Protein AF-0000000069440262 (afdb_homodimer)

pLDDT: mean 96.47, std 6.29, range [41.72, 98.94]

Solvent-accessible surface area (backbone atoms only — not comparable to full-atom values): 31138 Å² total; per-residue (Å²): 126,89,72,52,20,38,29,67,32,27,39,54,50,39,70,68,57,45,49,51,42,42,74,75,64,49,77,77,52,67,82,66,54,92,58,56,29,39,78,46,69,68,24,43,50,54,46,50,51,49,29,56,73,51,58,40,46,29,36,26,33,32,51,62,56,73,54,31,63,36,91,52,58,68,59,4,45,52,46,14,53,50,53,42,51,51,49,38,51,50,24,65,76,36,70,67,42,37,49,35,34,28,49,43,20,33,83,41,53,72,60,22,50,53,47,47,50,45,32,39,77,73,51,66,26,58,32,33,41,47,44,36,35,60,95,84,36,62,70,52,43,70,81,44,46,66,57,47,50,52,33,19,74,66,53,19,36,40,35,41,35,40,53,66,56,16,53,64,9,62,75,24,52,75,62,48,28,25,71,37,51,16,26,35,49,21,34,31,49,36,52,48,41,27,37,53,67,25,47,60,74,77,30,70,50,31,43,43,33,33,39,40,44,35,19,33,37,39,46,33,41,51,36,31,29,51,34,26,60,73,69,52,35,60,75,33,77,50,61,47,56,63,49,56,49,69,37,32,22,24,51,34,39,68,65,33,48,47,30,52,53,16,25,37,70,65,44,35,54,84,28,29,23,34,18,49,48,28,50,81,28,45,71,72,48,38,35,39,50,52,49,39,43,53,72,59,41,56,69,68,55,25,44,37,20,42,32,40,34,40,26,54,76,71,66,60,62,74,130,126,90,72,50,20,36,29,67,32,28,37,56,52,40,70,67,56,46,49,51,42,42,73,73,65,49,77,78,52,68,81,66,54,92,58,57,27,39,77,47,69,68,24,43,50,54,46,50,52,48,29,55,73,50,58,39,46,29,35,26,36,33,51,64,57,74,54,32,62,35,91,50,57,69,58,3,43,53,45,14,52,51,53,42,50,51,48,37,50,49,24,66,75,36,70,68,43,39,50,34,34,27,48,42,20,33,85,41,53,72,61,22,49,53,48,48,50,44,32,39,76,73,52,65,27,58,33,34,43,48,45,34,34,61,96,85,34,61,70,53,43,70,80,44,46,67,56,47,50,50,33,19,75,66,55,19,36,39,36,41,34,40,52,65,56,15,54,65,9,62,77,24,53,75,62,49,27,24,71,36,52,16,28,35,50,20,33,32,49,35,52,48,41,28,39,52,66,25,46,59,74,75,30,70,50,32,44,42,32,34,40,42,42,34,20,34,39,39,47,35,41,52,35,31,29,51,35,26,62,71,69,53,35,61,76,33,77,49,59,46,57,64,51,56,49,69,38,32,23,23,52,36,38,67,66,33,48,45,29,53,51,15,24,36,69,64,45,34,54,84,26,30,23,33,19,48,49,26,51,80,29,44,74,72,49,38,36,38,50,50,48,39,42,53,72,58,42,55,69,68,54,24,45,36,21,43,32,40,33,41,26,55,75,73,67,60,63,75,128

InterPro domains:
  I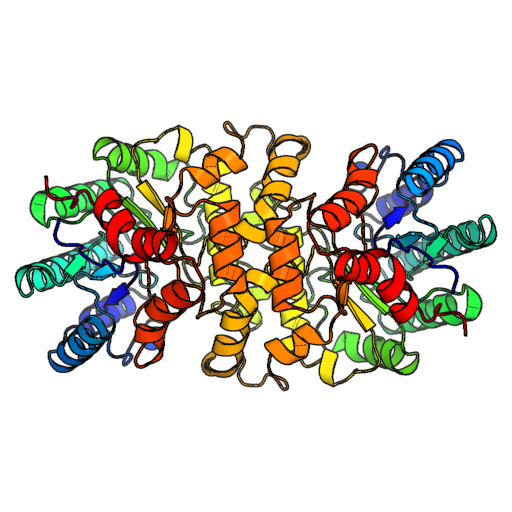PR006680 Amidohydrolase-related [PF04909] (6-316)
  IPR032465 2-amino-3-carboxymuconate-6-semialdehyde decarboxylase [PTHR21240] (1-316)
  IPR032466 Metal-dependent hydrolase [SSF51556] (5-316)

Nearest PDB structures (foldseek):
  7pwy-assembly2_C  TM=8.701E-01  e=4.247E-18  Homo sapiens
  2f6k-assembly1_A  TM=8.507E-01  e=2.071E-18  Lactiplantibacillus plantarum WCFS1
  2hbv-assembly1_A  TM=8.566E-01  e=1.069E-17  Pseudomonas fluorescens
  3nur-assembly1_A  TM=8.450E-01  e=5.778E-18  Staphylococcus aureus
  4icm-assembly2_G  TM=8.519E-01  e=7.137E-17  Sphingobium sp. SYK-6

Radius of gyration: 25.28 Å; Cα contacts (8 Å, |Δi|>4): 1384; chains: 2; bounding box: 50×77×54 Å

Secondary structure (DSSP, 8-state):
-----EEEEEE---HHHHHHHHHTT-S-GGGGTTSS-SSSHHHHHHHHHHHHHHT--EEEEE-TTS----SSHHHHHHHHHHHHHHHHHHHHHSTTTEEE-EE--TT-HHHHHHHHHHHHHTT---EEEEESEETTEETTSGGGHHHHHHHHHTT-EEEEE--SSGGG-HHHHTTT-IIIIIHHHHHHHHHHHHHHTTHHHH-TTSEEEESGGGTTHHHHHHHHHHHIIIII-TT-SS-HHHHHTTSEEE--STT-HHHHHHHHHHH-GGGEE----BTSS-THHHHHHHHHHHHHS-HHHHHIIIIIHHHHHHT----/-----EEEEEE---HHHHHHHHHTT-S--GGGTTSS-SSSHHHHHHHHHHHHHHT--EEEEE-TTS----SSHHHHHHHHHHHHHHHHHHHHHSTTTEEE-EE--TT-HHHHHHHHHHHHHTT---EEEEESEETTEETTSGGGHHHHHHHHHTT-EEEEE--SSGGG-HHHHTTT-IIIIIHHHHHHHHHHHHHHTTHHHH-TTSEEEESGGGTTHHHHHHHHHHHIIIII-TT-SS-HHHHHTTSEEE--STT-HHHHHHHHHHH-GGGEE----BTSS-THHHHHHHHHHHHHS-HHHHHIIIIIHHHHHHT----

Foldseek 3Di:
DPFAFEAAAAEADAPVLLVLLVVVPDPDSVVVPPLLRYPDPRSVVQVVVLCVLLVHQEYEYDHPLVALQDPDQVSLLVSQVVVLVVQLVVCVVDPRHYAYAGGASPPPQVRRLVRQCCSCVPSPHQYHEDECARVLHHCLPCSCVVVLVVLLVVLGEYEYFHNQCLNVDCVQVVPVNSPVQSRLVSLQVNLLSCQLSCSCVVRVSYAYETEQLSRCCLVCVVVSQCCCCPPDSVVRPDRSQVSQLSYAYEQNHQLDLVSNVSSCVRRNLLRYAHHQNPPVQPDPSSSSSLVSLVVNDPVVSSCNHRGNNVCVSSVNPDD/DPFAFEAAAAEADAPVLLVLLVVVPDPDSVVVPPLLRYPDPRSVVQVVVLCVLLVHQEYEYDHPLSALQDPDQVSLLVSQVVVLVVQLVVCVVDPRHYAYAGGASPPPQVRRLVRQCCSCVPSPHQYHEDECARVLHHCLPCSCVVVLVVLLVVLGEYEYFHNQCLNVDCVQVVPVNSPVQSRLVSLQVNLLSCQLSCSCVVRVSYAYEYEQLSRCCLVCVVVCQCCCCPPDSVVRPDRSQVSLLSYAYEQNHQLDLVSNVSSCVRRNLLRYAHHQNPPVQPDPSSSSSLVSLVVNDPVVSSCNRRGNNVCVSSVNPDD

Structure (mmCIF, N/CA/C/O backbone):
data_AF-0000000069440262-model_v1
#
loop_
_entity.id
_entity.type
_entity.pdbx_description
1 polymer 'Amidohydrolase (Aminocarboxymuconate-semialdehyde decarboxylase)'
#
loop_
_atom_site.group_PDB
_atom_site.id
_atom_site.type_symbol
_atom_site.label_atom_id
_atom_site.label_alt_id
_atom_site.label_comp_id
_atom_site.label_asym_id
_atom_site.label_entity_id
_atom_site.label_seq_id
_atom_site.pdbx_PDB_ins_code
_atom_site.Cartn_x
_atom_site.Cartn_y
_atom_site.Cartn_z
_atom_site.occupancy
_atom_site.B_iso_or_equiv
_atom_site.auth_seq_id
_atom_site.auth_comp_id
_atom_site.auth_asym_id
_atom_site.auth_atom_id
_atom_site.pdbx_PDB_model_num
ATOM 1 N N . MET A 1 1 ? -22.562 -30.438 -10.164 1 42.69 1 MET A N 1
ATOM 2 C CA . MET A 1 1 ? -21.156 -30.328 -10.586 1 42.69 1 MET A CA 1
ATOM 3 C C . MET A 1 1 ? -20.219 -30.438 -9.383 1 42.69 1 MET A C 1
ATOM 5 O O . MET A 1 1 ? -20.438 -29.781 -8.367 1 42.69 1 MET A O 1
ATOM 9 N N . THR A 1 2 ? -19.5 -31.5 -9.227 1 55.62 2 THR A N 1
ATOM 10 C CA . THR A 1 2 ? -18.656 -31.719 -8.055 1 55.62 2 THR A CA 1
ATOM 11 C C . THR A 1 2 ? -17.719 -30.531 -7.84 1 55.62 2 THR A C 1
ATOM 13 O O . THR A 1 2 ? -17 -30.141 -8.758 1 55.62 2 THR A O 1
ATOM 16 N N . SER A 1 3 ? -17.906 -29.656 -6.871 1 78.69 3 SER A N 1
ATOM 17 C CA . SER A 1 3 ? -17.172 -28.438 -6.574 1 78.69 3 SER A CA 1
ATOM 18 C C . SER A 1 3 ? -15.734 -28.75 -6.164 1 78.69 3 SER A C 1
ATOM 20 O O . SER A 1 3 ? -15.484 -29.703 -5.434 1 78.69 3 SER A O 1
ATOM 22 N N . VAL A 1 4 ? -14.695 -28.375 -6.965 1 90.62 4 VAL A N 1
ATOM 23 C CA . VAL A 1 4 ? -13.281 -28.531 -6.66 1 90.62 4 VAL A CA 1
ATOM 24 C C . VAL A 1 4 ? -12.742 -27.266 -6.02 1 90.62 4 VAL A C 1
ATOM 26 O O . VAL A 1 4 ? -12.875 -26.172 -6.582 1 90.62 4 VAL A O 1
ATOM 29 N N . ARG A 1 5 ? -12.328 -27.391 -4.777 1 96.5 5 ARG A N 1
ATOM 30 C CA . ARG A 1 5 ? -11.672 -26.266 -4.133 1 96.5 5 ARG A CA 1
ATOM 31 C C . ARG A 1 5 ? -10.18 -26.234 -4.461 1 96.5 5 ARG A C 1
ATOM 33 O O . ARG A 1 5 ? -9.461 -27.203 -4.184 1 96.5 5 ARG A O 1
ATOM 40 N N . ILE A 1 6 ? -9.773 -25.125 -5.066 1 98.25 6 ILE A N 1
ATOM 41 C CA . ILE A 1 6 ? -8.406 -24.984 -5.562 1 98.25 6 ILE A CA 1
ATOM 42 C C . ILE A 1 6 ? -7.68 -23.906 -4.75 1 98.25 6 ILE A C 1
ATOM 44 O O . ILE A 1 6 ? -8.203 -22.812 -4.539 1 98.25 6 ILE A O 1
ATOM 48 N N . ASP A 1 7 ? -6.539 -24.219 -4.184 1 98.75 7 ASP A N 1
ATOM 49 C CA . ASP A 1 7 ? -5.582 -23.266 -3.637 1 98.75 7 ASP A CA 1
ATOM 50 C C . ASP A 1 7 ? -4.57 -22.828 -4.695 1 98.75 7 ASP A C 1
ATOM 52 O O . ASP A 1 7 ? -3.609 -23.547 -4.973 1 98.75 7 ASP A O 1
ATOM 56 N N . ILE A 1 8 ? -4.715 -21.641 -5.254 1 98.75 8 ILE A N 1
ATOM 57 C CA . ILE A 1 8 ? -3.971 -21.188 -6.426 1 98.75 8 ILE A CA 1
ATOM 58 C C . ILE A 1 8 ? -2.574 -20.734 -6.012 1 98.75 8 ILE A C 1
ATOM 60 O O . ILE A 1 8 ? -1.709 -20.516 -6.859 1 98.75 8 ILE A O 1
ATOM 64 N N . HIS A 1 9 ? -2.301 -20.578 -4.715 1 98.81 9 HIS A N 1
ATOM 65 C CA . HIS A 1 9 ? -1.073 -19.984 -4.191 1 98.81 9 HIS A CA 1
ATOM 66 C C . HIS A 1 9 ? -0.492 -20.828 -3.062 1 98.81 9 HIS A C 1
ATOM 68 O O . HIS A 1 9 ? -0.77 -20.578 -1.888 1 98.81 9 HIS A O 1
ATOM 74 N N . ALA A 1 10 ? 0.372 -21.719 -3.414 1 98.69 10 ALA A N 1
ATOM 75 C CA . ALA A 1 10 ? 1.098 -22.562 -2.477 1 98.69 10 ALA A CA 1
ATOM 76 C C . ALA A 1 10 ? 2.492 -22.891 -2.998 1 98.69 10 ALA A C 1
ATOM 78 O O . ALA A 1 10 ? 2.705 -22.984 -4.211 1 98.69 10 ALA A O 1
ATOM 79 N N . HIS A 1 11 ? 3.377 -23.062 -2.062 1 98.62 11 HIS A N 1
ATOM 80 C CA . HIS A 1 11 ? 4.766 -23.297 -2.449 1 98.62 11 HIS A CA 1
ATOM 81 C C . HIS A 1 11 ? 5.238 -24.672 -1.998 1 98.62 11 HIS A C 1
ATOM 83 O O . HIS A 1 11 ? 4.727 -25.219 -1.017 1 98.62 11 HIS A O 1
ATOM 89 N N . LEU A 1 12 ? 6.156 -25.172 -2.703 1 98.5 12 LEU A N 1
ATOM 90 C CA . LEU A 1 12 ? 6.934 -26.359 -2.35 1 98.5 12 LEU A CA 1
ATOM 91 C C . LEU A 1 12 ? 8.375 -26.234 -2.836 1 98.5 12 LEU A C 1
ATOM 93 O O . LEU A 1 12 ? 8.609 -25.859 -3.986 1 98.5 12 LEU A O 1
ATOM 97 N N . TRP A 1 13 ? 9.312 -26.391 -1.954 1 98 13 TRP A N 1
ATOM 98 C CA . TRP A 1 13 ? 10.727 -26.406 -2.299 1 98 13 TRP A CA 1
ATOM 99 C C . TRP A 1 13 ? 11.422 -27.609 -1.688 1 98 13 TRP A C 1
ATOM 101 O O . TRP A 1 13 ? 11.461 -27.766 -0.465 1 98 13 TRP A O 1
ATOM 111 N N . SER A 1 14 ? 11.992 -28.469 -2.498 1 97.5 14 SER A N 1
ATOM 112 C CA . SER A 1 14 ? 12.852 -29.5 -1.94 1 97.5 14 SER A CA 1
ATOM 113 C C . SER A 1 14 ? 14.188 -28.938 -1.492 1 97.5 14 SER A C 1
ATOM 115 O O . SER A 1 14 ? 14.609 -27.875 -1.975 1 97.5 14 SER A O 1
ATOM 117 N N . ASP A 1 15 ? 14.82 -29.609 -0.611 1 96.44 15 ASP A N 1
ATOM 118 C CA . ASP A 1 15 ? 16.156 -29.188 -0.184 1 96.44 15 ASP A CA 1
ATOM 119 C C . ASP A 1 15 ? 17.125 -29.188 -1.356 1 96.44 15 ASP A C 1
ATOM 121 O O . ASP A 1 15 ? 18.047 -28.375 -1.412 1 96.44 15 ASP A O 1
ATOM 125 N N . GLU A 1 16 ? 16.953 -30.125 -2.25 1 97.38 16 GLU A N 1
ATOM 126 C CA . GLU A 1 16 ? 17.812 -30.219 -3.432 1 97.38 16 GLU A CA 1
ATOM 127 C C . GLU A 1 16 ? 17.672 -28.969 -4.309 1 97.38 16 GLU A C 1
ATOM 129 O O . GLU A 1 16 ? 18.672 -28.438 -4.789 1 97.38 16 GLU A O 1
ATOM 134 N N . TYR A 1 17 ? 16.484 -28.531 -4.484 1 98.31 17 TYR A N 1
ATOM 135 C CA . TYR A 1 17 ? 16.25 -27.328 -5.285 1 98.31 17 TYR A CA 1
ATOM 136 C C . TYR A 1 17 ? 16.875 -26.109 -4.637 1 98.31 17 TYR A C 1
ATOM 138 O O . TYR A 1 17 ? 17.562 -25.328 -5.301 1 98.31 17 TYR A O 1
ATOM 146 N N . LEU A 1 18 ? 16.625 -25.938 -3.336 1 97.94 18 LEU A N 1
ATOM 147 C CA . LEU A 1 18 ? 17.156 -24.797 -2.623 1 97.94 18 LEU A CA 1
ATOM 148 C C . LEU A 1 18 ? 18.688 -24.812 -2.623 1 97.94 18 LEU A C 1
ATOM 150 O O . LEU A 1 18 ? 19.328 -23.781 -2.742 1 97.94 18 LEU A O 1
ATOM 154 N N . SER A 1 19 ? 19.234 -26.016 -2.525 1 97.5 19 SER A N 1
ATOM 155 C CA . SER A 1 19 ? 20.688 -26.156 -2.58 1 97.5 19 SER A CA 1
ATOM 156 C C . SER A 1 19 ? 21.234 -25.812 -3.961 1 97.5 19 SER A C 1
ATOM 158 O O . SER A 1 19 ? 22.328 -25.25 -4.082 1 97.5 19 SER A O 1
ATOM 160 N N . LEU A 1 20 ? 20.484 -26.203 -4.977 1 98.12 20 LEU A N 1
ATOM 161 C CA . LEU A 1 20 ? 20.859 -25.844 -6.344 1 98.12 20 LEU A CA 1
ATOM 162 C C . LEU A 1 20 ? 20.906 -24.328 -6.504 1 98.12 20 LEU A C 1
ATOM 164 O O . LEU A 1 20 ? 21.875 -23.797 -7.051 1 98.12 20 LEU A O 1
ATOM 168 N N . LEU A 1 21 ? 19.891 -23.609 -6.039 1 98.12 21 LEU A N 1
ATOM 169 C CA . LEU A 1 21 ? 19.859 -22.141 -6.098 1 98.12 21 LEU A CA 1
ATOM 170 C C . LEU A 1 21 ? 21.031 -21.547 -5.332 1 98.12 21 LEU A C 1
ATOM 172 O O . LEU A 1 21 ? 21.688 -20.625 -5.812 1 98.12 21 LEU A O 1
ATOM 176 N N . ASP A 1 22 ? 21.266 -22.125 -4.176 1 96.75 22 ASP A N 1
ATOM 177 C CA . ASP A 1 22 ? 22.391 -21.688 -3.348 1 96.75 22 ASP A CA 1
ATOM 178 C C . ASP A 1 22 ? 23.719 -21.828 -4.102 1 96.75 22 ASP A C 1
ATOM 180 O O . ASP A 1 22 ? 24.562 -20.938 -4.035 1 96.75 22 ASP A O 1
ATOM 184 N N . GLY A 1 23 ? 23.828 -22.938 -4.711 1 97.19 23 GLY A N 1
ATOM 185 C CA . GLY A 1 23 ? 25.047 -23.219 -5.469 1 97.19 23 GLY A CA 1
ATOM 186 C C . GLY A 1 23 ? 25.297 -22.203 -6.578 1 97.19 23 GLY A C 1
ATOM 187 O O . GLY A 1 23 ? 26.453 -21.953 -6.938 1 97.19 23 GLY A O 1
ATOM 188 N N . TYR A 1 24 ? 24.219 -21.594 -7.098 1 97.44 24 TYR A N 1
ATOM 189 C CA . TYR A 1 24 ? 24.328 -20.609 -8.164 1 97.44 24 TYR A CA 1
ATOM 190 C C . TYR A 1 24 ? 24.391 -19.188 -7.582 1 97.44 24 TYR A C 1
ATOM 192 O O . TYR A 1 24 ? 24.391 -18.219 -8.328 1 97.44 24 TYR A O 1
ATOM 200 N N . GLY A 1 25 ? 24.344 -19.062 -6.191 1 94.75 25 GLY A N 1
ATOM 201 C CA . GLY A 1 25 ? 24.594 -17.781 -5.539 1 94.75 25 GLY A CA 1
ATOM 202 C C . GLY A 1 25 ? 23.328 -17.062 -5.133 1 94.75 25 GLY A C 1
ATOM 203 O O . GLY A 1 25 ? 23.375 -15.875 -4.797 1 94.75 25 GLY A O 1
ATOM 204 N N . ARG A 1 26 ? 22.219 -17.719 -5.223 1 92.94 26 ARG A N 1
ATOM 205 C CA . ARG A 1 26 ? 20.984 -17.094 -4.742 1 92.94 26 ARG A CA 1
ATOM 206 C C . ARG A 1 26 ? 21.047 -16.859 -3.238 1 92.94 26 ARG A C 1
ATOM 208 O O . ARG A 1 26 ? 21.297 -17.781 -2.467 1 92.94 26 ARG A O 1
ATOM 215 N N . PRO A 1 27 ? 20.75 -15.641 -2.854 1 86.5 27 PRO A N 1
ATOM 216 C CA . PRO A 1 27 ? 20.797 -15.375 -1.413 1 86.5 27 PRO A CA 1
ATOM 217 C C . PRO A 1 27 ? 19.531 -15.805 -0.685 1 86.5 27 PRO A C 1
ATOM 219 O O . PRO A 1 27 ? 18.484 -15.992 -1.313 1 86.5 27 PRO A O 1
ATOM 222 N N . ALA A 1 28 ? 19.5 -16.094 0.562 1 81.44 28 ALA A N 1
ATOM 223 C CA . ALA A 1 28 ? 18.406 -16.188 1.532 1 81.44 28 ALA A CA 1
ATOM 224 C C . ALA A 1 28 ? 17.5 -17.375 1.219 1 81.44 28 ALA A C 1
ATOM 226 O O . ALA A 1 28 ? 16.281 -17.297 1.369 1 81.44 28 ALA A O 1
ATOM 227 N N . THR A 1 29 ? 18.125 -18.469 0.695 1 89.56 29 THR A N 1
ATOM 228 C CA . THR A 1 29 ? 17.328 -19.656 0.438 1 89.56 29 THR A CA 1
ATOM 229 C C . THR A 1 29 ? 16.953 -20.344 1.746 1 89.56 29 THR A C 1
ATOM 231 O O . THR A 1 29 ? 15.961 -21.078 1.805 1 89.56 29 THR A O 1
ATOM 234 N N . ASP A 1 30 ? 17.672 -20.047 2.844 1 88.62 30 ASP A N 1
ATOM 235 C CA . ASP A 1 30 ? 17.484 -20.719 4.129 1 88.62 30 ASP A CA 1
ATOM 236 C C . ASP A 1 30 ? 16.109 -20.391 4.719 1 88.62 30 ASP A C 1
ATOM 238 O O . ASP A 1 30 ? 15.531 -21.203 5.445 1 88.62 30 ASP A O 1
ATOM 242 N N . VAL A 1 31 ? 15.586 -19.25 4.34 1 85.81 31 VAL A N 1
ATOM 243 C CA . VAL A 1 31 ? 14.312 -18.812 4.91 1 85.81 31 VAL A CA 1
ATOM 244 C C . VAL A 1 31 ? 13.195 -19.75 4.473 1 85.81 31 VAL A C 1
ATOM 246 O O . VAL A 1 31 ? 12.133 -19.797 5.094 1 85.81 31 VAL A O 1
ATOM 249 N N . HIS A 1 32 ? 13.445 -20.562 3.443 1 91.81 32 HIS A N 1
ATOM 250 C CA . HIS A 1 32 ? 12.422 -21.422 2.877 1 91.81 32 HIS A CA 1
ATOM 251 C C . HIS A 1 32 ? 12.602 -22.859 3.342 1 91.81 32 HIS A C 1
ATOM 253 O O . HIS A 1 32 ? 11.82 -23.75 2.969 1 91.81 32 HIS A O 1
ATOM 259 N N . ARG A 1 33 ? 13.594 -23.141 4.191 1 91.94 33 ARG A N 1
ATOM 260 C CA . ARG A 1 33 ? 13.891 -24.5 4.629 1 91.94 33 ARG A CA 1
ATOM 261 C C . ARG A 1 33 ? 13.18 -24.828 5.938 1 91.94 33 ARG A C 1
ATOM 263 O O . ARG A 1 33 ? 12.922 -23.938 6.746 1 91.94 33 ARG A O 1
ATOM 270 N N . GLY A 1 34 ? 12.812 -26.047 6.082 1 91.19 34 GLY A N 1
ATOM 271 C CA . GLY A 1 34 ? 12.297 -26.547 7.344 1 91.19 34 GLY A CA 1
ATOM 272 C C . GLY A 1 34 ? 10.906 -26.031 7.668 1 91.19 34 GLY A C 1
ATOM 273 O O . GLY A 1 34 ? 10.523 -25.953 8.836 1 91.19 34 GLY A O 1
ATOM 274 N N . LEU A 1 35 ? 10.18 -25.688 6.637 1 92.5 35 LEU A N 1
ATOM 275 C CA . LEU A 1 35 ? 8.859 -25.094 6.855 1 92.5 35 LEU A CA 1
ATOM 276 C C . LEU A 1 35 ? 7.758 -26.125 6.645 1 92.5 35 LEU A C 1
ATOM 278 O O . LEU A 1 35 ? 6.574 -25.781 6.695 1 92.5 35 LEU A O 1
ATOM 282 N N . GLY A 1 36 ? 8.102 -27.344 6.332 1 94.06 36 GLY A N 1
ATOM 283 C CA . GLY A 1 36 ? 7.109 -28.375 6.07 1 94.06 36 GLY A CA 1
ATOM 284 C C . GLY A 1 36 ? 6.559 -28.328 4.656 1 94.06 36 GLY A C 1
ATOM 285 O O . GLY A 1 36 ? 5.473 -28.844 4.391 1 94.06 36 GLY A O 1
ATOM 286 N N . ALA A 1 37 ? 7.285 -27.656 3.805 1 95.31 37 ALA A N 1
ATOM 287 C CA . ALA A 1 37 ? 6.832 -27.484 2.426 1 95.31 37 ALA A CA 1
ATOM 288 C C . ALA A 1 37 ? 7.797 -28.156 1.448 1 95.31 37 ALA A C 1
ATOM 290 O O . ALA A 1 37 ? 8.008 -27.656 0.338 1 95.31 37 ALA A O 1
ATOM 291 N N . GLY A 1 38 ? 8.43 -29.25 1.952 1 96.75 38 GLY A N 1
ATOM 292 C CA . GLY A 1 38 ? 9.289 -30.031 1.082 1 96.75 38 GLY A CA 1
ATOM 293 C C . GLY A 1 38 ? 8.562 -31.188 0.408 1 96.75 38 GLY A C 1
ATOM 294 O O . GLY A 1 38 ? 7.332 -31.266 0.467 1 96.75 38 GLY A O 1
ATOM 295 N N . ALA A 1 39 ? 9.352 -32.062 -0.308 1 96.38 39 ALA A N 1
ATOM 296 C CA . ALA A 1 39 ? 8.789 -33.156 -1.085 1 96.38 39 ALA A CA 1
ATOM 297 C C . ALA A 1 39 ? 8.938 -34.5 -0.344 1 96.38 39 ALA A C 1
ATOM 299 O O . ALA A 1 39 ? 8.625 -35.562 -0.889 1 96.38 39 ALA A O 1
ATOM 300 N N . THR A 1 40 ? 9.367 -34.406 0.901 1 96.56 40 THR A N 1
ATOM 301 C CA . THR A 1 40 ? 9.477 -35.625 1.675 1 96.56 40 THR A CA 1
ATOM 302 C C . THR A 1 40 ? 8.094 -36.188 2.006 1 96.56 40 THR A C 1
ATOM 304 O O . THR A 1 40 ? 7.105 -35.469 2.004 1 96.56 40 THR A O 1
ATOM 307 N N . ARG A 1 41 ? 8.047 -37.469 2.34 1 96.75 41 ARG A N 1
ATOM 308 C CA . ARG A 1 41 ? 6.781 -38.094 2.678 1 96.75 41 ARG A CA 1
ATOM 309 C C . ARG A 1 41 ? 6.141 -37.438 3.893 1 96.75 41 ARG A C 1
ATOM 311 O O . ARG A 1 41 ? 4.926 -37.219 3.924 1 96.75 41 ARG A O 1
ATOM 318 N N . ASP A 1 42 ? 6.941 -37.125 4.812 1 97 42 ASP A N 1
ATOM 319 C CA . ASP A 1 42 ? 6.43 -36.469 6.023 1 97 42 ASP A CA 1
ATOM 320 C C . ASP A 1 42 ? 5.824 -35.125 5.711 1 97 42 ASP A C 1
ATOM 322 O O . ASP A 1 42 ? 4.738 -34.781 6.191 1 97 42 ASP A O 1
ATOM 326 N N . ASP A 1 43 ? 6.547 -34.344 4.973 1 97.44 43 ASP A N 1
ATOM 327 C CA . ASP A 1 43 ? 6.047 -33.031 4.586 1 97.44 43 ASP A CA 1
ATOM 328 C C . ASP A 1 43 ? 4.75 -33.156 3.787 1 97.44 43 ASP A C 1
ATOM 330 O O . ASP A 1 43 ? 3.805 -32.406 4.016 1 97.44 43 ASP A O 1
ATOM 334 N N . LEU A 1 44 ? 4.703 -34.094 2.887 1 98.19 44 LEU A N 1
ATOM 335 C CA . LEU A 1 44 ? 3.539 -34.25 2.027 1 98.19 44 LEU A CA 1
ATOM 336 C C . LEU A 1 44 ? 2.34 -34.75 2.832 1 98.19 44 LEU A C 1
ATOM 338 O O . LEU A 1 44 ? 1.218 -34.281 2.629 1 98.19 44 LEU A O 1
ATOM 342 N N . ASP A 1 45 ? 2.582 -35.656 3.736 1 97.81 45 ASP A N 1
ATOM 343 C CA . ASP A 1 45 ? 1.498 -36.156 4.574 1 97.81 45 ASP A CA 1
ATOM 344 C C . ASP A 1 45 ? 0.875 -35.031 5.398 1 97.81 45 ASP A C 1
ATOM 346 O O . ASP A 1 45 ? -0.35 -34.938 5.48 1 97.81 45 ASP A O 1
ATOM 350 N N . GLY A 1 46 ? 1.74 -34.281 6.023 1 97.75 46 GLY A N 1
ATOM 351 C CA . GLY A 1 46 ? 1.243 -33.125 6.77 1 97.75 46 GLY A CA 1
ATOM 352 C C . GLY A 1 46 ? 0.462 -32.156 5.91 1 97.75 46 GLY A C 1
ATOM 353 O O . GLY A 1 46 ? -0.59 -31.656 6.32 1 97.75 46 GLY A O 1
ATOM 354 N N . ARG A 1 47 ? 0.976 -31.906 4.777 1 97.94 47 ARG A N 1
ATOM 355 C CA . ARG A 1 47 ? 0.331 -31.016 3.816 1 97.94 47 ARG A CA 1
ATOM 356 C C . ARG A 1 47 ? -1.046 -31.531 3.422 1 97.94 47 ARG A C 1
ATOM 358 O O . ARG A 1 47 ? -2.02 -30.781 3.393 1 97.94 47 ARG A O 1
ATOM 365 N N . PHE A 1 48 ? -1.178 -32.812 3.115 1 98.25 48 PHE A N 1
ATOM 366 C CA . PHE A 1 48 ? -2.436 -33.406 2.699 1 98.25 48 PHE A CA 1
ATOM 367 C C . PHE A 1 48 ? -3.453 -33.375 3.834 1 98.25 48 PHE A C 1
ATOM 369 O O . PHE A 1 48 ? -4.648 -33.188 3.598 1 98.25 48 PHE A O 1
ATOM 376 N N . GLU A 1 49 ? -2.939 -33.562 5.035 1 98.31 49 GLU A N 1
ATOM 377 C CA . GLU A 1 49 ? -3.84 -33.438 6.18 1 98.31 49 GLU A CA 1
ATOM 378 C C . GLU A 1 49 ? -4.453 -32.062 6.277 1 98.31 49 GLU A C 1
ATOM 380 O O . GLU A 1 49 ? -5.648 -31.922 6.543 1 98.31 49 GLU A O 1
ATOM 385 N N . LEU A 1 50 ? -3.658 -31.062 6.082 1 98.25 50 LEU A N 1
ATOM 386 C CA . LEU A 1 50 ? -4.133 -29.672 6.121 1 98.25 50 LEU A CA 1
ATOM 387 C C . LEU A 1 50 ? -5.117 -29.406 4.988 1 98.25 50 LEU A C 1
ATOM 389 O O . LEU A 1 50 ? -6.148 -28.766 5.199 1 98.25 50 LEU A O 1
ATOM 393 N N . MET A 1 51 ? -4.773 -29.875 3.77 1 98.44 51 MET A N 1
ATOM 394 C CA . MET A 1 51 ? -5.668 -29.719 2.625 1 98.44 51 MET A CA 1
ATOM 395 C C . MET A 1 51 ? -7.027 -30.359 2.912 1 98.44 51 MET A C 1
ATOM 397 O O . MET A 1 51 ? -8.062 -29.719 2.697 1 98.44 51 MET A O 1
ATOM 401 N N . ASP A 1 52 ? -6.996 -31.562 3.449 1 98.12 52 ASP A N 1
ATOM 402 C CA . ASP A 1 52 ? -8.234 -32.25 3.766 1 98.12 52 ASP A CA 1
ATOM 403 C C . ASP A 1 52 ? -9.047 -31.5 4.812 1 98.12 52 ASP A C 1
ATOM 405 O O . ASP A 1 52 ? -10.266 -31.375 4.684 1 98.12 52 ASP A O 1
ATOM 409 N N . GLU A 1 53 ? -8.352 -31.031 5.789 1 98.12 53 GLU A N 1
ATOM 410 C CA . GLU A 1 53 ? -9.031 -30.297 6.852 1 98.12 53 GLU A CA 1
ATOM 411 C C . GLU A 1 53 ? -9.672 -29.016 6.316 1 98.12 53 GLU A C 1
ATOM 413 O O . GLU A 1 53 ? -10.758 -28.625 6.75 1 98.12 53 GLU A O 1
ATOM 418 N N . ALA A 1 54 ? -9.062 -28.344 5.395 1 97.75 54 ALA A N 1
ATOM 419 C CA . ALA A 1 54 ? -9.555 -27.094 4.836 1 97.75 54 ALA A CA 1
ATOM 420 C C . ALA A 1 54 ? -10.523 -27.344 3.682 1 97.75 54 ALA A C 1
ATOM 422 O O . ALA A 1 54 ? -11.117 -26.406 3.143 1 97.75 54 ALA A O 1
ATOM 423 N N . GLY A 1 55 ? -10.625 -28.578 3.217 1 97.38 55 GLY A N 1
ATOM 424 C CA . GLY A 1 55 ? -11.492 -28.938 2.105 1 97.38 55 GLY A CA 1
ATOM 425 C C . GLY A 1 55 ? -10.891 -28.609 0.751 1 97.38 55 GLY A C 1
ATOM 426 O O . GLY A 1 55 ? -11.617 -28.422 -0.227 1 97.38 55 GLY A O 1
ATOM 427 N N . VAL A 1 56 ? -9.57 -28.531 0.707 1 98.12 56 VAL A N 1
ATOM 428 C CA . VAL A 1 56 ? -8.875 -28.188 -0.53 1 98.12 56 VAL A CA 1
ATOM 429 C C . VAL A 1 56 ? -8.562 -29.453 -1.313 1 98.12 56 VAL A C 1
ATOM 431 O O . VAL A 1 56 ? -7.941 -30.391 -0.781 1 98.12 56 VAL A O 1
ATOM 434 N N . ASP A 1 57 ? -8.938 -29.5 -2.539 1 97.62 57 ASP A N 1
ATOM 435 C CA . ASP A 1 57 ? -8.719 -30.672 -3.395 1 97.62 57 ASP A CA 1
ATOM 436 C C . ASP A 1 57 ? -7.387 -30.562 -4.133 1 97.62 57 ASP A C 1
ATOM 438 O O . ASP A 1 57 ? -6.633 -31.547 -4.207 1 97.62 57 ASP A O 1
ATOM 442 N N . LEU A 1 58 ? -7.145 -29.406 -4.648 1 98.06 58 LEU A N 1
ATOM 443 C CA . LEU A 1 58 ? -6.023 -29.188 -5.559 1 98.06 58 LEU A CA 1
ATOM 444 C C . LEU A 1 58 ? -5.199 -27.984 -5.125 1 98.06 58 LEU A C 1
ATOM 446 O O . LEU A 1 58 ? -5.75 -26.906 -4.883 1 98.06 58 LEU A O 1
ATOM 450 N N . GLN A 1 59 ? -3.92 -28.156 -4.98 1 98.5 59 GLN A N 1
ATOM 451 C CA . GLN A 1 59 ? -2.979 -27.062 -4.758 1 98.5 59 GLN A CA 1
ATOM 452 C C . GLN A 1 59 ? -2.137 -26.797 -6.004 1 98.5 59 GLN A C 1
ATOM 454 O O . GLN A 1 59 ? -1.631 -27.734 -6.629 1 98.5 59 GLN A O 1
ATOM 459 N N . ILE A 1 60 ? -2.074 -25.594 -6.395 1 98.75 60 ILE A N 1
ATOM 460 C CA . ILE A 1 60 ? -1.21 -25.203 -7.504 1 98.75 60 ILE A CA 1
ATOM 461 C C . ILE A 1 60 ? 0.156 -24.781 -6.973 1 98.75 60 ILE A C 1
ATOM 463 O O . ILE A 1 60 ? 0.262 -23.797 -6.234 1 98.75 60 ILE A O 1
ATOM 467 N N . LEU A 1 61 ? 1.202 -25.484 -7.332 1 98.81 61 LEU A N 1
ATOM 468 C CA . LEU A 1 61 ? 2.547 -25.281 -6.801 1 98.81 61 LEU A CA 1
ATOM 469 C C . LEU A 1 61 ? 3.293 -24.219 -7.598 1 98.81 61 LEU A C 1
ATOM 471 O O . LEU A 1 61 ? 3.211 -24.172 -8.828 1 98.81 61 LEU A O 1
ATOM 475 N N . THR A 1 62 ? 3.932 -23.328 -6.891 1 98.56 62 THR A N 1
ATOM 476 C CA . THR A 1 62 ? 4.836 -22.344 -7.473 1 98.56 62 THR A CA 1
ATOM 477 C C . THR A 1 62 ? 6.152 -22.297 -6.703 1 98.56 62 THR A C 1
ATOM 479 O O . THR A 1 62 ? 6.191 -22.594 -5.508 1 98.56 62 THR A O 1
ATOM 482 N N . ALA A 1 63 ? 7.223 -21.859 -7.363 1 98.12 63 ALA A N 1
ATOM 483 C CA . ALA A 1 63 ? 8.547 -21.797 -6.75 1 98.12 63 ALA A CA 1
ATOM 484 C C . ALA A 1 63 ? 8.859 -20.391 -6.25 1 98.12 63 ALA A C 1
ATOM 486 O O . ALA A 1 63 ? 9.867 -20.172 -5.582 1 98.12 63 ALA A O 1
ATOM 487 N N . THR A 1 64 ? 7.965 -19.453 -6.59 1 97.19 64 THR A N 1
ATOM 488 C CA . THR A 1 64 ? 8.148 -18.094 -6.105 1 97.19 64 THR A CA 1
ATOM 489 C C . THR A 1 64 ? 8.031 -18.047 -4.582 1 97.19 64 THR A C 1
ATOM 491 O O . THR A 1 64 ? 7.285 -18.812 -3.984 1 97.19 64 THR A O 1
ATOM 494 N N . PRO A 1 65 ? 8.781 -17.234 -3.969 1 96.12 65 PRO A N 1
ATOM 495 C CA . PRO A 1 65 ? 9.695 -16.234 -4.516 1 96.12 65 PRO A CA 1
ATOM 496 C C . PRO A 1 65 ? 11.094 -16.797 -4.789 1 96.12 65 PRO A C 1
ATOM 498 O O . PRO A 1 65 ? 11.984 -16.062 -5.23 1 96.12 65 PRO A O 1
ATOM 501 N N . ALA A 1 66 ? 11.383 -18.094 -4.5 1 96.88 66 ALA A N 1
ATOM 502 C CA . ALA A 1 66 ? 12.656 -18.703 -4.832 1 96.88 66 ALA A CA 1
ATOM 503 C C . ALA A 1 66 ? 12.742 -19.031 -6.324 1 96.88 66 ALA A C 1
ATOM 505 O O . ALA A 1 66 ? 12.945 -20.172 -6.711 1 96.88 66 ALA A O 1
ATOM 506 N N . SER A 1 67 ? 12.633 -18 -7.105 1 97.12 67 SER A N 1
ATOM 507 C CA . SER A 1 67 ? 12.531 -18.141 -8.555 1 97.12 67 SER A CA 1
ATOM 508 C C . SER A 1 67 ? 13.898 -18.328 -9.195 1 97.12 67 SER A C 1
ATOM 510 O O . SER A 1 67 ? 14.898 -17.797 -8.688 1 97.12 67 SER A O 1
ATOM 512 N N . PRO A 1 68 ? 13.977 -19.047 -10.273 1 97.88 68 PRO A N 1
ATOM 513 C CA . PRO A 1 68 ? 15.242 -19.25 -10.984 1 97.88 68 PRO A CA 1
ATOM 514 C C . PRO A 1 68 ? 15.609 -18.078 -11.891 1 97.88 68 PRO A C 1
ATOM 516 O O . PRO A 1 68 ? 15.945 -18.281 -13.055 1 97.88 68 PRO A O 1
ATOM 519 N N . HIS A 1 69 ? 15.594 -16.875 -11.398 1 97.94 69 HIS A N 1
ATOM 520 C CA . HIS A 1 69 ? 16.031 -15.68 -12.102 1 97.94 69 HIS A CA 1
ATOM 521 C C . HIS A 1 69 ? 17.516 -15.406 -11.836 1 97.94 69 HIS A C 1
ATOM 523 O O . HIS A 1 69 ? 17.891 -15.062 -10.711 1 97.94 69 HIS A O 1
ATOM 529 N N . PHE A 1 70 ? 18.344 -15.617 -12.883 1 98.19 70 PHE A N 1
ATOM 530 C CA . PHE A 1 70 ? 19.797 -15.398 -12.797 1 98.19 70 PHE A CA 1
ATOM 531 C C . PHE A 1 70 ? 20.297 -14.648 -14.023 1 98.19 70 PHE A C 1
ATOM 533 O O . PHE A 1 70 ? 19.75 -14.805 -15.117 1 98.19 70 PHE A O 1
ATOM 540 N N . GLU A 1 71 ? 21.297 -13.875 -13.781 1 97.88 71 GLU A N 1
ATOM 541 C CA . GLU A 1 71 ? 22 -13.297 -14.93 1 97.88 71 GLU A CA 1
ATOM 542 C C . GLU A 1 71 ? 22.625 -14.383 -15.797 1 97.88 71 GLU A C 1
ATOM 544 O O . GLU A 1 71 ? 22.672 -14.266 -17.016 1 97.88 71 GLU A O 1
ATOM 549 N N . ASP A 1 72 ? 23.125 -15.398 -15.148 1 98.38 72 ASP A N 1
ATOM 550 C CA . ASP A 1 72 ? 23.688 -16.531 -15.859 1 98.38 72 ASP A CA 1
ATOM 551 C C . ASP A 1 72 ? 22.594 -17.422 -16.453 1 98.38 72 ASP A C 1
ATOM 553 O O . ASP A 1 72 ? 21.859 -18.078 -15.719 1 98.38 72 ASP A O 1
ATOM 557 N N . GLN A 1 73 ? 22.531 -17.484 -17.734 1 98.62 73 GLN A N 1
ATOM 558 C CA . GLN A 1 73 ? 21.438 -18.188 -18.406 1 98.62 73 GLN A CA 1
ATOM 559 C C . GLN A 1 73 ? 21.469 -19.672 -18.078 1 98.62 73 GLN A C 1
ATOM 561 O O . GLN A 1 73 ? 20.406 -20.297 -17.906 1 98.62 73 GLN A O 1
ATOM 566 N N . ALA A 1 74 ? 22.609 -20.266 -18.047 1 98.69 74 ALA A N 1
ATOM 567 C CA . ALA A 1 74 ? 22.703 -21.688 -17.766 1 98.69 74 ALA A CA 1
ATOM 568 C C . ALA A 1 74 ? 22.141 -22.031 -16.391 1 98.69 74 ALA A C 1
ATOM 570 O O . ALA A 1 74 ? 21.438 -23.031 -16.234 1 98.69 74 ALA A O 1
ATOM 571 N N . ALA A 1 75 ? 22.469 -21.172 -15.422 1 98.75 75 ALA A N 1
ATOM 572 C CA . ALA A 1 75 ? 21.953 -21.359 -14.07 1 98.75 75 ALA A CA 1
ATOM 573 C C . ALA A 1 75 ? 20.438 -21.219 -14.039 1 98.75 75 ALA A C 1
ATOM 575 O O . ALA A 1 75 ? 19.75 -22.016 -13.398 1 98.75 75 ALA A O 1
ATOM 576 N N . ALA A 1 76 ? 19.938 -20.234 -14.734 1 98.88 76 ALA A N 1
ATOM 577 C CA . ALA A 1 76 ? 18.5 -19.984 -14.781 1 98.88 76 ALA A CA 1
ATOM 578 C C . ALA A 1 76 ? 17.766 -21.172 -15.414 1 98.88 76 ALA A C 1
ATOM 580 O O . ALA A 1 76 ? 16.766 -21.656 -14.883 1 98.88 76 ALA A O 1
ATOM 581 N N . VAL A 1 77 ? 18.312 -21.672 -16.5 1 98.88 77 VAL A N 1
ATOM 582 C CA . VAL A 1 77 ? 17.688 -22.75 -17.234 1 98.88 77 VAL A CA 1
ATOM 583 C C . VAL A 1 77 ? 17.719 -24.031 -16.406 1 98.88 77 VAL A C 1
ATOM 585 O O . VAL A 1 77 ? 16.703 -24.719 -16.266 1 98.88 77 VAL A O 1
ATOM 588 N N . ALA A 1 78 ? 18.844 -24.344 -15.805 1 98.81 78 ALA A N 1
ATOM 589 C CA . ALA A 1 78 ? 19 -25.562 -15.008 1 98.81 78 ALA A CA 1
ATOM 590 C C . ALA A 1 78 ? 18.031 -25.562 -13.828 1 98.81 78 ALA A C 1
ATOM 592 O O . ALA A 1 78 ? 17.406 -26.578 -13.523 1 98.81 78 ALA A O 1
ATOM 593 N N . SER A 1 79 ? 17.953 -24.469 -13.195 1 98.81 79 SER A N 1
ATOM 594 C CA . SER A 1 79 ? 17.094 -24.359 -12.016 1 98.81 79 SER A CA 1
ATOM 595 C C . SER A 1 79 ? 15.617 -24.438 -12.383 1 98.81 79 SER A C 1
ATOM 597 O O . SER A 1 79 ? 14.836 -25.109 -11.703 1 98.81 79 SER A O 1
ATOM 599 N N . ALA A 1 80 ? 15.227 -23.734 -13.445 1 98.94 80 ALA A N 1
ATOM 600 C CA . ALA A 1 80 ? 13.836 -23.781 -13.898 1 98.94 80 ALA A CA 1
ATOM 601 C C . ALA A 1 80 ? 13.422 -25.188 -14.289 1 98.94 80 ALA A C 1
ATOM 603 O O . ALA A 1 80 ? 12.367 -25.672 -13.875 1 98.94 80 ALA A O 1
ATOM 604 N N . ARG A 1 81 ? 14.281 -25.859 -15.055 1 98.88 81 ARG A N 1
ATOM 605 C CA . ARG A 1 81 ? 13.984 -27.219 -15.492 1 98.88 81 ARG A CA 1
ATOM 606 C C . ARG A 1 81 ? 13.875 -28.156 -14.297 1 98.88 81 ARG A C 1
ATOM 608 O O . ARG A 1 81 ? 12.984 -29 -14.242 1 98.88 81 ARG A O 1
ATOM 615 N N . PHE A 1 82 ? 14.758 -27.984 -13.344 1 98.88 82 PHE A N 1
ATOM 616 C CA . PHE A 1 82 ? 14.781 -28.828 -12.156 1 98.88 82 PHE A CA 1
ATOM 617 C C . PHE A 1 82 ? 13.445 -28.766 -11.422 1 98.88 82 PHE A C 1
ATOM 619 O O . PHE A 1 82 ? 12.82 -29.797 -11.164 1 98.88 82 PHE A O 1
ATOM 626 N N . ILE A 1 83 ? 13 -27.656 -11.117 1 98.88 83 ILE A N 1
ATOM 627 C CA . ILE A 1 83 ? 11.82 -27.516 -10.266 1 98.88 83 ILE A CA 1
ATOM 628 C C . ILE A 1 83 ? 10.562 -27.875 -11.055 1 98.88 83 ILE A C 1
ATOM 630 O O . ILE A 1 83 ? 9.617 -28.438 -10.5 1 98.88 83 ILE A O 1
ATOM 634 N N . ASN A 1 84 ? 10.539 -27.484 -12.344 1 98.94 84 ASN A N 1
ATOM 635 C CA . ASN A 1 84 ? 9.398 -27.891 -13.164 1 98.94 84 ASN A CA 1
ATOM 636 C C . ASN A 1 84 ? 9.273 -29.406 -13.25 1 98.94 84 ASN A C 1
ATOM 638 O O . ASN A 1 84 ? 8.164 -29.938 -13.188 1 98.94 84 ASN A O 1
ATOM 642 N N . ASP A 1 85 ? 10.40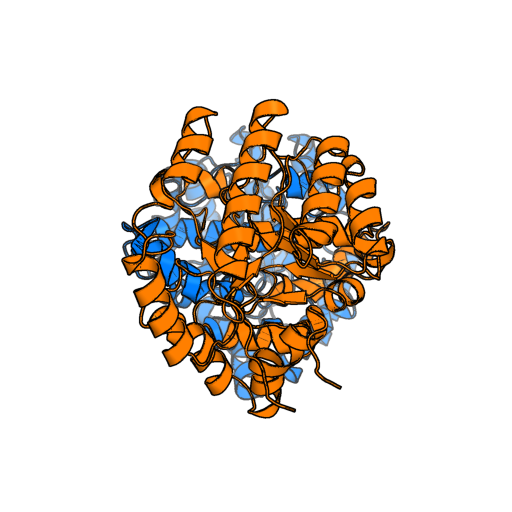6 -30.078 -13.375 1 98.88 85 ASP A N 1
ATOM 643 C CA . ASP A 1 85 ? 10.398 -31.547 -13.406 1 98.88 85 ASP A CA 1
ATOM 644 C C . ASP A 1 85 ? 9.914 -32.125 -12.07 1 98.88 85 ASP A C 1
ATOM 646 O O . ASP A 1 85 ? 9.18 -33.094 -12.047 1 98.88 85 ASP A O 1
ATOM 650 N N . GLU A 1 86 ? 10.352 -31.5 -11.023 1 98.75 86 GLU A N 1
ATOM 651 C CA . GLU A 1 86 ? 9.914 -31.953 -9.703 1 98.75 86 GLU A CA 1
ATOM 652 C C . GLU A 1 86 ? 8.414 -31.781 -9.531 1 98.75 86 GLU A C 1
ATOM 654 O O . GLU A 1 86 ? 7.738 -32.688 -9.008 1 98.75 86 GLU A O 1
ATOM 659 N N . TYR A 1 87 ? 7.871 -30.719 -9.961 1 98.81 87 TYR A N 1
ATOM 660 C CA . TYR A 1 87 ? 6.438 -30.469 -9.836 1 98.81 87 TYR A CA 1
ATOM 661 C C . TYR A 1 87 ? 5.641 -31.422 -10.727 1 98.81 87 TYR A C 1
ATOM 663 O O . TYR A 1 87 ? 4.586 -31.906 -10.328 1 98.81 87 TYR A O 1
ATOM 671 N N . ALA A 1 88 ? 6.164 -31.625 -11.914 1 98.69 88 ALA A N 1
ATOM 672 C CA . ALA A 1 88 ? 5.508 -32.594 -12.805 1 98.69 88 ALA A CA 1
ATOM 673 C C . ALA A 1 88 ? 5.477 -33.969 -12.188 1 98.69 88 ALA A C 1
ATOM 675 O O . ALA A 1 88 ? 4.469 -34.688 -12.289 1 98.69 88 ALA A O 1
ATOM 676 N N . LYS A 1 89 ? 6.566 -34.375 -11.602 1 98.44 89 LYS A N 1
ATOM 677 C CA . LYS A 1 89 ? 6.641 -35.656 -10.93 1 98.44 89 LYS A CA 1
ATOM 678 C C . LYS A 1 89 ? 5.617 -35.75 -9.797 1 98.44 89 LYS A C 1
ATOM 680 O O . LYS A 1 89 ? 4.895 -36.75 -9.688 1 98.44 89 LYS A O 1
ATOM 685 N N . LEU A 1 90 ? 5.523 -34.75 -8.969 1 98.38 90 LEU A N 1
ATOM 686 C CA . LEU A 1 90 ? 4.586 -34.719 -7.855 1 98.38 90 LEU A CA 1
ATOM 687 C C . LEU A 1 90 ? 3.145 -34.781 -8.352 1 98.38 90 LEU A C 1
ATOM 689 O O . LEU A 1 90 ? 2.311 -35.5 -7.789 1 98.38 90 LEU A O 1
ATOM 693 N N . SER A 1 91 ? 2.877 -34.031 -9.406 1 97.88 91 SER A N 1
ATOM 694 C CA . SER A 1 91 ? 1.536 -34.031 -9.977 1 97.88 91 SER A CA 1
ATOM 695 C C . SER A 1 91 ? 1.146 -35.406 -10.508 1 97.88 91 SER A C 1
ATOM 697 O O . SER A 1 91 ? -0.021 -35.781 -10.43 1 97.88 91 SER A O 1
ATOM 699 N N . SER A 1 92 ? 2.098 -36.062 -11.055 1 97.56 92 SER A N 1
ATOM 700 C CA . SER A 1 92 ? 1.854 -37.375 -11.586 1 97.56 92 SER A CA 1
ATOM 701 C C . SER A 1 92 ? 1.674 -38.406 -10.461 1 97.56 92 SER A C 1
ATOM 703 O O . SER A 1 92 ? 0.832 -39.281 -10.555 1 97.56 92 SER A O 1
ATOM 705 N N . GLU A 1 93 ? 2.424 -38.281 -9.43 1 97.69 93 GLU A N 1
ATOM 706 C CA . GLU A 1 93 ? 2.404 -39.188 -8.312 1 97.69 93 GLU A CA 1
ATOM 707 C C . GLU A 1 93 ? 1.151 -39.031 -7.461 1 97.69 93 GLU A C 1
ATOM 709 O O . GLU A 1 93 ? 0.666 -39.969 -6.848 1 97.69 93 GLU A O 1
ATOM 714 N N . TYR A 1 94 ? 0.639 -37.844 -7.418 1 97.31 94 TYR A N 1
ATOM 715 C CA . TYR A 1 94 ? -0.531 -37.531 -6.602 1 97.31 94 TYR A CA 1
ATOM 716 C C . TYR A 1 94 ? -1.613 -36.844 -7.434 1 97.31 94 TYR A C 1
ATOM 718 O O . TYR A 1 94 ? -1.969 -35.688 -7.18 1 97.31 94 TYR A O 1
ATOM 726 N N . PRO A 1 95 ? -2.188 -37.656 -8.336 1 94.25 95 PRO A N 1
ATOM 727 C CA . PRO A 1 95 ? -3.193 -37.062 -9.227 1 94.25 95 PRO A CA 1
ATOM 728 C C . PRO A 1 95 ? -4.367 -36.438 -8.477 1 94.25 95 PRO A C 1
ATOM 730 O O . PRO A 1 95 ? -4.891 -37.062 -7.535 1 94.25 95 PRO A O 1
ATOM 733 N N . GLY A 1 96 ? -4.641 -35.25 -8.836 1 94.5 96 GLY A N 1
ATOM 734 C CA . GLY A 1 96 ? -5.773 -34.562 -8.242 1 94.5 96 GLY A CA 1
ATOM 735 C C . GLY A 1 96 ? -5.398 -33.719 -7.031 1 94.5 96 GLY A C 1
ATOM 736 O O . GLY A 1 96 ? -6.211 -32.938 -6.531 1 94.5 96 GLY A O 1
ATOM 737 N N . ARG A 1 97 ? -4.164 -33.812 -6.613 1 97.69 97 ARG A N 1
ATOM 738 C CA . ARG A 1 97 ? -3.764 -33.094 -5.414 1 97.69 97 ARG A CA 1
ATOM 739 C C . ARG A 1 97 ? -2.877 -31.906 -5.762 1 97.69 97 ARG A C 1
ATOM 741 O O . ARG A 1 97 ? -2.859 -30.906 -5.043 1 97.69 97 ARG A O 1
ATOM 748 N N . PHE A 1 98 ? -2.17 -32.094 -6.895 1 98.38 98 PHE A N 1
ATOM 749 C CA . PHE A 1 98 ? -1.233 -31.047 -7.25 1 98.38 98 PHE A CA 1
ATOM 750 C C . PHE A 1 98 ? -1.381 -30.656 -8.719 1 98.38 98 PHE A C 1
ATOM 752 O O . PHE A 1 98 ? -1.586 -31.516 -9.57 1 98.38 98 PHE A O 1
ATOM 759 N N . GLY A 1 99 ? -1.363 -29.453 -9.047 1 98.12 99 GLY A N 1
ATOM 760 C CA . GLY A 1 99 ? -0.955 -28.828 -10.289 1 98.12 99 GLY A CA 1
ATOM 761 C C . GLY A 1 99 ? 0.193 -27.844 -10.109 1 98.12 99 GLY A C 1
ATOM 762 O O . GLY A 1 99 ? 0.717 -27.688 -9.008 1 98.12 99 GLY A O 1
ATOM 763 N N . ALA A 1 100 ? 0.589 -27.203 -11.211 1 98.81 100 ALA A N 1
ATOM 764 C CA . ALA A 1 100 ? 1.738 -26.312 -11.047 1 98.81 100 ALA A CA 1
ATOM 765 C C . ALA A 1 100 ? 1.719 -25.203 -12.094 1 98.81 100 ALA A C 1
ATOM 767 O O . ALA A 1 100 ? 1.003 -25.297 -13.094 1 98.81 100 ALA A O 1
ATOM 768 N N . LEU A 1 101 ? 2.383 -24.141 -11.766 1 98.88 101 LEU A N 1
ATOM 769 C CA . LEU A 1 101 ? 2.795 -23.094 -12.695 1 98.88 101 LEU A CA 1
ATOM 770 C C . LEU A 1 101 ? 4.301 -23.141 -12.93 1 98.88 101 LEU A C 1
ATOM 772 O O . LEU A 1 101 ? 5.074 -23.344 -11.992 1 98.88 101 LEU A O 1
ATOM 776 N N . ALA A 1 102 ? 4.641 -22.938 -14.109 1 98.88 102 ALA A N 1
ATOM 777 C CA . ALA A 1 102 ? 6.031 -23.109 -14.516 1 98.88 102 ALA A CA 1
ATOM 778 C C . ALA A 1 102 ? 6.918 -22.016 -13.945 1 98.88 102 ALA A C 1
ATOM 780 O O . ALA A 1 102 ? 6.52 -20.844 -13.906 1 98.88 102 ALA A O 1
ATOM 781 N N . SER A 1 103 ? 8.078 -22.438 -13.508 1 98.81 103 SER A N 1
ATOM 782 C CA . SER A 1 103 ? 9.18 -21.5 -13.312 1 98.81 103 SER A CA 1
ATOM 783 C C . SER A 1 103 ? 9.914 -21.234 -14.625 1 98.81 103 SER A C 1
ATOM 785 O O . SER A 1 103 ? 10.109 -22.141 -15.43 1 98.81 103 SER A O 1
ATOM 787 N N . LEU A 1 104 ? 10.289 -19.984 -14.828 1 98.94 104 LEU A N 1
ATOM 788 C CA . LEU A 1 104 ? 10.914 -19.625 -16.094 1 98.94 104 LEU A CA 1
ATOM 789 C C . LEU A 1 104 ? 12.32 -19.062 -15.859 1 98.94 104 LEU A C 1
ATOM 791 O O . LEU A 1 104 ? 12.555 -18.359 -14.883 1 98.94 104 LEU A O 1
ATOM 795 N N . PRO A 1 105 ? 13.258 -19.344 -16.75 1 98.88 105 PRO A N 1
ATOM 796 C CA . PRO A 1 105 ? 14.633 -18.859 -16.625 1 98.88 105 PRO A CA 1
ATOM 797 C C . PRO A 1 105 ? 14.781 -17.391 -17.031 1 98.88 105 PRO A C 1
ATOM 799 O O . PRO A 1 105 ? 15.508 -17.078 -17.969 1 98.88 105 PRO A O 1
ATOM 802 N N . LEU A 1 106 ? 14.211 -16.547 -16.25 1 98.75 106 LEU A N 1
ATOM 803 C CA . LEU A 1 106 ? 14.25 -15.125 -16.562 1 98.75 106 LEU A CA 1
ATOM 804 C C . LEU A 1 106 ? 15.531 -14.492 -16.031 1 98.75 106 LEU A C 1
ATOM 806 O O . LEU A 1 106 ? 16.141 -14.984 -15.086 1 98.75 106 LEU A O 1
ATOM 810 N N . PRO A 1 107 ? 15.977 -13.484 -16.797 1 98.5 107 PRO A N 1
ATOM 811 C CA . PRO A 1 107 ? 15.305 -12.656 -17.797 1 98.5 107 PRO A CA 1
ATOM 812 C C . PRO A 1 107 ? 15.57 -13.141 -19.219 1 98.5 107 PRO A C 1
ATOM 814 O O . PRO A 1 107 ? 15.414 -12.367 -20.172 1 98.5 107 PRO A O 1
ATOM 817 N N . HIS A 1 108 ? 15.961 -14.336 -19.438 1 98.81 108 HIS A N 1
ATOM 818 C CA . HIS A 1 108 ? 16.328 -14.867 -20.75 1 98.81 108 HIS A CA 1
ATOM 819 C C . HIS A 1 108 ? 15.094 -15.336 -21.516 1 98.81 108 HIS A C 1
ATOM 821 O O . HIS A 1 108 ? 14.781 -16.531 -21.531 1 98.81 108 HIS A O 1
ATOM 827 N N . VAL A 1 109 ? 14.516 -14.461 -22.328 1 98.81 109 VAL A N 1
ATOM 828 C CA . VAL A 1 109 ? 13.164 -14.609 -22.859 1 98.81 109 VAL A CA 1
ATOM 829 C C . VAL A 1 109 ? 13.117 -15.773 -23.844 1 98.81 109 VAL A C 1
ATOM 831 O O . VAL A 1 109 ? 12.219 -16.625 -23.766 1 98.81 109 VAL A O 1
ATOM 834 N N . PRO A 1 110 ? 14.062 -15.938 -24.734 1 98.81 110 PRO A N 1
ATOM 835 C CA . PRO A 1 110 ? 13.992 -17.094 -25.625 1 98.81 110 PRO A CA 1
ATOM 836 C C . PRO A 1 110 ? 14.008 -18.422 -24.859 1 98.81 110 PRO A C 1
ATOM 838 O O . PRO A 1 110 ? 13.219 -19.328 -25.172 1 98.81 110 PRO A O 1
ATOM 841 N N . ALA A 1 111 ? 14.875 -18.516 -23.875 1 98.88 111 ALA A N 1
ATOM 842 C CA . ALA A 1 111 ? 14.93 -19.734 -23.047 1 98.88 111 ALA A CA 1
ATOM 843 C C . ALA A 1 111 ? 13.641 -19.906 -22.25 1 98.88 111 ALA A C 1
ATOM 845 O O . ALA A 1 111 ? 13.18 -21.031 -22.031 1 98.88 111 ALA A O 1
ATOM 846 N N . ALA A 1 112 ? 13.109 -18.844 -21.812 1 98.94 112 ALA A N 1
ATOM 847 C CA . ALA A 1 112 ? 11.859 -18.875 -21.062 1 98.94 112 ALA A CA 1
ATOM 848 C C . ALA A 1 112 ? 10.711 -19.391 -21.922 1 98.94 112 ALA A C 1
ATOM 850 O O . ALA A 1 112 ? 9.875 -20.156 -21.453 1 98.94 112 ALA A O 1
ATOM 851 N N . LEU A 1 113 ? 10.68 -18.938 -23.172 1 98.94 113 LEU A N 1
ATOM 852 C CA . LEU A 1 113 ? 9.648 -19.375 -24.094 1 98.94 113 LEU A CA 1
ATOM 853 C C . LEU A 1 113 ? 9.766 -20.875 -24.359 1 98.94 113 LEU A C 1
ATOM 855 O O . LEU A 1 113 ? 8.75 -21.578 -24.438 1 98.94 113 LEU A O 1
ATOM 859 N N . GLU A 1 114 ? 10.969 -21.344 -24.469 1 98.88 114 GLU A N 1
ATOM 860 C CA . GLU A 1 114 ? 11.195 -22.781 -24.656 1 98.88 114 GLU A CA 1
ATOM 861 C C . GLU A 1 114 ? 10.711 -23.578 -23.453 1 98.88 114 GLU A C 1
ATOM 863 O O . GLU A 1 114 ? 10.031 -24.594 -23.609 1 98.88 114 GLU A O 1
ATOM 868 N N . GLU A 1 115 ? 11.062 -23.141 -22.312 1 98.94 115 GLU A N 1
ATOM 869 C CA . GLU A 1 115 ? 10.664 -23.844 -21.094 1 98.94 115 GLU A CA 1
ATOM 870 C C . GLU A 1 115 ? 9.156 -23.766 -20.875 1 98.94 115 GLU A C 1
ATOM 872 O O . GLU A 1 115 ? 8.539 -24.719 -20.406 1 98.94 115 GLU A O 1
ATOM 877 N N . LEU A 1 116 ? 8.594 -22.625 -21.219 1 98.94 116 LEU A N 1
ATOM 878 C CA . LEU A 1 116 ? 7.145 -22.484 -21.094 1 98.94 116 LEU A CA 1
ATOM 879 C C . LEU A 1 116 ? 6.422 -23.5 -21.984 1 98.94 116 LEU A C 1
ATOM 881 O O . LEU A 1 116 ? 5.477 -24.141 -21.531 1 98.94 116 LEU A O 1
ATOM 885 N N . ALA A 1 117 ? 6.859 -23.578 -23.172 1 98.88 117 ALA A N 1
ATOM 886 C CA . ALA A 1 117 ? 6.266 -24.547 -24.094 1 98.88 117 ALA A CA 1
ATOM 887 C C . ALA A 1 117 ? 6.383 -25.969 -23.562 1 98.88 117 ALA A C 1
ATOM 889 O O . ALA A 1 117 ? 5.41 -26.719 -23.578 1 98.88 117 ALA A O 1
ATOM 890 N N . ARG A 1 118 ? 7.543 -26.312 -23.078 1 98.88 118 ARG A N 1
ATOM 891 C CA . ARG A 1 118 ? 7.75 -27.641 -22.484 1 98.88 118 ARG A CA 1
ATOM 892 C C . ARG A 1 118 ? 6.84 -27.859 -21.281 1 98.88 118 ARG A C 1
ATOM 894 O O . ARG A 1 118 ? 6.18 -28.891 -21.172 1 98.88 118 ARG A O 1
ATOM 901 N N . ALA A 1 119 ? 6.766 -26.875 -20.422 1 98.88 119 ALA A N 1
ATOM 902 C CA . ALA A 1 119 ? 6.023 -26.969 -19.172 1 98.88 119 ALA A CA 1
ATOM 903 C C . ALA A 1 119 ? 4.535 -27.188 -19.438 1 98.88 119 ALA A C 1
ATOM 905 O O . ALA A 1 119 ? 3.881 -27.969 -18.75 1 98.88 119 ALA A O 1
ATOM 906 N N . ILE A 1 120 ? 4.016 -26.484 -20.438 1 98.75 120 ILE A N 1
ATOM 907 C CA . ILE A 1 120 ? 2.584 -26.562 -20.703 1 98.75 120 ILE A CA 1
ATOM 908 C C . ILE A 1 120 ? 2.289 -27.797 -21.562 1 98.75 120 ILE A C 1
ATOM 910 O O . ILE A 1 120 ? 1.427 -28.609 -21.234 1 98.75 120 ILE A O 1
ATOM 914 N N . ASP A 1 121 ? 3.055 -28.047 -22.609 1 98.69 121 ASP A N 1
ATOM 915 C CA . ASP A 1 121 ? 2.736 -29.062 -23.625 1 98.69 121 ASP A CA 1
ATOM 916 C C . ASP A 1 121 ? 3.125 -30.453 -23.141 1 98.69 121 ASP A C 1
ATOM 918 O O . ASP A 1 121 ? 2.473 -31.438 -23.484 1 98.69 121 ASP A O 1
ATOM 922 N N . GLU A 1 122 ? 4.191 -30.547 -22.344 1 98.62 122 GLU A N 1
ATOM 923 C CA . GLU A 1 122 ? 4.719 -31.859 -21.984 1 98.62 122 GLU A CA 1
ATOM 924 C C . GLU A 1 122 ? 4.457 -32.156 -20.516 1 98.62 122 GLU A C 1
ATOM 926 O O . GLU A 1 122 ? 4.246 -33.344 -20.156 1 98.62 122 GLU A O 1
ATOM 931 N N . LEU A 1 123 ? 4.453 -31.156 -19.703 1 98.69 123 LEU A N 1
ATOM 932 C CA . LEU A 1 123 ? 4.395 -31.422 -18.266 1 98.69 123 LEU A CA 1
ATOM 933 C C . LEU A 1 123 ? 3.012 -31.109 -17.719 1 98.69 123 LEU A C 1
ATOM 935 O O . LEU A 1 123 ? 2.723 -31.391 -16.562 1 98.69 123 LEU A O 1
ATOM 939 N N . GLY A 1 124 ? 2.158 -30.453 -18.484 1 97.88 124 GLY A N 1
ATOM 940 C CA . GLY A 1 124 ? 0.762 -30.266 -18.125 1 97.88 124 GLY A CA 1
ATOM 941 C C . GLY A 1 124 ? 0.543 -29.094 -17.188 1 97.88 124 GLY A C 1
ATOM 942 O O . GLY A 1 124 ? -0.415 -29.094 -16.406 1 97.88 124 GLY A O 1
ATOM 943 N N . MET A 1 125 ? 1.389 -28.109 -17.188 1 98.69 125 MET A N 1
ATOM 944 C CA . MET A 1 125 ? 1.267 -26.984 -16.266 1 98.69 125 MET A CA 1
ATOM 945 C C . MET A 1 125 ? 0.305 -25.938 -16.828 1 98.69 125 MET A C 1
ATOM 947 O O . MET A 1 125 ? 0.046 -25.906 -18.031 1 98.69 125 MET A O 1
ATOM 951 N N . TYR A 1 126 ? -0.25 -25.109 -15.961 1 98.62 126 TYR A N 1
ATOM 952 C CA . TYR A 1 126 ? -1.377 -24.25 -16.297 1 98.62 126 TYR A CA 1
ATOM 953 C C . TYR A 1 126 ? -0.895 -22.891 -16.812 1 98.62 126 TYR A C 1
ATOM 955 O O . TYR A 1 126 ? -1.695 -22.078 -17.266 1 98.62 126 TYR A O 1
ATOM 963 N N . GLY A 1 127 ? 0.333 -22.594 -16.781 1 98.81 127 GLY A N 1
ATOM 964 C CA . GLY A 1 127 ? 0.962 -21.312 -17.094 1 98.81 127 GLY A CA 1
ATOM 965 C C . GLY A 1 127 ? 2.297 -21.125 -16.406 1 98.81 127 GLY A C 1
ATOM 966 O O . GLY A 1 127 ? 3.086 -22.062 -16.281 1 98.81 127 GLY A O 1
ATOM 967 N N . ALA A 1 128 ? 2.564 -19.875 -16 1 98.88 128 ALA A N 1
ATOM 968 C CA . ALA A 1 128 ? 3.859 -19.562 -15.406 1 98.88 128 ALA A CA 1
ATOM 969 C C . ALA A 1 128 ? 3.691 -18.656 -14.195 1 98.88 128 ALA A C 1
ATOM 971 O O . ALA A 1 128 ? 2.693 -17.938 -14.078 1 98.88 128 ALA A O 1
ATOM 972 N N . SER A 1 129 ? 4.605 -18.766 -13.312 1 98.81 129 SER A N 1
ATOM 973 C CA . SER A 1 129 ? 4.723 -17.875 -12.172 1 98.81 129 SER A CA 1
ATOM 974 C C . SER A 1 129 ? 6.02 -17.062 -12.234 1 98.81 129 SER A C 1
ATOM 976 O O . SER A 1 129 ? 7.094 -17.625 -12.445 1 98.81 129 SER A O 1
ATOM 978 N N . ILE A 1 130 ? 5.906 -15.766 -12.125 1 98.75 130 ILE A N 1
ATOM 979 C CA . ILE A 1 130 ? 7.078 -14.898 -12.086 1 98.75 130 ILE A CA 1
ATOM 980 C C . ILE A 1 130 ? 6.996 -13.969 -10.883 1 98.75 130 ILE A C 1
ATOM 982 O O . ILE A 1 130 ? 5.984 -13.945 -10.172 1 98.75 130 ILE A O 1
ATOM 986 N N . THR A 1 131 ? 8.109 -13.281 -10.625 1 98.69 131 THR A N 1
ATOM 987 C CA . THR A 1 131 ? 8.102 -12.32 -9.523 1 98.69 131 THR A CA 1
ATOM 988 C C . THR A 1 131 ? 7.715 -10.93 -10.023 1 98.69 131 THR A C 1
ATOM 990 O O . THR A 1 131 ? 7.719 -10.672 -11.227 1 98.69 131 THR A O 1
ATOM 993 N N . THR A 1 132 ? 7.383 -10.047 -9.117 1 98.81 132 THR A N 1
ATOM 994 C CA . THR A 1 132 ? 6.902 -8.695 -9.391 1 98.81 132 THR A CA 1
ATOM 995 C C . THR A 1 132 ? 7.98 -7.871 -10.094 1 98.81 132 THR A C 1
ATOM 997 O O . THR A 1 132 ? 7.688 -6.82 -10.664 1 98.81 132 THR A O 1
ATOM 1000 N N . SER A 1 133 ? 9.172 -8.25 -10.008 1 98.38 133 SER A N 1
ATOM 1001 C CA . SER A 1 133 ? 10.328 -7.758 -10.742 1 98.38 133 SER A CA 1
ATOM 1002 C C . SER A 1 133 ? 11.328 -8.883 -11.031 1 98.38 133 SER A C 1
ATOM 1004 O O . SER A 1 133 ? 11.328 -9.898 -10.336 1 98.38 133 SER A O 1
ATOM 1006 N N . VAL A 1 134 ? 12.008 -8.742 -12.086 1 98.25 134 VAL A N 1
ATOM 1007 C CA . VAL A 1 134 ? 13.031 -9.719 -12.461 1 98.25 134 VAL A CA 1
ATOM 1008 C C . VAL A 1 134 ? 14.414 -9.07 -12.398 1 98.25 134 VAL A C 1
ATOM 1010 O O . VAL A 1 134 ? 14.781 -8.305 -13.289 1 98.25 134 VAL A O 1
ATOM 1013 N N . LEU A 1 135 ? 15.156 -9.367 -11.367 1 96.38 135 LEU A N 1
ATOM 1014 C CA . LEU A 1 135 ? 16.484 -8.789 -11.141 1 96.38 135 LEU A CA 1
ATOM 1015 C C . LEU A 1 135 ? 16.422 -7.262 -11.195 1 96.38 135 LEU A C 1
ATOM 1017 O O . LEU A 1 135 ? 17.219 -6.629 -11.891 1 96.38 135 LEU A O 1
ATOM 1021 N N . GLY A 1 136 ? 15.352 -6.723 -10.594 1 94.88 136 GLY A N 1
ATOM 1022 C CA . GLY A 1 136 ? 15.195 -5.281 -10.453 1 94.88 136 GLY A CA 1
ATOM 1023 C C . GLY A 1 136 ? 14.461 -4.648 -11.625 1 94.88 136 GLY A C 1
ATOM 1024 O O . GLY A 1 136 ? 14.094 -3.475 -11.562 1 94.88 136 GLY A O 1
ATOM 1025 N N . ARG A 1 137 ? 14.172 -5.402 -12.609 1 97.06 137 ARG A N 1
ATOM 1026 C CA . ARG A 1 137 ? 13.508 -4.898 -13.812 1 97.06 137 ARG A CA 1
ATOM 1027 C C . ARG A 1 137 ? 11.992 -5.047 -13.703 1 97.06 137 ARG A C 1
ATOM 1029 O O . ARG A 1 137 ? 11.5 -6.082 -13.258 1 97.06 137 ARG A O 1
ATOM 1036 N N . SER A 1 138 ? 11.305 -4.016 -14.164 1 98.56 138 SER A N 1
ATOM 1037 C CA . SER A 1 138 ? 9.844 -4.078 -14.211 1 98.56 138 SER A CA 1
ATOM 1038 C C . SER A 1 138 ? 9.367 -5.207 -15.117 1 98.56 138 SER A C 1
ATOM 1040 O O . SER A 1 138 ? 9.93 -5.43 -16.188 1 98.56 138 SER A O 1
ATOM 1042 N N . ILE A 1 139 ? 8.281 -5.852 -14.727 1 98.56 139 ILE A N 1
ATOM 1043 C CA . ILE A 1 139 ? 7.75 -6.934 -15.555 1 98.56 139 ILE A CA 1
ATOM 1044 C C . ILE A 1 139 ? 6.891 -6.352 -16.672 1 98.56 139 ILE A C 1
ATOM 1046 O O . ILE A 1 139 ? 6.398 -7.09 -17.531 1 98.56 139 ILE A O 1
ATOM 1050 N N . ALA A 1 140 ? 6.773 -5.047 -16.688 1 98.25 140 ALA A N 1
ATOM 1051 C CA . ALA A 1 140 ? 6.102 -4.395 -17.812 1 98.25 140 ALA A CA 1
ATOM 1052 C C . ALA A 1 140 ? 7.094 -4.02 -18.906 1 98.25 140 ALA A C 1
ATOM 1054 O O . ALA A 1 140 ? 6.711 -3.471 -19.938 1 98.25 140 ALA A O 1
ATOM 1055 N N . ASP A 1 141 ? 8.359 -4.254 -18.641 1 98.25 141 ASP A N 1
ATOM 1056 C CA . ASP A 1 141 ? 9.375 -4 -19.672 1 98.25 141 ASP A CA 1
ATOM 1057 C C . ASP A 1 141 ? 9.031 -4.727 -20.969 1 98.25 141 ASP A C 1
ATOM 1059 O O . ASP A 1 141 ? 8.672 -5.906 -20.953 1 98.25 141 ASP A O 1
ATOM 1063 N N . PRO A 1 142 ? 9.211 -4.098 -22.078 1 98 142 PRO A N 1
ATOM 1064 C CA . PRO A 1 142 ? 8.836 -4.684 -23.359 1 98 142 PRO A CA 1
ATOM 1065 C C . PRO A 1 142 ? 9.625 -5.953 -23.688 1 98 142 PRO A C 1
ATOM 1067 O O . PRO A 1 142 ? 9.203 -6.746 -24.531 1 98 142 PRO A O 1
ATOM 1070 N N . ILE A 1 143 ? 10.695 -6.184 -23.031 1 98.31 143 ILE A N 1
ATOM 1071 C CA . ILE A 1 143 ? 11.477 -7.395 -23.266 1 98.31 143 ILE A CA 1
ATOM 1072 C C . ILE A 1 143 ? 10.625 -8.625 -22.969 1 98.31 143 ILE A C 1
ATOM 1074 O O . ILE A 1 143 ? 10.883 -9.711 -23.484 1 98.31 143 ILE A O 1
ATOM 1078 N N . PHE A 1 144 ? 9.594 -8.461 -22.188 1 98.75 144 PHE A N 1
ATOM 1079 C CA . PHE A 1 144 ? 8.797 -9.602 -21.766 1 98.75 144 PHE A CA 1
ATOM 1080 C C . PHE A 1 144 ? 7.57 -9.773 -22.641 1 98.75 144 PHE A C 1
ATOM 1082 O O . PHE A 1 144 ? 6.809 -10.727 -22.484 1 98.75 144 PHE A O 1
ATOM 1089 N N . ASP A 1 145 ? 7.355 -8.898 -23.625 1 98.75 145 ASP A N 1
ATOM 1090 C CA . ASP A 1 145 ? 6.172 -8.914 -24.484 1 98.75 145 ASP A CA 1
ATOM 1091 C C . ASP A 1 145 ? 6.023 -10.266 -25.188 1 98.75 145 ASP A C 1
ATOM 1093 O O . ASP A 1 145 ? 4.918 -10.805 -25.266 1 98.75 145 ASP A O 1
ATOM 1097 N N . PRO A 1 146 ? 7.125 -10.867 -25.672 1 98.94 146 PRO A N 1
ATOM 1098 C CA . PRO A 1 146 ? 6.957 -12.172 -26.312 1 98.94 146 PRO A CA 1
ATOM 1099 C C . PRO A 1 146 ? 6.414 -13.234 -25.359 1 98.94 146 PRO A C 1
ATOM 1101 O O . PRO A 1 146 ? 5.648 -14.109 -25.766 1 98.94 146 PRO A O 1
ATOM 1104 N N . LEU A 1 147 ? 6.848 -13.172 -24.141 1 98.88 147 LEU A N 1
ATOM 1105 C CA . LEU A 1 147 ? 6.328 -14.094 -23.141 1 98.88 147 LEU A CA 1
ATOM 1106 C C . LEU A 1 147 ? 4.828 -13.898 -22.953 1 98.88 147 LEU A C 1
ATOM 1108 O O . LEU A 1 147 ? 4.07 -14.867 -22.906 1 98.88 147 LEU A O 1
ATOM 1112 N N . TYR A 1 148 ? 4.363 -12.664 -22.875 1 98.94 148 TYR A N 1
ATOM 1113 C CA . TYR A 1 148 ? 2.951 -12.352 -22.672 1 98.94 148 TYR A CA 1
ATOM 1114 C C . TYR A 1 148 ? 2.129 -12.734 -23.891 1 98.94 148 TYR A C 1
ATOM 1116 O O . TYR A 1 148 ? 1.005 -13.227 -23.766 1 98.94 148 TYR A O 1
ATOM 1124 N N . ALA A 1 149 ? 2.717 -12.5 -25.016 1 98.88 149 ALA A N 1
ATOM 1125 C CA . ALA A 1 149 ? 2.051 -12.914 -26.25 1 98.88 149 ALA A CA 1
ATOM 1126 C C . ALA A 1 149 ? 1.82 -14.422 -26.266 1 98.88 149 ALA A C 1
ATOM 1128 O O . ALA A 1 149 ? 0.751 -14.891 -26.672 1 98.88 149 ALA A O 1
ATOM 1129 N N . GLU A 1 150 ? 2.818 -15.172 -25.859 1 98.94 150 GLU A N 1
ATOM 1130 C CA . GLU A 1 150 ? 2.703 -16.625 -25.844 1 98.94 150 GLU A CA 1
ATOM 1131 C C . GLU A 1 150 ? 1.683 -17.078 -24.812 1 98.94 150 GLU A C 1
ATOM 1133 O O . GLU A 1 150 ? 0.872 -17.969 -25.078 1 98.94 150 GLU A O 1
ATOM 1138 N N . LEU A 1 151 ? 1.707 -16.531 -23.625 1 98.94 151 LEU A N 1
ATOM 1139 C CA . LEU A 1 151 ? 0.725 -16.844 -22.594 1 98.94 151 LEU A CA 1
ATOM 1140 C C . LEU A 1 151 ? -0.688 -16.531 -23.078 1 98.94 151 LEU A C 1
ATOM 1142 O O . LEU A 1 151 ? -1.626 -17.281 -22.797 1 98.94 151 LEU A O 1
ATOM 1146 N N . ASN A 1 152 ? -0.776 -15.398 -23.734 1 98.88 152 ASN A N 1
ATOM 1147 C CA . ASN A 1 152 ? -2.064 -14.992 -24.297 1 98.88 152 ASN A CA 1
ATOM 1148 C C . ASN A 1 152 ? -2.555 -15.977 -25.344 1 98.88 152 ASN A C 1
ATOM 1150 O O . ASN A 1 152 ? -3.717 -16.391 -25.328 1 98.88 152 ASN A O 1
ATOM 1154 N N . ARG A 1 153 ? -1.655 -16.312 -26.25 1 98.81 153 ARG A N 1
ATOM 1155 C CA . ARG A 1 153 ? -1.998 -17.266 -27.312 1 98.81 153 ARG A CA 1
ATOM 1156 C C . ARG A 1 153 ? -2.518 -18.578 -26.719 1 98.81 153 ARG A C 1
ATOM 1158 O O . ARG A 1 153 ? -3.457 -19.172 -27.234 1 98.81 153 ARG A O 1
ATOM 1165 N N . ARG A 1 154 ? -2.018 -18.984 -25.609 1 98.62 154 ARG A N 1
ATOM 1166 C CA . ARG A 1 154 ? -2.342 -20.266 -24.984 1 98.62 154 ARG A CA 1
ATOM 1167 C C . ARG A 1 154 ? -3.494 -20.094 -24 1 98.62 154 ARG A C 1
ATOM 1169 O O . ARG A 1 154 ? -3.957 -21.078 -23.406 1 98.62 154 ARG A O 1
ATOM 1176 N N . ARG A 1 155 ? -3.928 -18.891 -23.797 1 98.5 155 ARG A N 1
ATOM 1177 C CA . ARG A 1 155 ? -4.934 -18.578 -22.781 1 98.5 155 ARG A CA 1
ATOM 1178 C C . ARG A 1 155 ? -4.523 -19.109 -21.422 1 98.5 155 ARG A C 1
ATOM 1180 O O . ARG A 1 155 ? -5.332 -19.703 -20.703 1 98.5 155 ARG A O 1
ATOM 1187 N N . ALA A 1 156 ? -3.242 -18.891 -21.109 1 98.75 156 ALA A N 1
ATOM 1188 C CA . ALA A 1 156 ? -2.623 -19.484 -19.922 1 98.75 156 ALA A CA 1
ATOM 1189 C C . ALA A 1 156 ? -2.529 -18.469 -18.797 1 98.75 156 ALA A C 1
ATOM 1191 O O . ALA A 1 156 ? -2.818 -17.281 -18.984 1 98.75 156 ALA A O 1
ATOM 1192 N N . VAL A 1 157 ? -2.145 -18.969 -17.641 1 98.88 157 VAL A N 1
ATOM 1193 C CA . VAL A 1 157 ? -2.08 -18.172 -16.422 1 98.88 157 VAL A CA 1
ATOM 1194 C C . VAL A 1 157 ? -0.704 -17.516 -16.312 1 98.88 157 VAL A C 1
ATOM 1196 O O . VAL A 1 157 ? 0.317 -18.156 -16.562 1 98.88 157 VAL A O 1
ATOM 1199 N N . LEU A 1 158 ? -0.663 -16.297 -15.977 1 98.94 158 LEU A N 1
ATOM 1200 C CA . LEU A 1 158 ? 0.504 -15.625 -15.414 1 98.94 158 LEU A CA 1
ATOM 1201 C C . LEU A 1 158 ? 0.275 -15.273 -13.945 1 98.94 158 LEU A C 1
ATOM 1203 O O . LEU A 1 158 ? -0.523 -14.391 -13.633 1 98.94 158 LEU A O 1
ATOM 1207 N N . PHE A 1 159 ? 0.936 -15.992 -13.062 1 98.88 159 PHE A N 1
ATOM 1208 C CA . PHE A 1 159 ? 0.874 -15.727 -11.625 1 98.88 159 PHE A CA 1
ATOM 1209 C C . PHE A 1 159 ? 2.041 -14.852 -11.188 1 98.88 159 PHE A C 1
ATOM 1211 O O . PHE A 1 159 ? 3.203 -15.203 -11.398 1 98.88 159 PHE A O 1
ATOM 1218 N N . VAL A 1 160 ? 1.737 -13.695 -10.594 1 98.94 160 VAL A N 1
ATOM 1219 C CA . VAL A 1 160 ? 2.766 -12.734 -10.211 1 98.94 160 VAL A CA 1
ATOM 1220 C C . VAL A 1 160 ? 2.887 -12.695 -8.688 1 98.94 160 VAL A C 1
ATOM 1222 O O . VAL A 1 160 ? 1.943 -12.312 -7.992 1 98.94 160 VAL A O 1
ATOM 1225 N N . HIS A 1 161 ? 4.027 -13.078 -8.203 1 98.81 161 HIS A N 1
ATOM 1226 C CA . HIS A 1 161 ? 4.32 -13.133 -6.773 1 98.81 161 HIS A CA 1
ATOM 1227 C C . HIS A 1 161 ? 5.422 -12.148 -6.398 1 98.81 161 HIS A C 1
ATOM 1229 O O . HIS A 1 161 ? 6.363 -11.938 -7.164 1 98.81 161 HIS A O 1
ATOM 1235 N N . PRO A 1 162 ? 5.379 -11.555 -5.234 1 98.38 162 PRO A N 1
ATOM 1236 C CA . PRO A 1 162 ? 6.453 -10.648 -4.828 1 98.38 162 PRO A CA 1
ATOM 1237 C C . PRO A 1 162 ? 7.836 -11.297 -4.902 1 98.38 162 PRO A C 1
ATOM 1239 O O . PRO A 1 162 ? 7.98 -12.484 -4.598 1 98.38 162 PRO A O 1
ATOM 1242 N N . ALA A 1 163 ? 8.805 -10.508 -5.258 1 97.12 163 ALA A N 1
ATOM 1243 C CA . ALA A 1 163 ? 10.188 -10.961 -5.332 1 97.12 163 ALA A CA 1
ATOM 1244 C C . ALA A 1 163 ? 10.836 -10.984 -3.953 1 97.12 163 ALA A C 1
ATOM 1246 O O . ALA A 1 163 ? 11.82 -11.695 -3.73 1 97.12 163 ALA A O 1
ATOM 1247 N N . GLY A 1 164 ? 10.312 -10.156 -3.02 1 95.94 164 GLY A N 1
ATOM 1248 C CA . GLY A 1 164 ? 10.906 -10.031 -1.698 1 95.94 164 GLY A CA 1
ATOM 1249 C C . GLY A 1 164 ? 12.039 -9.023 -1.65 1 95.94 164 GLY A C 1
ATOM 1250 O O . GLY A 1 164 ? 12.977 -9.164 -0.856 1 95.94 164 GLY A O 1
ATOM 1251 N N . CYS A 1 165 ? 11.977 -8.031 -2.508 1 96.06 165 CYS A N 1
ATOM 1252 C CA . CYS A 1 165 ? 13.047 -7.047 -2.582 1 96.06 165 CYS A CA 1
ATOM 1253 C C . CYS A 1 165 ? 12.594 -5.695 -2.053 1 96.06 165 CYS A C 1
ATOM 1255 O O . CYS A 1 165 ? 13.281 -4.688 -2.225 1 96.06 165 CYS A O 1
ATOM 1257 N N . GLY A 1 166 ? 11.398 -5.617 -1.513 1 97.12 166 GLY A N 1
ATOM 1258 C CA . GLY A 1 166 ? 10.875 -4.387 -0.936 1 97.12 166 GLY A CA 1
ATOM 1259 C C . GLY A 1 166 ? 10.695 -3.281 -1.956 1 97.12 166 GLY A C 1
ATOM 1260 O O . GLY A 1 166 ? 11.031 -2.125 -1.694 1 97.12 166 GLY A O 1
ATOM 1261 N N . ALA A 1 167 ? 10.258 -3.697 -3.166 1 97.69 167 ALA A N 1
ATOM 1262 C CA . ALA A 1 167 ? 10.102 -2.76 -4.273 1 97.69 167 ALA A CA 1
ATOM 1263 C C . ALA A 1 167 ? 11.383 -1.964 -4.512 1 97.69 167 ALA A C 1
ATOM 1265 O O . ALA A 1 167 ? 11.328 -0.798 -4.91 1 97.69 167 ALA A O 1
ATOM 1266 N N . GLU A 1 168 ? 12.484 -2.488 -4.145 1 97.12 168 GLU A N 1
ATOM 1267 C CA . GLU A 1 168 ? 13.797 -1.885 -4.32 1 97.12 168 GLU A CA 1
ATOM 1268 C C . GLU A 1 168 ? 13.922 -0.592 -3.52 1 97.12 168 GLU A C 1
ATOM 1270 O O . GLU A 1 168 ? 14.578 0.357 -3.963 1 97.12 168 GLU A O 1
ATOM 1275 N N . SER A 1 169 ? 13.242 -0.449 -2.439 1 98.12 169 SER A N 1
ATOM 1276 C CA . SER A 1 169 ? 13.336 0.7 -1.543 1 98.12 169 SER A CA 1
ATOM 1277 C C . SER A 1 169 ? 14.109 0.353 -0.276 1 98.12 169 SER A C 1
ATOM 1279 O O . SER A 1 169 ? 13.711 -0.543 0.474 1 98.12 169 SER A O 1
ATOM 1281 N N . SER A 1 170 ? 15.148 1.116 0.006 1 97.56 170 SER A N 1
ATOM 1282 C CA . SER A 1 170 ? 15.883 0.908 1.246 1 97.56 170 SER A CA 1
ATOM 1283 C C . SER A 1 170 ? 15.039 1.266 2.463 1 97.56 170 SER A C 1
ATOM 1285 O O . SER A 1 170 ? 15.312 0.804 3.572 1 97.56 170 SER A O 1
ATOM 1287 N N . LEU A 1 171 ? 14.008 2.084 2.299 1 98.25 171 LEU A N 1
ATOM 1288 C CA . LEU A 1 171 ? 13.109 2.428 3.395 1 98.25 171 LEU A CA 1
ATOM 1289 C C . LEU A 1 171 ? 12.266 1.224 3.803 1 98.25 171 LEU A C 1
ATOM 1291 O O . LEU A 1 171 ? 11.656 1.22 4.879 1 98.25 171 LEU A O 1
ATOM 1295 N N . ILE A 1 172 ? 12.242 0.228 2.965 1 98.19 172 ILE A N 1
ATOM 1296 C CA . ILE A 1 172 ? 11.523 -0.997 3.305 1 98.19 172 ILE A CA 1
ATOM 1297 C C . ILE A 1 172 ? 12.516 -2.07 3.748 1 98.19 172 ILE A C 1
ATOM 1299 O O . ILE A 1 172 ? 12.414 -2.598 4.859 1 98.19 172 ILE A O 1
ATOM 1303 N N . THR A 1 173 ? 13.578 -2.314 2.938 1 96.25 173 THR A N 1
ATOM 1304 C CA . THR A 1 173 ? 14.469 -3.451 3.133 1 96.25 173 THR A CA 1
ATOM 1305 C C . THR A 1 173 ? 15.352 -3.24 4.359 1 96.25 173 THR A C 1
ATOM 1307 O O . THR A 1 173 ? 15.695 -4.199 5.055 1 96.25 173 THR A O 1
ATOM 1310 N N . ASP A 1 174 ? 15.711 -1.965 4.668 1 95.81 174 ASP A N 1
ATOM 1311 C CA . ASP A 1 174 ? 16.641 -1.714 5.766 1 95.81 174 ASP A CA 1
ATOM 1312 C C . ASP A 1 174 ? 15.898 -1.598 7.098 1 95.81 174 ASP A C 1
ATOM 1314 O O . ASP A 1 174 ? 16.516 -1.401 8.141 1 95.81 174 ASP A O 1
ATOM 1318 N N . HIS A 1 175 ? 14.609 -1.798 7.086 1 95.12 175 HIS A N 1
ATOM 1319 C CA . HIS A 1 175 ? 13.82 -1.595 8.297 1 95.12 175 HIS A CA 1
ATOM 1320 C C . HIS A 1 175 ? 13.023 -2.846 8.656 1 95.12 175 HIS A C 1
ATOM 1322 O O . HIS A 1 175 ? 12.023 -2.768 9.375 1 95.12 175 HIS A O 1
ATOM 1328 N N . SER A 1 176 ? 13.406 -3.988 8.109 1 94.25 176 SER A N 1
ATOM 1329 C CA . SER A 1 176 ? 12.805 -5.285 8.406 1 94.25 176 SER A CA 1
ATOM 1330 C C . SER A 1 176 ? 11.305 -5.281 8.117 1 94.25 176 SER A C 1
ATOM 1332 O O . SER A 1 176 ? 10.508 -5.715 8.945 1 94.25 176 SER A O 1
ATOM 1334 N N . LEU A 1 177 ? 10.953 -4.734 6.918 1 97.25 177 LEU A N 1
ATOM 1335 C CA . LEU A 1 177 ? 9.547 -4.617 6.543 1 97.25 177 LEU A CA 1
ATOM 1336 C C . LEU A 1 177 ? 9.289 -5.273 5.191 1 97.25 177 LEU A C 1
ATOM 1338 O O . LEU A 1 177 ? 8.266 -5.02 4.559 1 97.25 177 LEU A O 1
ATOM 1342 N N . THR A 1 178 ? 10.156 -6.109 4.754 1 96.44 178 THR A N 1
ATOM 1343 C CA . THR A 1 178 ? 10.156 -6.656 3.4 1 96.44 178 THR A CA 1
ATOM 1344 C C . THR A 1 178 ? 8.906 -7.488 3.15 1 96.44 178 THR A C 1
ATOM 1346 O O . THR A 1 178 ? 8.25 -7.34 2.113 1 96.44 178 THR A O 1
ATOM 1349 N N . TRP A 1 179 ? 8.539 -8.289 4.105 1 95.69 179 TRP A N 1
ATOM 1350 C CA . TRP A 1 179 ? 7.441 -9.219 3.852 1 95.69 179 TRP A CA 1
ATOM 1351 C C . TRP A 1 179 ? 6.148 -8.727 4.484 1 95.69 179 TRP A C 1
ATOM 1353 O O . TRP A 1 179 ? 5.055 -9.016 3.99 1 95.69 179 TRP A O 1
ATOM 1363 N N . SER A 1 180 ? 6.25 -7.918 5.57 1 96.88 180 SER A N 1
ATOM 1364 C CA . SER A 1 180 ? 5.078 -7.418 6.277 1 96.88 180 SER A CA 1
ATOM 1365 C C . SER A 1 180 ? 4.305 -6.414 5.426 1 96.88 180 SER A C 1
ATOM 1367 O O . SER A 1 180 ? 3.098 -6.562 5.227 1 96.88 180 SER A O 1
ATOM 1369 N N . ILE A 1 181 ? 5 -5.484 4.84 1 98.31 181 ILE A N 1
ATOM 1370 C CA . ILE A 1 181 ? 4.312 -4.516 3.994 1 98.31 181 ILE A CA 1
ATOM 1371 C C . ILE A 1 181 ? 4.973 -4.469 2.617 1 98.31 181 ILE A C 1
ATOM 1373 O O . ILE A 1 181 ? 4.328 -4.125 1.624 1 98.31 181 ILE A O 1
ATOM 1377 N N . GLY A 1 182 ? 6.25 -4.867 2.545 1 98.38 182 GLY A N 1
ATOM 1378 C CA . GLY A 1 182 ? 6.957 -4.816 1.275 1 98.38 182 GLY A CA 1
ATOM 1379 C C . GLY A 1 182 ? 6.324 -5.691 0.208 1 98.38 182 GLY A C 1
ATOM 1380 O O . GLY A 1 182 ? 6.211 -5.281 -0.95 1 98.38 182 GLY A O 1
ATOM 1381 N N . ALA A 1 183 ? 5.91 -6.852 0.532 1 98.38 183 ALA A N 1
ATOM 1382 C CA . ALA A 1 183 ? 5.32 -7.777 -0.434 1 98.38 183 ALA A CA 1
ATOM 1383 C C . ALA A 1 183 ? 4.043 -7.199 -1.036 1 98.38 183 ALA A C 1
ATOM 1385 O O . ALA A 1 183 ? 3.928 -7.066 -2.258 1 98.38 183 ALA A O 1
ATOM 1386 N N . PRO A 1 184 ? 3.072 -6.781 -0.207 1 98.75 184 PRO A N 1
ATOM 1387 C CA . PRO A 1 184 ? 1.885 -6.168 -0.805 1 98.75 184 PRO A CA 1
ATOM 1388 C C . PRO A 1 184 ? 2.207 -4.898 -1.591 1 98.75 184 PRO A C 1
ATOM 1390 O O . PRO A 1 184 ? 1.528 -4.586 -2.572 1 98.75 184 PRO A O 1
ATOM 1393 N N . ILE A 1 185 ? 3.207 -4.145 -1.195 1 98.88 185 ILE A N 1
ATOM 1394 C CA . ILE A 1 185 ? 3.629 -2.965 -1.94 1 98.88 185 ILE A CA 1
ATOM 1395 C C . ILE A 1 185 ? 4.176 -3.383 -3.305 1 98.88 185 ILE A C 1
ATOM 1397 O O . ILE A 1 185 ? 3.848 -2.77 -4.324 1 98.88 185 ILE A O 1
ATOM 1401 N N . GLU A 1 186 ? 4.977 -4.457 -3.346 1 98.88 186 GLU A N 1
ATOM 1402 C CA . GLU A 1 186 ? 5.453 -4.988 -4.617 1 98.88 186 GLU A CA 1
ATOM 1403 C C . GLU A 1 186 ? 4.285 -5.395 -5.516 1 98.88 186 GLU A C 1
ATOM 1405 O O . GLU A 1 186 ? 4.293 -5.117 -6.719 1 98.88 186 GLU A O 1
ATOM 1410 N N . ASP A 1 187 ? 3.289 -6.082 -4.918 1 98.88 187 ASP A N 1
ATOM 1411 C CA . ASP A 1 187 ? 2.094 -6.426 -5.684 1 98.88 187 ASP A CA 1
ATOM 1412 C C . ASP A 1 187 ? 1.497 -5.188 -6.352 1 98.88 187 ASP A C 1
ATOM 1414 O O . ASP A 1 187 ? 1.244 -5.188 -7.559 1 98.88 187 ASP A O 1
ATOM 1418 N N . THR A 1 188 ? 1.301 -4.168 -5.578 1 98.88 188 THR A N 1
ATOM 1419 C CA . THR A 1 188 ? 0.655 -2.936 -6.02 1 98.88 188 THR A CA 1
ATOM 1420 C C . THR A 1 188 ? 1.433 -2.297 -7.168 1 98.88 188 THR A C 1
ATOM 1422 O O . THR A 1 188 ? 0.85 -1.93 -8.188 1 98.88 188 THR A O 1
ATOM 1425 N N . VAL A 1 189 ? 2.713 -2.215 -6.996 1 98.81 189 VAL A N 1
ATOM 1426 C CA . VAL A 1 189 ? 3.578 -1.573 -7.977 1 98.81 189 VAL A CA 1
ATOM 1427 C C . VAL A 1 189 ? 3.555 -2.365 -9.281 1 98.81 189 VAL A C 1
ATOM 1429 O O . VAL A 1 189 ? 3.367 -1.792 -10.359 1 98.81 189 VAL A O 1
ATOM 1432 N N . ALA A 1 190 ? 3.678 -3.654 -9.195 1 98.81 190 ALA A N 1
ATOM 1433 C CA . ALA A 1 190 ? 3.727 -4.496 -10.391 1 98.81 190 ALA A CA 1
ATOM 1434 C C . ALA A 1 190 ? 2.404 -4.449 -11.148 1 98.81 190 ALA A C 1
ATOM 1436 O O . ALA A 1 190 ? 2.391 -4.371 -12.383 1 98.81 190 ALA A O 1
ATOM 1437 N N . ILE A 1 191 ? 1.29 -4.523 -10.438 1 98.56 191 ILE A N 1
ATOM 1438 C CA . ILE A 1 191 ? -0.026 -4.434 -11.062 1 98.56 191 ILE A CA 1
ATOM 1439 C C . ILE A 1 191 ? -0.144 -3.119 -11.828 1 98.56 191 ILE A C 1
ATOM 1441 O O . ILE A 1 191 ? -0.555 -3.105 -12.992 1 98.56 191 ILE A O 1
ATOM 1445 N N . MET A 1 192 ? 0.254 -2.055 -11.211 1 98.5 192 MET A N 1
ATOM 1446 C CA . MET A 1 192 ? 0.12 -0.744 -11.836 1 98.5 192 MET A CA 1
ATOM 1447 C C . MET A 1 192 ? 1.051 -0.62 -13.039 1 98.5 192 MET A C 1
ATOM 1449 O O . MET A 1 192 ? 0.71 0.032 -14.031 1 98.5 192 MET A O 1
ATOM 1453 N N . HIS A 1 193 ? 2.293 -1.237 -12.93 1 98.44 193 HIS A N 1
ATOM 1454 C CA . HIS A 1 193 ? 3.16 -1.271 -14.102 1 98.44 193 HIS A CA 1
ATOM 1455 C C . HIS A 1 193 ? 2.453 -1.909 -15.289 1 98.44 193 HIS A C 1
ATOM 1457 O O . HIS A 1 193 ? 2.467 -1.358 -16.391 1 98.44 193 HIS A O 1
ATOM 1463 N N . LEU A 1 194 ? 1.861 -3.035 -15.07 1 98.5 194 LEU A N 1
ATOM 1464 C CA . LEU A 1 194 ? 1.183 -3.762 -16.141 1 98.5 194 LEU A CA 1
ATOM 1465 C C . LEU A 1 194 ? 0.017 -2.951 -16.688 1 98.5 194 LEU A C 1
ATOM 1467 O O . LEU A 1 194 ? -0.168 -2.875 -17.906 1 98.5 194 LEU A O 1
ATOM 1471 N N . ILE A 1 195 ? -0.765 -2.338 -15.82 1 98 195 ILE A N 1
ATOM 1472 C CA . ILE A 1 195 ? -1.939 -1.57 -16.219 1 98 195 ILE A CA 1
ATOM 1473 C C . ILE A 1 195 ? -1.507 -0.362 -17.047 1 98 195 ILE A C 1
ATOM 1475 O O . ILE A 1 195 ? -2.035 -0.127 -18.141 1 98 195 ILE A O 1
ATOM 1479 N N . VAL A 1 196 ? -0.526 0.39 -16.578 1 97.12 196 VAL A N 1
ATOM 1480 C CA . VAL A 1 196 ? -0.089 1.612 -17.234 1 97.12 196 VAL A CA 1
ATOM 1481 C C . VAL A 1 196 ? 0.535 1.27 -18.594 1 97.12 196 VAL A C 1
ATOM 1483 O O . VAL A 1 196 ? 0.381 2.018 -19.562 1 97.12 196 VAL A O 1
ATOM 1486 N N . ALA A 1 197 ? 1.166 0.103 -18.656 1 96.69 197 ALA A N 1
ATOM 1487 C CA . ALA A 1 197 ? 1.797 -0.328 -19.891 1 96.69 197 ALA A CA 1
ATOM 1488 C C . ALA A 1 197 ? 0.772 -0.938 -20.844 1 96.69 197 ALA A C 1
ATOM 1490 O O . ALA A 1 197 ? 1.096 -1.262 -22 1 96.69 197 ALA A O 1
ATOM 1491 N N . GLY A 1 198 ? -0.45 -1.175 -20.359 1 96.75 198 GLY A N 1
ATOM 1492 C CA . GLY A 1 198 ? -1.522 -1.696 -21.188 1 96.75 198 GLY A CA 1
ATOM 1493 C C . GLY A 1 198 ? -1.418 -3.191 -21.438 1 96.75 198 GLY A C 1
ATOM 1494 O O . GLY A 1 198 ? -2.021 -3.719 -22.375 1 96.75 198 GLY A O 1
ATOM 1495 N N . VAL A 1 199 ? -0.741 -3.896 -20.594 1 97.69 199 VAL A N 1
ATOM 1496 C CA . VAL A 1 199 ? -0.495 -5.32 -20.781 1 97.69 199 VAL A CA 1
ATOM 1497 C C . VAL A 1 199 ? -1.815 -6.086 -20.734 1 97.69 199 VAL A C 1
ATOM 1499 O O . VAL A 1 199 ? -2.094 -6.922 -21.594 1 97.69 199 VAL A O 1
ATOM 1502 N N . PRO A 1 200 ? -2.703 -5.797 -19.781 1 97.31 200 PRO A N 1
ATOM 1503 C CA . PRO A 1 200 ? -3.963 -6.543 -19.75 1 97.31 200 PRO A CA 1
ATOM 1504 C C . PRO A 1 200 ? -4.801 -6.336 -21.016 1 97.31 200 PRO A C 1
ATOM 1506 O O . PRO A 1 200 ? -5.496 -7.254 -21.453 1 97.31 200 PRO A O 1
ATOM 1509 N N . SER A 1 201 ? -4.719 -5.156 -21.625 1 95.88 201 SER A N 1
ATOM 1510 C CA . SER A 1 201 ? -5.5 -4.84 -22.812 1 95.88 201 SER A CA 1
ATOM 1511 C C . SER A 1 201 ? -4.891 -5.477 -24.062 1 95.88 201 SER A C 1
ATOM 1513 O O . SER A 1 201 ? -5.613 -5.922 -24.953 1 95.88 201 SER A O 1
ATOM 1515 N N . ARG A 1 202 ? -3.621 -5.473 -24.094 1 97.19 202 ARG A N 1
ATOM 1516 C CA . ARG A 1 202 ? -2.914 -5.992 -25.266 1 97.19 202 ARG A CA 1
ATOM 1517 C C . ARG A 1 202 ? -2.996 -7.516 -25.312 1 97.19 202 ARG A C 1
ATOM 1519 O O . ARG A 1 202 ? -2.961 -8.102 -26.391 1 97.19 202 ARG A O 1
ATOM 1526 N N . TYR A 1 203 ? -3.094 -8.133 -24.156 1 98.19 203 TYR A N 1
ATOM 1527 C CA . TYR A 1 203 ? -3.135 -9.594 -24.062 1 98.19 203 TYR A CA 1
ATOM 1528 C C . TYR A 1 203 ? -4.34 -10.055 -23.266 1 98.19 203 TYR A C 1
ATOM 1530 O O . TYR A 1 203 ? -4.191 -10.648 -22.188 1 98.19 203 TYR A O 1
ATOM 1538 N N . PRO A 1 204 ? -5.547 -9.914 -23.766 1 97.38 204 PRO A N 1
ATOM 1539 C CA . PRO A 1 204 ? -6.785 -10.102 -23 1 97.38 204 PRO A CA 1
ATOM 1540 C C . PRO A 1 204 ? -7.059 -11.562 -22.672 1 97.38 204 PRO A C 1
ATOM 1542 O O . PRO A 1 204 ? -7.891 -11.852 -21.797 1 97.38 204 PRO A O 1
ATOM 1545 N N . ASP A 1 205 ? -6.355 -12.469 -23.344 1 98.25 205 ASP A N 1
ATOM 1546 C CA . ASP A 1 205 ? -6.633 -13.883 -23.109 1 98.25 205 ASP A CA 1
ATOM 1547 C C . ASP A 1 205 ? -5.637 -14.477 -22.109 1 98.25 205 ASP A C 1
ATOM 1549 O O . ASP A 1 205 ? -5.797 -15.609 -21.656 1 98.25 205 ASP A O 1
ATOM 1553 N N . MET A 1 206 ? -4.531 -13.734 -21.797 1 98.69 206 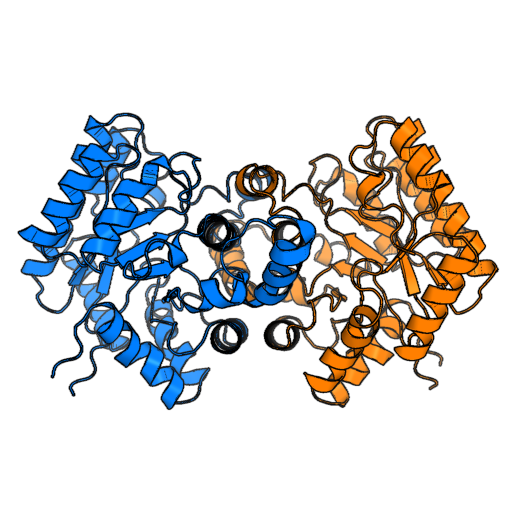MET A N 1
ATOM 1554 C CA . MET A 1 206 ? -3.652 -14.102 -20.688 1 98.69 206 MET A CA 1
ATOM 1555 C C . MET A 1 206 ? -4.332 -13.859 -19.344 1 98.69 206 MET A C 1
ATOM 1557 O O . MET A 1 206 ? -4.879 -12.781 -19.109 1 98.69 206 MET A O 1
ATOM 1561 N N . LYS A 1 207 ? -4.363 -14.844 -18.484 1 98.69 207 LYS A N 1
ATOM 1562 C CA . LYS A 1 207 ? -4.996 -14.711 -17.172 1 98.69 207 LYS A CA 1
ATOM 1563 C C . LYS A 1 207 ? -3.984 -14.289 -16.109 1 98.69 207 LYS A C 1
ATOM 1565 O O . LYS A 1 207 ? -3.283 -15.133 -15.547 1 98.69 207 LYS A O 1
ATOM 1570 N N . ILE A 1 208 ? -3.955 -13.07 -15.789 1 98.88 208 ILE A N 1
ATOM 1571 C CA . ILE A 1 208 ? -2.986 -12.531 -14.836 1 98.88 208 ILE A CA 1
ATOM 1572 C C . ILE A 1 208 ? -3.551 -12.617 -13.422 1 98.88 208 ILE A C 1
ATOM 1574 O O . ILE A 1 208 ? -4.609 -12.055 -13.133 1 98.88 208 ILE A O 1
ATOM 1578 N N . VAL A 1 209 ? -2.881 -13.344 -12.547 1 98.94 209 VAL A N 1
ATOM 1579 C CA . VAL A 1 209 ? -3.264 -13.492 -11.148 1 98.94 209 VAL A CA 1
ATOM 1580 C C . VAL A 1 209 ? -2.238 -12.805 -10.258 1 98.94 209 VAL A C 1
ATOM 1582 O O . VAL A 1 209 ? -1.035 -13.047 -10.375 1 98.94 209 VAL A O 1
ATOM 1585 N N . THR A 1 210 ? -2.67 -11.93 -9.438 1 98.31 210 THR A N 1
ATOM 1586 C CA . THR A 1 210 ? -1.812 -11.25 -8.469 1 98.31 210 THR A CA 1
ATOM 1587 C C . THR A 1 210 ? -2.152 -11.688 -7.051 1 98.31 210 THR A C 1
ATOM 1589 O O . THR A 1 210 ? -3.17 -12.344 -6.824 1 98.31 210 THR A O 1
ATOM 1592 N N . CYS A 1 211 ? -1.281 -11.297 -6.098 1 98.12 211 CYS A N 1
ATOM 1593 C CA . CYS A 1 211 ? -1.347 -11.891 -4.766 1 98.12 211 CYS A CA 1
ATOM 1594 C C . CYS A 1 211 ? -1.9 -10.898 -3.752 1 98.12 211 CYS A C 1
ATOM 1596 O O . CYS A 1 211 ? -2.029 -9.703 -4.051 1 98.12 211 CYS A O 1
ATOM 1598 N N . HIS A 1 212 ? -2.264 -11.414 -2.604 1 98.62 212 HIS A N 1
ATOM 1599 C CA . HIS A 1 212 ? -2.525 -10.695 -1.365 1 98.62 212 HIS A CA 1
ATOM 1600 C C . HIS A 1 212 ? -3.654 -9.688 -1.545 1 98.62 212 HIS A C 1
ATOM 1602 O O . HIS A 1 212 ? -3.51 -8.516 -1.187 1 98.62 212 HIS A O 1
ATOM 1608 N N . LEU A 1 213 ? -4.711 -10.125 -2.205 1 98.81 213 LEU A N 1
ATOM 1609 C CA . LEU A 1 213 ? -5.902 -9.312 -2.418 1 98.81 213 LEU A CA 1
ATOM 1610 C C . LEU A 1 213 ? -5.582 -8.094 -3.277 1 98.81 213 LEU A C 1
ATOM 1612 O O . LEU A 1 213 ? -6.27 -7.07 -3.195 1 98.81 213 LEU A O 1
ATOM 1616 N N . GLY A 1 214 ? -4.426 -8.117 -4.023 1 98.62 214 GLY A N 1
ATOM 1617 C CA . GLY A 1 214 ? -4.055 -7 -4.879 1 98.62 214 GLY A CA 1
ATOM 1618 C C . GLY A 1 214 ? -3.234 -5.949 -4.156 1 98.62 214 GLY A C 1
ATOM 1619 O O . GLY A 1 214 ? -3.096 -4.824 -4.641 1 98.62 214 GLY A O 1
ATOM 1620 N N . GLY A 1 215 ? -2.666 -6.316 -2.984 1 98.62 215 GLY A N 1
ATOM 1621 C CA . GLY A 1 215 ? -1.86 -5.363 -2.24 1 98.62 215 GLY A CA 1
ATOM 1622 C C . GLY A 1 215 ? -2.662 -4.188 -1.715 1 98.62 215 GLY A C 1
ATOM 1623 O O . GLY A 1 215 ? -3.658 -4.371 -1.013 1 98.62 215 GLY A O 1
ATOM 1624 N N . ALA A 1 216 ? -2.307 -3.002 -2.115 1 98.62 216 ALA A N 1
ATOM 1625 C CA . ALA A 1 216 ? -2.975 -1.781 -1.671 1 98.62 216 ALA A CA 1
ATOM 1626 C C . ALA A 1 216 ? -4.09 -1.384 -2.635 1 98.62 216 ALA A C 1
ATOM 1628 O O . ALA A 1 216 ? -4.836 -0.438 -2.373 1 98.62 216 ALA A O 1
ATOM 1629 N N . LEU A 1 217 ? -4.219 -2.059 -3.68 1 98.69 217 LEU A N 1
ATOM 1630 C CA . LEU A 1 217 ? -5.062 -1.625 -4.789 1 98.69 217 LEU A CA 1
ATOM 1631 C C . LEU A 1 217 ? -6.488 -1.365 -4.312 1 98.69 217 LEU A C 1
ATOM 1633 O O . LEU A 1 217 ? -7.094 -0.354 -4.68 1 98.69 217 LEU A O 1
ATOM 1637 N N . PRO A 1 218 ? -7.062 -2.205 -3.404 1 98.69 218 PRO A N 1
ATOM 1638 C CA . PRO A 1 218 ? -8.438 -1.953 -2.971 1 98.69 218 PRO A CA 1
ATOM 1639 C C . PRO A 1 218 ? -8.578 -0.658 -2.174 1 98.69 218 PRO A C 1
ATOM 1641 O O . PRO A 1 218 ? -9.695 -0.17 -1.976 1 98.69 218 PRO A O 1
ATOM 1644 N N . MET A 1 219 ? -7.48 -0.101 -1.702 1 98.69 219 MET A N 1
ATOM 1645 C CA . MET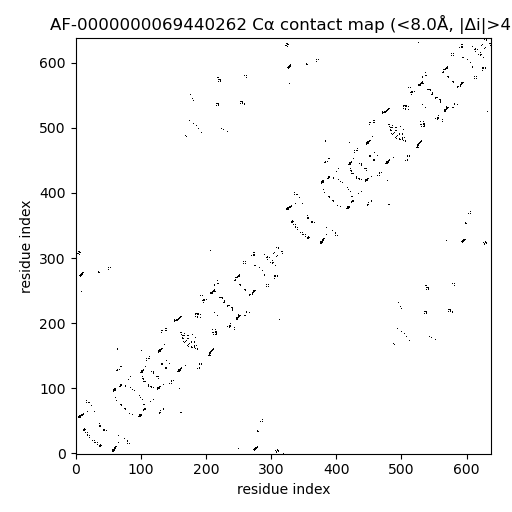 A 1 219 ? -7.531 1.172 -0.989 1 98.69 219 MET A CA 1
ATOM 1646 C C . MET A 1 219 ? -7.363 2.344 -1.952 1 98.69 219 MET A C 1
ATOM 1648 O O . MET A 1 219 ? -7.891 3.43 -1.711 1 98.69 219 MET A O 1
ATOM 1652 N N . VAL A 1 220 ? -6.629 2.078 -3.092 1 98.25 220 VAL A N 1
ATOM 1653 C CA . VAL A 1 220 ? -6.129 3.24 -3.818 1 98.25 220 VAL A CA 1
ATOM 1654 C C . VAL A 1 220 ? -6.652 3.219 -5.254 1 98.25 220 VAL A C 1
ATOM 1656 O O . VAL A 1 220 ? -6.25 4.039 -6.082 1 98.25 220 VAL A O 1
ATOM 1659 N N . LEU A 1 221 ? -7.574 2.363 -5.598 1 98.25 221 LEU A N 1
ATOM 1660 C CA . LEU A 1 221 ? -7.977 2.133 -6.98 1 98.25 221 LEU A CA 1
ATOM 1661 C C . LEU A 1 221 ? -8.547 3.402 -7.598 1 98.25 221 LEU A C 1
ATOM 1663 O O . LEU A 1 221 ? -8.188 3.773 -8.719 1 98.25 221 LEU A O 1
ATOM 1667 N N . GLU A 1 222 ? -9.422 4.102 -6.91 1 97.56 222 GLU A N 1
ATOM 1668 C CA . GLU A 1 222 ? -10.023 5.32 -7.453 1 97.56 222 GLU A CA 1
ATOM 1669 C C . GLU A 1 222 ? -8.984 6.438 -7.574 1 97.56 222 GLU A C 1
ATOM 1671 O O . GLU A 1 222 ? -8.984 7.188 -8.547 1 97.56 222 GLU A O 1
ATOM 1676 N N . ARG A 1 223 ? -8.148 6.531 -6.574 1 97.31 223 ARG A N 1
ATOM 1677 C CA . ARG A 1 223 ? -7.035 7.469 -6.66 1 97.31 223 ARG A CA 1
ATOM 1678 C C . ARG A 1 223 ? -6.172 7.176 -7.883 1 97.31 223 ARG A C 1
ATOM 1680 O O . ARG A 1 223 ? -5.852 8.086 -8.656 1 97.31 223 ARG A O 1
ATOM 1687 N N . ALA A 1 224 ? -5.789 5.902 -8.016 1 97.31 224 ALA A N 1
ATOM 1688 C CA . ALA A 1 224 ? -4.961 5.504 -9.156 1 97.31 224 ALA A CA 1
ATOM 1689 C C . ALA A 1 224 ? -5.656 5.82 -10.477 1 97.31 224 ALA A C 1
ATOM 1691 O O . ALA A 1 224 ? -5.035 6.355 -11.398 1 97.31 224 ALA A O 1
ATOM 1692 N N . HIS A 1 225 ? -6.949 5.52 -10.547 1 96.94 225 HIS A N 1
ATOM 1693 C CA . HIS A 1 225 ? -7.723 5.797 -11.75 1 96.94 225 HIS A CA 1
ATOM 1694 C C . HIS A 1 225 ? -7.715 7.285 -12.086 1 96.94 225 HIS A C 1
ATOM 1696 O O . HIS A 1 225 ? -7.391 7.672 -13.211 1 96.94 225 HIS A O 1
ATOM 1702 N N . ARG A 1 226 ? -7.941 8.148 -11.133 1 94.56 226 ARG A N 1
ATOM 1703 C CA . ARG A 1 226 ? -8.039 9.586 -11.344 1 94.56 226 ARG A CA 1
ATOM 1704 C C . ARG A 1 226 ? -6.672 10.188 -11.656 1 94.56 226 ARG A C 1
ATOM 1706 O O . ARG A 1 226 ? -6.523 10.938 -12.625 1 94.56 226 ARG A O 1
ATOM 1713 N N . GLN A 1 227 ? -5.715 9.812 -10.898 1 93.56 227 GLN A N 1
ATOM 1714 C CA . GLN A 1 227 ? -4.398 10.422 -11.039 1 93.56 227 GLN A CA 1
ATOM 1715 C C . GLN A 1 227 ? -3.713 9.969 -12.32 1 93.56 227 GLN A C 1
ATOM 1717 O O . GLN A 1 227 ? -3.068 10.766 -13.008 1 93.56 227 GLN A O 1
ATOM 1722 N N . VAL A 1 228 ? -3.846 8.703 -12.648 1 92 228 VAL A N 1
ATOM 1723 C CA . VAL A 1 228 ? -3.217 8.172 -13.852 1 92 228 VAL A CA 1
ATOM 1724 C C . VAL A 1 228 ? -3.883 8.758 -15.094 1 92 228 VAL A C 1
ATOM 1726 O O . VAL A 1 228 ? -3.201 9.195 -16.016 1 92 228 VAL A O 1
ATOM 1729 N N . THR A 1 229 ? -5.148 8.898 -15.062 1 89.19 229 THR A N 1
ATOM 1730 C CA . THR A 1 229 ? -5.883 9.352 -16.234 1 89.19 229 THR A CA 1
ATOM 1731 C C . THR A 1 229 ? -5.754 10.859 -16.406 1 89.19 229 THR A C 1
ATOM 1733 O O . THR A 1 229 ? -5.664 11.359 -17.531 1 89.19 229 THR A O 1
ATOM 1736 N N . GLU A 1 230 ? -5.547 11.547 -15.281 1 87.75 230 GLU A N 1
ATOM 1737 C CA . GLU A 1 230 ? -5.656 13 -15.367 1 87.75 230 GLU A CA 1
ATOM 1738 C C . GLU A 1 230 ? -4.289 13.664 -15.25 1 87.75 230 GLU A C 1
ATOM 1740 O O . GLU A 1 230 ? -4.09 14.773 -15.75 1 87.75 230 GLU A O 1
ATOM 1745 N N . TRP A 1 231 ? -3.25 12.953 -14.68 1 85.12 231 TRP A N 1
ATOM 1746 C CA . TRP A 1 231 ? -2.094 13.75 -14.297 1 85.12 231 TRP A CA 1
ATOM 1747 C C . TRP A 1 231 ? -0.793 13.008 -14.586 1 85.12 231 TRP A C 1
ATOM 1749 O O . TRP A 1 231 ? 0.16 13.594 -15.102 1 85.12 231 TRP A O 1
ATOM 1759 N N . GLU A 1 232 ? -0.581 11.805 -14.297 1 84.12 232 GLU A N 1
ATOM 1760 C CA . GLU A 1 232 ? 0.74 11.195 -14.195 1 84.12 232 GLU A CA 1
ATOM 1761 C C . GLU A 1 232 ? 1 10.25 -15.367 1 84.12 232 GLU A C 1
ATOM 1763 O O . GLU A 1 232 ? 2.094 10.242 -15.938 1 84.12 232 GLU A O 1
ATOM 1768 N N . ALA A 1 233 ? 0.197 9.367 -15.719 1 83.44 233 ALA A N 1
ATOM 1769 C CA . ALA A 1 233 ? 0.337 8.383 -16.797 1 83.44 233 ALA A CA 1
ATOM 1770 C C . ALA A 1 233 ? -0.832 8.469 -17.766 1 83.44 233 ALA A C 1
ATOM 1772 O O . ALA A 1 233 ? -1.468 7.457 -18.078 1 83.44 233 ALA A O 1
ATOM 1773 N N . THR A 1 234 ? -0.838 9.586 -18.344 1 85 234 THR A N 1
ATOM 1774 C CA . THR A 1 234 ? -2.055 9.906 -19.094 1 85 234 THR A CA 1
ATOM 1775 C C . THR A 1 234 ? -2.096 9.148 -20.406 1 85 234 THR A C 1
ATOM 1777 O O . THR A 1 234 ? -3.135 9.102 -21.078 1 85 234 THR A O 1
ATOM 1780 N N . GLN A 1 235 ? -1.052 8.383 -20.641 1 86.12 235 GLN A N 1
ATOM 1781 C CA . GLN A 1 235 ? -1.027 7.59 -21.859 1 86.12 235 GLN A CA 1
ATOM 1782 C C . GLN A 1 235 ? -1.539 6.176 -21.609 1 86.12 235 GLN A C 1
ATOM 1784 O O . GLN A 1 235 ? -1.521 5.332 -22.5 1 86.12 235 GLN A O 1
ATOM 1789 N N . CYS A 1 236 ? -1.96 5.922 -20.438 1 88.75 236 CYS A N 1
ATOM 1790 C CA . CYS A 1 236 ? -2.545 4.629 -20.109 1 88.75 236 CYS A CA 1
ATOM 1791 C C . CYS A 1 236 ? -3.676 4.281 -21.062 1 88.75 236 CYS A C 1
ATOM 1793 O O . CYS A 1 236 ? -4.617 5.059 -21.234 1 88.75 236 CYS A O 1
ATOM 1795 N N . PRO A 1 237 ? -3.627 3.143 -21.688 1 90.81 237 PRO A N 1
ATOM 1796 C CA . PRO A 1 237 ? -4.57 2.84 -22.781 1 90.81 237 PRO A CA 1
ATOM 1797 C C . PRO A 1 237 ? -5.969 2.5 -22.266 1 90.81 237 PRO A C 1
ATOM 1799 O O . PRO A 1 237 ? -6.941 2.576 -23.016 1 90.81 237 PRO A O 1
ATOM 1802 N N . GLU A 1 238 ? -6.055 2.051 -21.078 1 92.25 238 GLU A N 1
ATOM 1803 C CA . GLU A 1 238 ? -7.301 1.662 -20.438 1 92.25 238 GLU A CA 1
ATOM 1804 C C . GLU A 1 238 ? -7.398 2.246 -19.031 1 92.25 238 GLU A C 1
ATOM 1806 O O . GLU A 1 238 ? -6.391 2.354 -18.328 1 92.25 238 GLU A O 1
ATOM 1811 N N . ALA A 1 239 ? -8.617 2.641 -18.672 1 94.31 239 ALA A N 1
ATOM 1812 C CA . ALA A 1 239 ? -8.797 3.146 -17.312 1 94.31 239 ALA A CA 1
ATOM 1813 C C . ALA A 1 239 ? -8.312 2.133 -16.281 1 94.31 239 ALA A C 1
ATOM 1815 O O . ALA A 1 239 ? -8.68 0.957 -16.344 1 94.31 239 ALA A O 1
ATOM 1816 N N . PRO A 1 240 ? -7.516 2.566 -15.375 1 96.56 240 PRO A N 1
ATOM 1817 C CA . PRO A 1 240 ? -6.953 1.639 -14.391 1 96.56 240 PRO A CA 1
ATOM 1818 C C . PRO A 1 240 ? -8.023 0.815 -13.68 1 96.56 240 PRO A C 1
ATOM 1820 O O . PRO A 1 240 ? -7.836 -0.385 -13.453 1 96.56 240 PRO A O 1
ATOM 1823 N N . ARG A 1 241 ? -9.109 1.464 -13.391 1 96.06 241 ARG A N 1
ATOM 1824 C CA . ARG A 1 241 ? -10.18 0.765 -12.68 1 96.06 241 ARG A CA 1
ATOM 1825 C C . ARG A 1 241 ? -10.734 -0.384 -13.523 1 96.06 241 ARG A C 1
ATOM 1827 O O . ARG A 1 241 ? -11.016 -1.463 -13 1 96.06 241 ARG A O 1
ATOM 1834 N N . ASP A 1 242 ? -10.883 -0.172 -14.812 1 96.44 242 ASP A N 1
ATOM 1835 C CA . ASP A 1 242 ? -11.391 -1.203 -15.711 1 96.44 242 ASP A CA 1
ATOM 1836 C C . ASP A 1 242 ? -10.367 -2.316 -15.906 1 96.44 242 ASP A C 1
ATOM 1838 O O . ASP A 1 242 ? -10.711 -3.5 -15.859 1 96.44 242 ASP A O 1
ATOM 1842 N N . ALA A 1 243 ? -9.109 -1.938 -16.062 1 97.44 243 ALA A N 1
ATOM 1843 C CA . ALA A 1 243 ? -8.039 -2.918 -16.234 1 97.44 243 ALA A CA 1
ATOM 1844 C C . ALA A 1 243 ? -7.898 -3.791 -14.984 1 97.44 243 ALA A C 1
ATOM 1846 O O . ALA A 1 243 ? -7.723 -5.008 -15.094 1 97.44 243 ALA A O 1
ATOM 1847 N N . ALA A 1 244 ? -7.953 -3.18 -13.82 1 98.06 244 ALA A N 1
ATOM 1848 C CA . ALA A 1 244 ? -7.824 -3.898 -12.555 1 98.06 244 ALA A CA 1
ATOM 1849 C C . ALA A 1 244 ? -8.906 -4.961 -12.414 1 98.06 244 ALA A C 1
ATOM 1851 O O . ALA A 1 244 ? -8.656 -6.047 -11.883 1 98.06 244 ALA A O 1
ATOM 1852 N N . ARG A 1 245 ? -10.039 -4.715 -12.922 1 95.94 245 ARG A N 1
ATOM 1853 C CA . ARG A 1 245 ? -11.172 -5.613 -12.75 1 95.94 245 ARG A CA 1
ATOM 1854 C C . ARG A 1 245 ? -11.156 -6.723 -13.789 1 95.94 245 ARG A C 1
ATOM 1856 O O . ARG A 1 245 ? -12.062 -7.562 -13.828 1 95.94 245 ARG A O 1
ATOM 1863 N N . ARG A 1 246 ? -10.117 -6.73 -14.586 1 95 246 ARG A N 1
ATOM 1864 C CA . ARG A 1 246 ? -9.93 -7.828 -15.531 1 95 246 ARG A CA 1
ATOM 1865 C C . ARG A 1 246 ? -8.859 -8.797 -15.039 1 95 246 ARG A C 1
ATOM 1867 O O . ARG A 1 246 ? -8.695 -9.883 -15.594 1 95 246 ARG A O 1
ATOM 1874 N N . LEU A 1 247 ? -8.164 -8.391 -14.07 1 98.5 247 LEU A N 1
ATOM 1875 C CA . LEU A 1 247 ? -7.164 -9.266 -13.469 1 98.5 247 LEU A CA 1
ATOM 1876 C C . LEU A 1 247 ? -7.801 -10.203 -12.453 1 98.5 247 LEU A C 1
ATOM 1878 O O . LEU A 1 247 ? -9 -10.109 -12.188 1 98.5 247 LEU A O 1
ATOM 1882 N N . TRP A 1 248 ? -7.016 -11.133 -11.969 1 98.88 248 TRP A N 1
ATOM 1883 C CA . TRP A 1 248 ? -7.41 -12.062 -10.914 1 98.88 248 TRP A CA 1
ATOM 1884 C C . TRP A 1 248 ? -6.562 -11.852 -9.664 1 98.88 248 TRP A C 1
ATOM 1886 O O . TRP A 1 248 ? -5.41 -11.422 -9.75 1 98.88 248 TRP A O 1
ATOM 1896 N N . TYR A 1 249 ? -7.191 -12.172 -8.523 1 98.88 249 TYR A N 1
ATOM 1897 C CA . TYR A 1 249 ? -6.531 -11.922 -7.242 1 98.88 249 TYR A CA 1
ATOM 1898 C C . TYR A 1 249 ? -6.723 -13.102 -6.297 1 98.88 249 TYR A C 1
ATOM 1900 O O . TYR A 1 249 ? -7.812 -13.672 -6.219 1 98.88 249 TYR A O 1
ATOM 1908 N N . ASP A 1 250 ? -5.641 -13.453 -5.59 1 98.81 250 ASP A N 1
ATOM 1909 C CA . ASP A 1 250 ? -5.855 -14.469 -4.566 1 98.81 250 ASP A CA 1
ATOM 1910 C C . ASP A 1 250 ? -6.375 -13.844 -3.27 1 98.81 250 ASP A C 1
ATOM 1912 O O . ASP A 1 250 ? -6.562 -12.633 -3.193 1 98.81 250 ASP A O 1
ATOM 1916 N N . THR A 1 251 ? -6.613 -14.664 -2.26 1 98.81 251 THR A N 1
ATOM 1917 C CA . THR A 1 251 ? -7.301 -14.188 -1.065 1 98.81 251 THR A CA 1
ATOM 1918 C C . THR A 1 251 ? -6.355 -14.18 0.135 1 98.81 251 THR A C 1
ATOM 1920 O O . THR A 1 251 ? -6.801 -14.242 1.282 1 98.81 251 THR A O 1
ATOM 1923 N N . VAL A 1 252 ? -5.059 -14.188 -0.137 1 98.5 252 VAL A N 1
ATOM 1924 C CA . VAL A 1 252 ? -4.125 -14.109 0.984 1 98.5 252 VAL A CA 1
ATOM 1925 C C . VAL A 1 252 ? -4.293 -12.773 1.702 1 98.5 252 VAL A C 1
ATOM 1927 O O . VAL A 1 252 ? -3.918 -11.727 1.171 1 98.5 252 VAL A O 1
ATOM 1930 N N . GLY A 1 253 ? -4.871 -12.766 2.887 1 96.69 253 GLY A N 1
ATOM 1931 C CA . GLY A 1 253 ? -5.156 -11.539 3.621 1 96.69 253 GLY A CA 1
ATOM 1932 C C . GLY A 1 253 ? -4.934 -11.68 5.117 1 96.69 253 GLY A C 1
ATOM 1933 O O . GLY A 1 253 ? -5.262 -10.766 5.883 1 96.69 253 GLY A O 1
ATOM 1934 N N . HIS A 1 254 ? -4.406 -12.883 5.562 1 97.25 254 HIS A N 1
ATOM 1935 C CA . HIS A 1 254 ? -4.117 -13.156 6.965 1 97.25 254 HIS A CA 1
ATOM 1936 C C . HIS A 1 254 ? -5.371 -13.023 7.824 1 97.25 254 HIS A C 1
ATOM 1938 O O . HIS A 1 254 ? -5.332 -12.414 8.898 1 97.25 254 HIS A O 1
ATOM 1944 N N . ASP A 1 255 ? -6.422 -13.453 7.348 1 97.31 255 ASP A N 1
ATOM 1945 C CA . ASP A 1 255 ? -7.703 -13.555 8.039 1 97.31 255 ASP A CA 1
ATOM 1946 C C . ASP A 1 255 ? -8.266 -12.18 8.367 1 97.31 255 ASP A C 1
ATOM 1948 O O . ASP A 1 255 ? -8.969 -12.008 9.359 1 97.31 255 ASP A O 1
ATOM 1952 N N . HIS A 1 256 ? -7.91 -11.219 7.582 1 98.38 256 HIS A N 1
ATOM 1953 C CA . HIS A 1 256 ? -8.367 -9.852 7.793 1 98.38 256 HIS A CA 1
ATOM 1954 C C . HIS A 1 256 ? -9.656 -9.578 7.027 1 98.38 256 HIS A C 1
ATOM 1956 O O . HIS A 1 256 ? -9.625 -9.086 5.898 1 98.38 256 HIS A O 1
ATOM 1962 N N . THR A 1 257 ? -10.766 -9.672 7.688 1 98.62 257 THR A N 1
ATOM 1963 C CA . THR A 1 257 ? -12.078 -9.633 7.051 1 98.62 257 THR A CA 1
ATOM 1964 C C . THR A 1 257 ? -12.32 -8.281 6.395 1 98.62 257 THR A C 1
ATOM 1966 O O . THR A 1 257 ? -12.789 -8.203 5.258 1 98.62 257 THR A O 1
ATOM 1969 N N . PRO A 1 258 ? -11.961 -7.141 7.035 1 98.62 258 PRO A N 1
ATOM 1970 C CA . PRO A 1 258 ? -12.172 -5.852 6.371 1 98.62 258 PRO A CA 1
ATOM 1971 C C . PRO A 1 258 ? -11.438 -5.75 5.035 1 98.62 258 PRO A C 1
ATOM 1973 O O . PRO A 1 258 ? -11.977 -5.207 4.07 1 98.62 258 PRO A O 1
ATOM 1976 N N . ALA A 1 259 ? -10.273 -6.285 4.945 1 98.81 259 ALA A N 1
ATOM 1977 C CA . ALA A 1 259 ? -9.508 -6.27 3.699 1 98.81 259 ALA A CA 1
ATOM 1978 C C . ALA A 1 259 ? -10.195 -7.117 2.629 1 98.81 259 ALA A C 1
ATOM 1980 O O . ALA A 1 259 ? -10.281 -6.715 1.467 1 98.81 259 ALA A O 1
ATOM 1981 N N . LEU A 1 260 ? -10.688 -8.289 3.049 1 98.88 260 LEU A N 1
ATOM 1982 C CA . LEU A 1 260 ? -11.398 -9.172 2.131 1 98.88 260 LEU A CA 1
ATOM 1983 C C . LEU A 1 260 ? -12.617 -8.469 1.541 1 98.88 260 LEU A C 1
ATOM 1985 O O . LEU A 1 260 ? -12.836 -8.5 0.327 1 98.88 260 LEU A O 1
ATOM 1989 N N . ARG A 1 261 ? -13.352 -7.777 2.359 1 98.88 261 ARG A N 1
ATOM 1990 C CA . ARG A 1 261 ? -14.562 -7.09 1.922 1 98.88 261 ARG A CA 1
ATOM 1991 C C . ARG A 1 261 ? -14.227 -5.914 1.014 1 98.88 261 ARG A C 1
ATOM 1993 O O . ARG A 1 261 ? -14.945 -5.641 0.049 1 98.88 261 ARG A O 1
ATOM 2000 N N . ALA A 1 262 ? -13.164 -5.254 1.312 1 98.88 262 ALA A N 1
ATOM 2001 C CA . ALA A 1 262 ? -12.727 -4.164 0.444 1 98.88 262 ALA A CA 1
ATOM 2002 C C . ALA A 1 262 ? -12.344 -4.68 -0.939 1 98.88 262 ALA A C 1
ATOM 2004 O O . ALA A 1 262 ? -12.664 -4.059 -1.953 1 98.88 262 ALA A O 1
ATOM 2005 N N . ALA A 1 263 ? -11.656 -5.801 -0.982 1 98.88 263 ALA A N 1
ATOM 2006 C CA . ALA A 1 263 ? -11.258 -6.395 -2.254 1 98.88 263 ALA A CA 1
ATOM 2007 C C . ALA A 1 263 ? -12.469 -6.816 -3.072 1 98.88 263 ALA A C 1
ATOM 2009 O O . ALA A 1 263 ? -12.555 -6.52 -4.266 1 98.88 263 ALA A O 1
ATOM 2010 N N . VAL A 1 264 ? -13.438 -7.441 -2.418 1 98.81 264 VAL A N 1
ATOM 2011 C CA . VAL A 1 264 ? -14.648 -7.879 -3.098 1 98.81 264 VAL A CA 1
ATOM 2012 C C . VAL A 1 264 ? -15.383 -6.672 -3.676 1 98.81 264 VAL A C 1
ATOM 2014 O O . VAL A 1 264 ? -15.789 -6.68 -4.84 1 98.81 264 VAL A O 1
ATOM 2017 N N . ALA A 1 265 ? -15.445 -5.645 -2.885 1 98.69 265 ALA A N 1
ATOM 2018 C CA . ALA A 1 265 ? -16.219 -4.465 -3.283 1 98.69 265 ALA A CA 1
ATOM 2019 C C . ALA A 1 265 ? -15.508 -3.701 -4.398 1 98.69 265 ALA A C 1
ATOM 2021 O O . ALA A 1 265 ? -16.156 -3.1 -5.254 1 98.69 265 ALA A O 1
ATOM 2022 N N . SER A 1 266 ? -14.219 -3.738 -4.461 1 98.62 266 SER A N 1
ATOM 2023 C CA . SER A 1 266 ? -13.445 -2.922 -5.387 1 98.62 266 SER A CA 1
ATOM 2024 C C . SER A 1 266 ? -13.148 -3.682 -6.676 1 98.62 266 SER A C 1
ATOM 2026 O O . SER A 1 266 ? -13.094 -3.088 -7.754 1 98.62 266 SER A O 1
ATOM 2028 N N . LEU A 1 267 ? -12.883 -5.004 -6.535 1 98.56 267 LEU A N 1
ATOM 2029 C CA . LEU A 1 267 ? -12.32 -5.762 -7.648 1 98.56 267 LEU A CA 1
ATOM 2030 C C . LEU A 1 267 ? -13.352 -6.734 -8.219 1 98.56 267 LEU A C 1
ATOM 2032 O O . LEU A 1 267 ? -13.25 -7.137 -9.375 1 98.56 267 LEU A O 1
ATOM 2036 N N . GLY A 1 268 ? -14.297 -7.168 -7.402 1 98.5 268 GLY A N 1
ATOM 2037 C CA . GLY A 1 268 ? -15.32 -8.102 -7.832 1 98.5 268 GLY A CA 1
ATOM 2038 C C . GLY A 1 268 ? -15.125 -9.5 -7.281 1 98.5 268 GLY A C 1
ATOM 2039 O O . GLY A 1 268 ? -14.016 -10.039 -7.309 1 98.5 268 GLY A O 1
ATOM 2040 N N . VAL A 1 269 ? -16.203 -10.062 -6.789 1 98.62 269 VAL A N 1
ATOM 2041 C CA . VAL A 1 269 ? -16.188 -11.406 -6.211 1 98.62 269 VAL A CA 1
ATOM 2042 C C . VAL A 1 269 ? -15.734 -12.414 -7.258 1 98.62 269 VAL A C 1
ATOM 2044 O O . VAL A 1 269 ? -15.047 -13.383 -6.938 1 98.62 269 VAL A O 1
ATOM 2047 N N . ASP A 1 270 ? -16.062 -12.156 -8.484 1 98.31 270 ASP A N 1
ATOM 2048 C CA . ASP A 1 270 ? -15.805 -13.086 -9.578 1 98.31 270 ASP A CA 1
ATOM 2049 C C . ASP A 1 270 ? -14.336 -13.039 -10.008 1 98.31 270 ASP A C 1
ATOM 2051 O O . ASP A 1 270 ? -13.898 -13.844 -10.836 1 98.31 270 ASP A O 1
ATOM 2055 N N . ARG A 1 271 ? -13.578 -12.164 -9.336 1 98.5 271 ARG A N 1
ATOM 2056 C CA . ARG A 1 271 ? -12.172 -12.008 -9.703 1 98.5 271 ARG A CA 1
ATOM 2057 C C . ARG A 1 271 ? -11.266 -12.508 -8.586 1 98.5 271 ARG A C 1
ATOM 2059 O O . ARG A 1 271 ? -10.039 -12.484 -8.719 1 98.5 271 ARG A O 1
ATOM 2066 N N . LEU A 1 272 ? -11.844 -12.961 -7.531 1 98.88 272 LEU A N 1
ATOM 2067 C CA . LEU A 1 272 ? -11.055 -13.469 -6.414 1 98.88 272 LEU A CA 1
ATOM 2068 C C . LEU A 1 272 ? -11.039 -15 -6.41 1 98.88 272 LEU A C 1
ATOM 2070 O O . LEU A 1 272 ? -12.07 -15.633 -6.66 1 98.88 272 LEU A O 1
ATOM 2074 N N . ILE A 1 273 ? -9.828 -15.555 -6.105 1 98.69 273 ILE A N 1
ATOM 2075 C CA . ILE A 1 273 ? -9.633 -17 -6.035 1 98.69 273 ILE A CA 1
ATOM 2076 C C . ILE A 1 273 ? -8.898 -17.359 -4.746 1 98.69 273 ILE A C 1
ATOM 2078 O O . ILE A 1 273 ? -7.988 -16.641 -4.32 1 98.69 273 I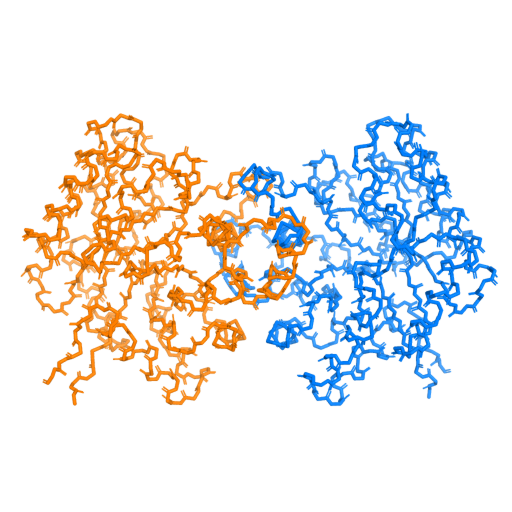LE A O 1
ATOM 2082 N N . PHE A 1 274 ? -9.297 -18.5 -4.16 1 98.81 274 PHE A N 1
ATOM 2083 C CA . PHE A 1 274 ? -8.664 -18.922 -2.918 1 98.81 274 PHE A CA 1
ATOM 2084 C C . PHE A 1 274 ? -7.168 -19.141 -3.121 1 98.81 274 PHE A C 1
ATOM 2086 O O . PHE A 1 274 ? -6.758 -19.812 -4.07 1 98.81 274 PHE A O 1
ATOM 2093 N N . GLY A 1 275 ? -6.367 -18.5 -2.303 1 98.81 275 GLY A N 1
ATOM 2094 C CA . GLY A 1 275 ? -4.938 -18.734 -2.162 1 98.81 275 GLY A CA 1
ATOM 2095 C C . GLY A 1 275 ? -4.469 -18.703 -0.719 1 98.81 275 GLY A C 1
ATOM 2096 O O . GLY A 1 275 ? -4.891 -17.844 0.059 1 98.81 275 GLY A O 1
ATOM 2097 N N . SER A 1 276 ? -3.572 -19.625 -0.328 1 98.31 276 SER A N 1
ATOM 2098 C CA . SER A 1 276 ? -3.211 -19.75 1.082 1 98.31 276 SER A CA 1
ATOM 2099 C C . SER A 1 276 ? -1.839 -19.141 1.352 1 98.31 276 SER A C 1
ATOM 2101 O O . SER A 1 276 ? -1.557 -18.703 2.469 1 98.31 276 SER A O 1
ATOM 2103 N N . ASP A 1 277 ? -0.98 -19.172 0.388 1 98.06 277 ASP A N 1
ATOM 2104 C CA . ASP A 1 277 ? 0.418 -18.797 0.581 1 98.06 277 ASP A CA 1
ATOM 2105 C C . ASP A 1 277 ? 1.139 -19.812 1.467 1 98.06 277 ASP A C 1
ATOM 2107 O O . ASP A 1 277 ? 2.094 -19.469 2.166 1 98.06 277 ASP A O 1
ATOM 2111 N N . PHE A 1 278 ? 0.74 -21.078 1.447 1 98.06 278 PHE A N 1
ATOM 2112 C CA . PHE A 1 278 ? 1.456 -22.141 2.133 1 98.06 278 PHE A CA 1
ATOM 2113 C C . PHE A 1 278 ? 2.9 -22.219 1.654 1 98.06 278 PHE A C 1
ATOM 2115 O O . PHE A 1 278 ? 3.166 -22.156 0.452 1 98.06 278 PHE A O 1
ATOM 2122 N N . PRO A 1 279 ? 3.801 -22.375 2.613 1 97 279 PRO A N 1
ATOM 2123 C CA . PRO A 1 279 ? 3.682 -22.781 4.016 1 97 279 PRO A CA 1
ATOM 2124 C C . PRO A 1 279 ? 3.676 -21.594 4.977 1 97 279 PRO A C 1
ATOM 2126 O O . PRO A 1 279 ? 3.729 -21.781 6.195 1 97 279 PRO A O 1
ATOM 2129 N N . TYR A 1 280 ? 3.59 -20.453 4.5 1 93.31 280 TYR A N 1
ATOM 2130 C CA . TYR A 1 280 ? 3.656 -19.297 5.395 1 93.31 280 TYR A CA 1
ATOM 2131 C C . TYR A 1 280 ? 2.371 -19.172 6.203 1 93.31 280 TYR A C 1
ATOM 2133 O O . TYR A 1 280 ? 2.369 -18.562 7.281 1 93.31 280 TYR A O 1
ATOM 2141 N N . GLN A 1 281 ? 1.308 -19.625 5.676 1 94.19 281 GLN A N 1
ATOM 2142 C CA . GLN A 1 281 ? 0.119 -19.984 6.438 1 94.19 281 GLN A CA 1
ATOM 2143 C C . GLN A 1 281 ? 0.022 -21.5 6.621 1 94.19 281 GLN A C 1
ATOM 2145 O O . GLN A 1 281 ? -0.519 -22.188 5.762 1 94.19 281 GLN A O 1
ATOM 2150 N N . ALA A 1 282 ? 0.494 -21.984 7.758 1 93.62 282 ALA A N 1
ATOM 2151 C CA . ALA A 1 282 ? 0.533 -23.422 8.031 1 93.62 282 ALA A CA 1
ATOM 2152 C C . ALA A 1 282 ? -0.281 -23.766 9.281 1 93.62 282 ALA A C 1
ATOM 2154 O O . ALA A 1 282 ? -0.792 -22.875 9.961 1 93.62 282 ALA A O 1
ATOM 2155 N N . GLY A 1 283 ? -0.442 -25.031 9.469 1 95.62 283 GLY A N 1
ATOM 2156 C CA . GLY A 1 283 ? -1.215 -25.453 10.625 1 95.62 283 GLY A CA 1
ATOM 2157 C C . GLY A 1 283 ? -2.605 -24.844 10.664 1 95.62 283 GLY A C 1
ATOM 2158 O O . GLY A 1 283 ? -3.314 -24.844 9.656 1 95.62 283 GLY A O 1
ATOM 2159 N N . PRO A 1 284 ? -2.982 -24.422 11.844 1 96.75 284 PRO A N 1
ATOM 2160 C CA . PRO A 1 284 ? -4.324 -23.844 11.977 1 96.75 284 PRO A CA 1
ATOM 2161 C C . PRO A 1 284 ? -4.535 -22.641 11.062 1 96.75 284 PRO A C 1
ATOM 2163 O O . PRO A 1 284 ? -5.66 -22.375 10.633 1 96.75 284 PRO A O 1
ATOM 2166 N N . ARG A 1 285 ? -3.5 -21.953 10.75 1 96.69 285 ARG A N 1
ATOM 2167 C CA . ARG A 1 285 ? -3.609 -20.766 9.906 1 96.69 285 ARG A CA 1
ATOM 2168 C C . ARG A 1 285 ? -3.928 -21.141 8.469 1 96.69 285 ARG A C 1
ATOM 2170 O O . ARG A 1 285 ? -4.562 -20.375 7.742 1 96.69 285 ARG A O 1
ATOM 2177 N N . TYR A 1 286 ? -3.432 -22.328 8 1 98.06 286 TYR A N 1
ATOM 2178 C CA . TYR A 1 286 ? -3.84 -22.797 6.684 1 98.06 286 TYR A CA 1
ATOM 2179 C C . TYR A 1 286 ? -5.352 -22.984 6.613 1 98.06 286 TYR A C 1
ATOM 2181 O O . TYR A 1 286 ? -5.992 -22.531 5.656 1 98.06 286 TYR A O 1
ATOM 2189 N N . VAL A 1 287 ? -5.895 -23.531 7.641 1 98.31 287 VAL A N 1
ATOM 2190 C CA . VAL A 1 287 ? -7.324 -23.828 7.688 1 98.31 287 VAL A CA 1
ATOM 2191 C C . VAL A 1 287 ? -8.109 -22.516 7.793 1 98.31 287 VAL A C 1
ATOM 2193 O O . VAL A 1 287 ? -9.109 -22.328 7.102 1 98.31 287 VAL A O 1
ATOM 2196 N N . SER A 1 288 ? -7.598 -21.609 8.547 1 97.94 288 SER A N 1
ATOM 2197 C CA . SER A 1 288 ? -8.32 -20.359 8.742 1 97.94 288 SER A CA 1
ATOM 2198 C C . SER A 1 288 ? -8.273 -19.484 7.488 1 97.94 288 SER A C 1
ATOM 2200 O O . SER A 1 288 ? -9.117 -18.609 7.305 1 97.94 288 SER A O 1
ATOM 2202 N N . SER A 1 289 ? -7.316 -19.75 6.602 1 97.94 289 SER A N 1
ATOM 2203 C CA . SER A 1 289 ? -7.266 -19.016 5.344 1 97.94 289 SER A CA 1
ATOM 2204 C C . SER A 1 289 ? -8.523 -19.266 4.512 1 97.94 289 SER A C 1
ATOM 2206 O O . SER A 1 289 ? -8.914 -18.406 3.707 1 97.94 289 SER A O 1
ATOM 2208 N N . ALA A 1 290 ? -9.195 -20.422 4.703 1 98.06 290 ALA A N 1
ATOM 2209 C CA . ALA A 1 290 ? -10.453 -20.734 4.027 1 98.06 290 ALA A CA 1
ATOM 2210 C C . ALA A 1 290 ? -11.648 -20.297 4.867 1 98.06 290 ALA A C 1
ATOM 2212 O O . ALA A 1 290 ? -12.594 -19.703 4.352 1 98.06 290 ALA A O 1
ATOM 2213 N N . THR A 1 291 ? -11.594 -20.484 6.172 1 98 291 THR A N 1
ATOM 2214 C CA . THR A 1 291 ? -12.758 -20.281 7.02 1 98 291 THR A CA 1
ATOM 2215 C C . THR A 1 291 ? -13.055 -18.781 7.16 1 98 291 THR A C 1
ATOM 2217 O O . THR A 1 291 ? -14.211 -18.391 7.297 1 98 291 THR A O 1
ATOM 2220 N N . TYR A 1 292 ? -12.008 -17.906 7.09 1 98 292 TYR A N 1
ATOM 2221 C CA . TYR A 1 292 ? -12.289 -16.484 7.266 1 98 292 TYR A CA 1
ATOM 2222 C C . TYR A 1 292 ? -13.078 -15.938 6.086 1 98 292 TYR A C 1
ATOM 2224 O O . TYR A 1 292 ? -13.789 -14.938 6.219 1 98 292 TYR A O 1
ATOM 2232 N N . ILE A 1 293 ? -12.922 -16.625 4.887 1 98.75 293 ILE A N 1
ATOM 2233 C CA . ILE A 1 293 ? -13.703 -16.234 3.717 1 98.75 293 ILE A CA 1
ATOM 2234 C C . ILE A 1 293 ? -15.172 -16.609 3.938 1 98.75 293 ILE A C 1
ATOM 2236 O O . ILE A 1 293 ? -16.062 -15.797 3.68 1 98.75 293 ILE A O 1
ATOM 2240 N N . GLU A 1 294 ? -15.414 -17.797 4.457 1 98.44 294 GLU A N 1
ATOM 2241 C CA . GLU A 1 294 ? -16.766 -18.281 4.75 1 98.44 294 GLU A CA 1
ATOM 2242 C C . GLU A 1 294 ? -17.438 -17.406 5.801 1 98.44 294 GLU A C 1
ATOM 2244 O O . GLU A 1 294 ? -18.641 -17.125 5.699 1 98.44 294 GLU A O 1
ATOM 2249 N N . GLU A 1 295 ? -16.688 -16.984 6.758 1 98.31 295 GLU A N 1
ATOM 2250 C CA . GLU A 1 295 ? -17.234 -16.219 7.871 1 98.31 295 GLU A CA 1
ATOM 2251 C C . GLU A 1 295 ? -17.375 -14.742 7.5 1 98.31 295 GLU A C 1
ATOM 2253 O O . GLU A 1 295 ? -18.234 -14.047 8.039 1 98.31 295 GLU A O 1
ATOM 2258 N N . GLY A 1 296 ? -16.578 -14.344 6.551 1 98.5 296 GLY A N 1
ATOM 2259 C CA . GLY A 1 296 ? -16.484 -12.914 6.297 1 98.5 296 GLY A CA 1
ATOM 2260 C C . GLY A 1 296 ? -17.391 -12.453 5.164 1 98.5 296 GLY A C 1
ATOM 2261 O O . GLY A 1 296 ? -17.625 -11.258 4.996 1 98.5 296 GLY A O 1
ATOM 2262 N N . LEU A 1 297 ? -17.922 -13.359 4.391 1 98.75 297 LEU A N 1
ATOM 2263 C CA . LEU A 1 297 ? -18.734 -13.023 3.227 1 98.75 297 LEU A CA 1
ATOM 2264 C C . LEU A 1 297 ? -20.047 -13.789 3.24 1 98.75 297 LEU A C 1
ATOM 2266 O O . LEU A 1 297 ? -20.25 -14.664 4.094 1 98.75 297 LEU A O 1
ATOM 2270 N N . SER A 1 298 ? -21 -13.398 2.301 1 98.69 298 SER A N 1
ATOM 2271 C CA . SER A 1 298 ? -22.188 -14.211 2.104 1 98.69 298 SER A CA 1
ATOM 2272 C C . SER A 1 298 ? -21.844 -15.609 1.633 1 98.69 298 SER A C 1
ATOM 2274 O O . SER A 1 298 ? -20.781 -15.828 1.045 1 98.69 298 SER A O 1
ATOM 2276 N N . ALA A 1 299 ? -22.672 -16.578 1.839 1 98.31 299 ALA A N 1
ATOM 2277 C CA . ALA A 1 299 ? -22.453 -17.953 1.416 1 98.31 299 ALA A CA 1
ATOM 2278 C C . ALA A 1 299 ? -22.203 -18.031 -0.09 1 98.31 299 ALA A C 1
ATOM 2280 O O . ALA A 1 299 ? -21.359 -18.797 -0.551 1 98.31 299 ALA A O 1
ATOM 2281 N N . GLU A 1 300 ? -22.922 -17.25 -0.772 1 98.25 300 GLU A N 1
ATOM 2282 C CA . GLU A 1 300 ? -22.812 -17.234 -2.227 1 98.25 300 GLU A CA 1
ATOM 2283 C C . GLU A 1 300 ? -21.438 -16.734 -2.66 1 98.25 300 GLU A C 1
ATOM 2285 O O . GLU A 1 300 ? -20.766 -17.344 -3.494 1 98.25 300 GLU A O 1
ATOM 2290 N N . ASP A 1 301 ? -21 -15.609 -2.08 1 98.75 301 ASP A N 1
ATOM 2291 C CA . ASP A 1 301 ? -19.703 -15.031 -2.416 1 98.75 301 ASP A CA 1
ATOM 2292 C C . ASP A 1 301 ? -18.562 -15.961 -1.999 1 98.75 301 ASP A C 1
ATOM 2294 O O . ASP A 1 301 ? -17.594 -16.125 -2.742 1 98.75 301 ASP A O 1
ATOM 2298 N N . ALA A 1 302 ? -18.719 -16.547 -0.842 1 98.62 302 ALA A N 1
ATOM 2299 C CA . ALA A 1 302 ? -17.703 -17.469 -0.363 1 98.62 302 ALA A CA 1
ATOM 2300 C C . ALA A 1 302 ? -17.578 -18.672 -1.284 1 98.62 302 ALA A C 1
ATOM 2302 O O . ALA A 1 302 ? -16.469 -19.094 -1.623 1 98.62 302 ALA A O 1
ATOM 2303 N N . SER A 1 303 ? -18.703 -19.188 -1.701 1 97.69 303 SER A N 1
ATOM 2304 C CA . SER A 1 303 ? -18.703 -20.344 -2.596 1 97.69 303 SER A CA 1
ATOM 2305 C C . SER A 1 303 ? -18.078 -20 -3.945 1 97.69 303 SER A C 1
ATOM 2307 O O . SER A 1 303 ? -17.359 -20.797 -4.527 1 97.69 303 SER A O 1
ATOM 2309 N N . ALA A 1 304 ? -18.344 -18.828 -4.445 1 98.12 304 ALA A N 1
ATOM 2310 C CA . ALA A 1 304 ? -17.734 -18.391 -5.695 1 98.12 304 ALA A CA 1
ATOM 2311 C C . ALA A 1 304 ? -16.203 -18.391 -5.594 1 98.12 304 ALA A C 1
ATOM 2313 O O . ALA A 1 304 ? -15.523 -18.938 -6.457 1 98.12 304 ALA A O 1
ATOM 2314 N N . ILE A 1 305 ? -15.695 -17.875 -4.508 1 98.69 305 ILE A N 1
ATOM 2315 C CA . ILE A 1 305 ? -14.266 -17.688 -4.328 1 98.69 305 ILE A CA 1
ATOM 2316 C C . ILE A 1 305 ? -13.602 -19.031 -4.039 1 98.69 305 ILE A C 1
ATOM 2318 O O . ILE A 1 305 ? -12.547 -19.344 -4.605 1 98.69 305 ILE A O 1
ATOM 2322 N N . LEU A 1 306 ? -14.266 -19.859 -3.221 1 98.31 306 LEU A N 1
ATOM 2323 C CA . LEU A 1 306 ? -13.625 -21.062 -2.719 1 98.31 306 LEU A CA 1
ATOM 2324 C C . LEU A 1 306 ? -13.805 -22.219 -3.699 1 98.31 306 LEU A C 1
ATOM 2326 O O . LEU A 1 306 ? -12.93 -23.094 -3.805 1 98.31 306 LEU A O 1
ATOM 2330 N N . ASP A 1 307 ? -14.914 -22.156 -4.562 1 96.38 307 ASP A N 1
ATOM 2331 C CA . ASP A 1 307 ? -15.289 -23.422 -5.191 1 96.38 307 ASP A CA 1
ATOM 2332 C C . ASP A 1 307 ? -15.484 -23.234 -6.699 1 96.38 307 ASP A C 1
ATOM 2334 O O . ASP A 1 307 ? -15.484 -24.219 -7.445 1 96.38 307 ASP A O 1
ATOM 2338 N N . HIS A 1 308 ? -15.625 -22.031 -7.148 1 96.88 308 HIS A N 1
ATOM 2339 C CA . HIS A 1 308 ? -16.031 -21.891 -8.539 1 96.88 308 HIS A CA 1
ATOM 2340 C C . HIS A 1 308 ? -15 -21.125 -9.352 1 96.88 308 HIS A C 1
ATOM 2342 O O . HIS A 1 308 ? -14.578 -21.578 -10.422 1 96.88 308 HIS A O 1
ATOM 2348 N N . ASN A 1 309 ? -14.508 -20.016 -8.852 1 97.88 309 ASN A N 1
ATOM 2349 C CA . ASN A 1 309 ? -13.664 -19.109 -9.625 1 97.88 309 ASN A CA 1
ATOM 2350 C C . ASN A 1 309 ? -12.367 -19.781 -10.055 1 97.88 309 ASN A C 1
ATOM 2352 O O . ASN A 1 309 ? -11.914 -19.609 -11.188 1 97.88 309 ASN A O 1
ATOM 2356 N N . GLY A 1 310 ? -11.758 -20.516 -9.141 1 97.75 310 GLY A N 1
ATOM 2357 C CA . GLY A 1 310 ? -10.508 -21.203 -9.469 1 97.75 310 GLY A CA 1
ATOM 2358 C C . GLY A 1 310 ? -10.664 -22.219 -10.578 1 97.75 310 GLY A C 1
ATOM 2359 O O . GLY A 1 310 ? -9.812 -22.297 -11.469 1 97.75 310 GLY A O 1
ATOM 2360 N N . ALA A 1 311 ? -11.734 -22.969 -10.516 1 96.25 311 ALA A N 1
ATOM 2361 C CA . ALA A 1 311 ? -12.008 -23.969 -11.547 1 96.25 311 ALA A CA 1
ATOM 2362 C C . ALA A 1 311 ? -12.234 -23.312 -12.906 1 96.25 311 ALA A C 1
ATOM 2364 O O . ALA A 1 311 ? -11.781 -23.812 -13.938 1 96.25 311 ALA A O 1
ATOM 2365 N N . GLU A 1 312 ? -12.93 -22.203 -12.852 1 94.69 312 GLU A N 1
ATOM 2366 C CA . GLU A 1 312 ? -13.141 -21.453 -14.078 1 94.69 312 GLU A CA 1
ATOM 2367 C C . GLU A 1 312 ? -11.82 -20.953 -14.656 1 94.69 312 GLU A C 1
ATOM 2369 O O . GLU A 1 312 ? -11.57 -21.078 -15.852 1 94.69 312 GLU A O 1
ATOM 2374 N N . LEU A 1 313 ? -10.984 -20.375 -13.828 1 96.88 313 LEU A N 1
ATOM 2375 C CA . LEU A 1 313 ? -9.703 -19.828 -14.25 1 96.88 313 LEU A CA 1
ATOM 2376 C C . LEU A 1 313 ? -8.844 -20.891 -14.922 1 96.88 313 LEU A C 1
ATOM 2378 O O . LEU A 1 313 ? -8.203 -20.625 -15.945 1 96.88 313 LEU A O 1
ATOM 2382 N N . LEU A 1 314 ? -8.867 -22.141 -14.359 1 96.75 314 LEU A N 1
ATOM 2383 C CA . LEU A 1 314 ? -7.965 -23.188 -14.82 1 96.75 314 LEU A CA 1
ATOM 2384 C C . LEU A 1 314 ? -8.633 -24.062 -15.875 1 96.75 314 LEU A C 1
ATOM 2386 O O . LEU A 1 314 ? -8.023 -25 -16.375 1 96.75 314 LEU A O 1
ATOM 2390 N N . GLY A 1 315 ? -9.906 -23.781 -16.172 1 93.31 315 GLY A N 1
ATOM 2391 C CA . GLY A 1 315 ? -10.641 -24.562 -17.172 1 93.31 315 GLY A CA 1
ATOM 2392 C C . GLY A 1 315 ? -11.047 -25.938 -16.688 1 93.31 315 GLY A C 1
ATOM 2393 O O . GLY A 1 315 ? -11.039 -26.891 -17.453 1 93.31 315 GLY A O 1
ATOM 2394 N N . LEU A 1 316 ? -11.297 -26.094 -15.43 1 88.81 316 LEU A N 1
ATOM 2395 C CA . LEU A 1 316 ? -11.656 -27.375 -14.836 1 88.81 316 LEU A CA 1
ATOM 2396 C C . LEU A 1 316 ? -13.164 -27.453 -14.578 1 88.81 316 LEU A C 1
ATOM 2398 O O . LEU A 1 316 ? -13.641 -28.375 -13.922 1 88.81 316 LEU A O 1
ATOM 2402 N N . THR A 1 317 ? -13.977 -26.5 -15.078 1 75.5 317 THR A N 1
ATOM 2403 C CA . THR A 1 317 ? -15.422 -26.516 -14.875 1 75.5 317 THR A CA 1
ATOM 2404 C C . THR A 1 317 ? -16.062 -27.703 -15.586 1 75.5 317 THR A C 1
ATOM 2406 O O . THR A 1 317 ? -15.703 -28.016 -16.719 1 75.5 317 THR A O 1
ATOM 2409 N N . GLY A 1 318 ? -16.031 -28.953 -15.086 1 56.72 318 GLY A N 1
ATOM 2410 C CA . GLY A 1 318 ? -16.703 -30.094 -15.688 1 56.72 318 GLY A CA 1
ATOM 2411 C C . GLY A 1 318 ? -18.031 -29.734 -16.312 1 56.72 318 GLY A C 1
ATOM 2412 O O . GLY A 1 318 ? -18.797 -28.953 -15.758 1 56.72 318 GLY A O 1
ATOM 2413 N N . VAL A 1 319 ? -18.156 -29.906 -17.688 1 41.81 319 VAL A N 1
ATOM 2414 C CA . VAL A 1 319 ? -19.438 -30 -18.359 1 41.81 319 VAL A CA 1
ATOM 2415 C C . VAL A 1 319 ? -20.25 -31.141 -17.766 1 41.81 319 VAL A C 1
ATOM 2417 O O . VAL A 1 319 ? -19.688 -32.156 -17.359 1 41.81 319 VAL A O 1
ATOM 2420 N N . MET B 1 1 ? -24.047 21.594 21.391 1 42.78 1 MET B N 1
ATOM 2421 C CA . MET B 1 1 ? -22.672 22.016 21.109 1 42.78 1 MET B CA 1
ATOM 2422 C C . MET B 1 1 ? -22.484 22.328 19.625 1 42.78 1 MET B C 1
ATOM 2424 O O . MET B 1 1 ? -22.906 21.547 18.766 1 42.78 1 MET B O 1
ATOM 2428 N N . THR B 1 2 ? -22.297 23.531 19.25 1 55.88 2 THR B N 1
ATOM 2429 C CA . THR B 1 2 ? -22.219 23.922 17.844 1 55.88 2 THR B CA 1
ATOM 2430 C C . THR B 1 2 ? -21.156 23.109 17.125 1 55.88 2 THR B C 1
ATOM 2432 O O . THR B 1 2 ? -20 23.047 17.578 1 55.88 2 THR B O 1
ATOM 2435 N N . SER B 1 3 ? -21.469 22.125 16.297 1 79 3 SER B N 1
ATOM 2436 C CA . SER B 1 3 ? -20.578 21.203 15.578 1 79 3 SER B CA 1
ATOM 2437 C C . SER B 1 3 ? -19.688 21.938 14.586 1 79 3 SER B C 1
ATOM 2439 O O . SER B 1 3 ? -20.141 22.875 13.914 1 79 3 SER B O 1
ATOM 2441 N N . VAL B 1 4 ? -18.344 21.984 14.789 1 90.62 4 VAL B N 1
ATOM 2442 C CA . VAL B 1 4 ? -17.359 22.578 13.883 1 90.62 4 VAL B CA 1
ATOM 2443 C C . VAL B 1 4 ? -16.797 21.5 12.961 1 90.62 4 VAL B C 1
ATOM 2445 O O . VAL B 1 4 ? -16.281 20.484 13.43 1 90.62 4 VAL B O 1
ATOM 2448 N N . ARG B 1 5 ? -17.062 21.672 11.68 1 96.56 5 ARG B N 1
ATOM 2449 C CA . ARG B 1 5 ? -16.438 20.766 10.719 1 96.56 5 ARG B CA 1
ATOM 2450 C C . ARG B 1 5 ? -15.055 21.25 10.328 1 96.56 5 ARG B C 1
ATOM 2452 O O . ARG B 1 5 ? -14.898 22.375 9.836 1 96.56 5 ARG B O 1
ATOM 2459 N N . ILE B 1 6 ? -14.062 20.391 10.586 1 98.25 6 ILE B N 1
ATOM 2460 C CA . ILE B 1 6 ? -12.664 20.734 10.391 1 98.25 6 ILE B CA 1
ATOM 2461 C C . ILE B 1 6 ? -12.078 19.906 9.25 1 98.25 6 ILE B C 1
ATOM 2463 O O . ILE B 1 6 ? -12.25 18.688 9.211 1 98.25 6 ILE B O 1
ATOM 2467 N N . ASP B 1 7 ? -11.492 20.531 8.258 1 98.75 7 ASP B N 1
ATOM 2468 C CA . ASP B 1 7 ? -10.641 19.891 7.258 1 98.75 7 ASP B CA 1
ATOM 2469 C C . ASP B 1 7 ? -9.18 19.906 7.703 1 98.75 7 ASP B C 1
ATOM 2471 O O . ASP B 1 7 ? -8.492 20.922 7.562 1 98.75 7 ASP B O 1
ATOM 2475 N N . ILE B 1 8 ? -8.656 18.781 8.18 1 98.75 8 ILE B N 1
ATOM 2476 C CA . ILE B 1 8 ? -7.363 18.703 8.844 1 98.75 8 ILE B CA 1
ATOM 2477 C C . ILE B 1 8 ? -6.246 18.703 7.805 1 98.75 8 ILE B C 1
ATOM 2479 O O . ILE B 1 8 ? -5.07 18.844 8.148 1 98.75 8 ILE B O 1
ATOM 2483 N N . HIS B 1 9 ? -6.551 18.547 6.516 1 98.81 9 HIS B N 1
ATOM 2484 C CA . HIS B 1 9 ? -5.578 18.359 5.445 1 98.81 9 HIS B CA 1
ATOM 2485 C C . HIS B 1 9 ? -5.891 19.25 4.25 1 98.81 9 HIS B C 1
ATOM 2487 O O . HIS B 1 9 ? -6.578 18.828 3.318 1 98.81 9 HIS B O 1
ATOM 2493 N N . ALA B 1 10 ? -5.293 20.406 4.242 1 98.69 10 ALA B N 1
ATOM 2494 C CA . ALA B 1 10 ? -5.398 21.359 3.146 1 98.69 10 ALA B CA 1
ATOM 2495 C C . ALA B 1 10 ? -4.109 22.172 2.998 1 98.69 10 ALA B C 1
ATOM 2497 O O . ALA B 1 10 ? -3.418 22.438 3.982 1 98.69 10 ALA B O 1
ATOM 2498 N N . HIS B 1 11 ? -3.865 22.516 1.766 1 98.56 11 HIS B N 1
ATOM 2499 C CA . HIS B 1 11 ? -2.619 23.234 1.495 1 98.56 11 HIS B CA 1
ATOM 2500 C C . HIS B 1 11 ? -2.885 24.641 0.993 1 98.56 11 HIS B C 1
ATOM 2502 O O . HIS B 1 11 ? -3.938 24.906 0.406 1 98.56 11 HIS B O 1
ATOM 2508 N N . LEU B 1 12 ? -1.961 25.469 1.246 1 98.44 12 LEU B N 1
ATOM 2509 C CA . LEU B 1 12 ? -1.873 26.812 0.678 1 98.44 12 LEU B CA 1
ATOM 2510 C C . LEU B 1 12 ? -0.419 27.219 0.446 1 98.44 12 LEU B C 1
ATOM 2512 O O . LEU B 1 12 ? 0.425 27.047 1.329 1 98.44 12 LEU B O 1
ATOM 2516 N N . TRP B 1 13 ? -0.096 27.594 -0.748 1 98 13 TRP B N 1
ATOM 2517 C CA . TRP B 1 13 ? 1.229 28.109 -1.086 1 98 13 TRP B CA 1
ATOM 2518 C C . TRP B 1 13 ? 1.124 29.422 -1.85 1 98 13 TRP B C 1
ATOM 2520 O O . TRP B 1 13 ? 0.554 29.469 -2.941 1 98 13 TRP B O 1
ATOM 2530 N N . SER B 1 14 ? 1.679 30.484 -1.321 1 97.44 14 SER B N 1
ATOM 2531 C CA . SER B 1 14 ? 1.791 31.688 -2.127 1 97.44 14 SER B CA 1
ATOM 2532 C C . SER B 1 14 ? 2.881 31.562 -3.184 1 97.44 14 SER B C 1
ATOM 2534 O O . SER B 1 14 ? 3.797 30.75 -3.035 1 97.44 14 SER B O 1
ATOM 2536 N N . ASP B 1 15 ? 2.768 32.312 -4.195 1 96.31 15 ASP B N 1
ATOM 2537 C CA . ASP B 1 15 ? 3.809 32.344 -5.219 1 96.31 15 ASP B CA 1
ATOM 2538 C C . ASP B 1 15 ? 5.152 32.75 -4.629 1 96.31 15 ASP B C 1
ATOM 2540 O O . ASP B 1 15 ? 6.203 32.281 -5.066 1 96.31 15 ASP B O 1
ATOM 2544 N N . GLU B 1 16 ? 5.105 33.656 -3.689 1 97.31 16 GLU B N 1
ATOM 2545 C CA . GLU B 1 16 ? 6.32 34.125 -3.029 1 97.31 16 GLU B CA 1
ATOM 2546 C C . GLU B 1 16 ? 7.02 32.969 -2.291 1 97.31 16 GLU B C 1
ATOM 2548 O O . GLU B 1 16 ? 8.242 32.844 -2.367 1 97.31 16 GLU B O 1
ATOM 2553 N N . TYR B 1 17 ? 6.27 32.188 -1.627 1 98.25 17 TYR B N 1
ATOM 2554 C CA . TYR B 1 17 ? 6.84 31.047 -0.904 1 98.25 17 TYR B CA 1
ATOM 2555 C C . TYR B 1 17 ? 7.465 30.047 -1.866 1 98.25 17 TYR B C 1
ATOM 2557 O O . TYR B 1 17 ? 8.594 29.594 -1.658 1 98.25 17 TYR B O 1
ATOM 2565 N N . LEU B 1 18 ? 6.711 29.703 -2.906 1 97.94 18 LEU B N 1
ATOM 2566 C CA . LEU B 1 18 ? 7.207 28.734 -3.879 1 97.94 18 LEU B CA 1
ATOM 2567 C C . LEU B 1 18 ? 8.461 29.266 -4.578 1 97.94 18 LEU B C 1
ATOM 2569 O O . LEU B 1 18 ? 9.391 28.5 -4.848 1 97.94 18 LEU B O 1
ATOM 2573 N N . SER B 1 19 ? 8.477 30.562 -4.82 1 97.44 19 SER B N 1
ATOM 2574 C CA . SER B 1 19 ? 9.648 31.188 -5.422 1 97.44 19 SER B CA 1
ATOM 2575 C C . SER B 1 19 ? 10.844 31.141 -4.473 1 97.44 19 SER B C 1
ATOM 2577 O O . SER B 1 19 ? 11.984 30.984 -4.91 1 97.44 19 SER B O 1
ATOM 2579 N N . LEU B 1 20 ? 10.562 31.359 -3.199 1 98.06 20 LEU B N 1
ATOM 2580 C CA . LEU B 1 20 ? 11.609 31.25 -2.189 1 98.06 20 LEU B CA 1
ATOM 2581 C C . LEU B 1 20 ? 12.227 29.859 -2.195 1 98.06 20 LEU B C 1
ATOM 2583 O O . LEU B 1 20 ? 13.453 29.719 -2.197 1 98.06 20 LEU B O 1
ATOM 2587 N N . LEU B 1 21 ? 11.406 28.797 -2.195 1 98.06 21 LEU B N 1
ATOM 2588 C CA . LEU B 1 21 ? 11.891 27.422 -2.246 1 98.06 21 LEU B CA 1
ATOM 2589 C C . LEU B 1 21 ? 12.719 27.188 -3.508 1 98.06 21 LEU B C 1
ATOM 2591 O O . LEU B 1 21 ? 13.773 26.562 -3.453 1 98.06 21 LEU B O 1
ATOM 2595 N N . ASP B 1 22 ? 12.203 27.703 -4.602 1 96.69 22 ASP B N 1
ATOM 2596 C CA . ASP B 1 22 ? 12.898 27.594 -5.875 1 96.69 22 ASP B CA 1
ATOM 2597 C C . ASP B 1 22 ? 14.289 28.219 -5.797 1 96.69 22 ASP B C 1
ATOM 2599 O O . ASP B 1 22 ? 15.258 27.656 -6.312 1 96.69 22 ASP B O 1
ATOM 2603 N N . GLY B 1 23 ? 14.289 29.359 -5.219 1 97.12 23 GLY B N 1
ATOM 2604 C CA . GLY B 1 23 ? 15.547 30.062 -5.078 1 97.12 23 GLY B CA 1
ATOM 2605 C C . GLY B 1 23 ? 16.594 29.297 -4.293 1 97.12 23 GLY B C 1
ATOM 2606 O O . GLY B 1 23 ? 17.797 29.453 -4.52 1 97.12 23 GLY B O 1
ATOM 2607 N N . TYR B 1 24 ? 16.125 28.406 -3.383 1 97.38 24 TYR B N 1
ATOM 2608 C CA . TYR B 1 24 ? 17.031 27.594 -2.572 1 97.38 24 TYR B CA 1
ATOM 2609 C C . TYR B 1 24 ? 17.281 26.25 -3.229 1 97.38 24 TYR B C 1
ATOM 2611 O O . TYR B 1 24 ? 17.938 25.375 -2.645 1 97.38 24 TYR B O 1
ATOM 2619 N N . GLY B 1 25 ? 16.656 25.984 -4.445 1 94.69 25 GLY B N 1
ATOM 2620 C CA . GLY B 1 25 ? 16.984 24.812 -5.242 1 94.69 25 GLY B CA 1
ATOM 2621 C C . GLY B 1 25 ? 15.992 23.688 -5.082 1 94.69 25 GLY B C 1
ATOM 2622 O O . GLY B 1 25 ? 16.25 22.562 -5.492 1 94.69 25 GLY B O 1
ATOM 2623 N N . ARG B 1 26 ? 14.891 23.953 -4.453 1 92.94 26 ARG B N 1
ATOM 2624 C CA . ARG B 1 26 ? 13.859 22.922 -4.371 1 92.94 26 ARG B CA 1
ATOM 2625 C C . ARG B 1 26 ? 13.305 22.594 -5.75 1 92.94 26 ARG B C 1
ATOM 2627 O O . ARG B 1 26 ? 12.867 23.484 -6.477 1 92.94 26 ARG B O 1
ATOM 2634 N N . PRO B 1 27 ? 13.273 21.312 -6.039 1 86.31 27 PRO B N 1
ATOM 2635 C CA . PRO B 1 27 ? 12.75 20.953 -7.359 1 86.31 27 PRO B CA 1
ATOM 2636 C C . PRO B 1 27 ? 11.227 20.891 -7.395 1 86.31 27 PRO B C 1
ATOM 2638 O O . PRO B 1 27 ? 10.586 20.781 -6.348 1 86.31 27 PRO B O 1
ATOM 2641 N N . ALA B 1 28 ? 10.547 21.031 -8.461 1 81.19 28 ALA B N 1
ATOM 2642 C CA . ALA B 1 28 ? 9.172 20.688 -8.82 1 81.19 28 ALA B CA 1
ATOM 2643 C C . ALA B 1 28 ? 8.172 21.531 -8.031 1 81.19 28 ALA B C 1
ATOM 2645 O O . ALA B 1 28 ? 7.125 21.031 -7.609 1 81.19 28 ALA B O 1
ATOM 2646 N N . THR B 1 29 ? 8.562 22.812 -7.773 1 89.25 29 THR B N 1
ATOM 2647 C CA . THR B 1 29 ? 7.629 23.688 -7.086 1 89.25 29 THR B CA 1
ATOM 2648 C C . THR B 1 29 ? 6.492 24.109 -8.016 1 89.25 29 THR B C 1
ATOM 2650 O O . THR B 1 29 ? 5.406 24.469 -7.559 1 89.25 29 THR B O 1
ATOM 2653 N N . ASP B 1 30 ? 6.68 23.969 -9.344 1 88.25 30 ASP B N 1
ATOM 2654 C CA . ASP B 1 30 ? 5.719 24.422 -10.344 1 88.25 30 ASP B CA 1
ATOM 2655 C C . ASP B 1 30 ? 4.422 23.625 -10.266 1 88.25 30 ASP B C 1
ATOM 2657 O O . ASP B 1 30 ? 3.348 24.141 -10.578 1 88.25 30 ASP B O 1
ATOM 2661 N N . VAL B 1 31 ? 4.539 22.406 -9.773 1 85.31 31 VAL B N 1
ATOM 2662 C CA . VAL B 1 31 ? 3.373 21.531 -9.727 1 85.31 31 VAL B CA 1
ATOM 2663 C C . VAL B 1 31 ? 2.342 22.094 -8.75 1 85.31 31 VAL B C 1
ATOM 2665 O O . VAL B 1 31 ? 1.162 21.734 -8.812 1 85.31 31 VAL B O 1
ATOM 2668 N N . HIS B 1 32 ? 2.758 23.016 -7.902 1 91.5 32 HIS B N 1
ATOM 2669 C CA . HIS B 1 32 ? 1.885 23.547 -6.859 1 91.5 32 HIS B CA 1
ATOM 2670 C C . HIS B 1 32 ? 1.351 24.922 -7.238 1 91.5 32 HIS B C 1
ATOM 2672 O O . HIS B 1 32 ? 0.59 25.531 -6.48 1 91.5 32 HIS B O 1
ATOM 2678 N N . ARG B 1 33 ? 1.692 25.438 -8.414 1 91.69 33 ARG B N 1
ATOM 2679 C CA . ARG B 1 33 ? 1.295 26.781 -8.828 1 91.69 33 ARG B CA 1
ATOM 2680 C C . ARG B 1 33 ? 0 26.75 -9.633 1 91.69 33 ARG B C 1
ATOM 2682 O O . ARG B 1 33 ? -0.292 25.75 -10.305 1 91.69 33 ARG B O 1
ATOM 2689 N N . GLY B 1 34 ? -0.759 27.75 -9.5 1 90.94 34 GLY B N 1
ATOM 2690 C CA . GLY B 1 34 ? -1.929 27.953 -10.344 1 90.94 34 GLY B CA 1
ATOM 2691 C C . GLY B 1 34 ? -3.059 26.984 -10.031 1 90.94 34 GLY B C 1
ATOM 2692 O O . GLY B 1 34 ? -3.883 26.688 -10.906 1 90.94 34 GLY B O 1
ATOM 2693 N N . LEU B 1 35 ? -3.086 26.5 -8.82 1 92.31 35 LEU B N 1
ATOM 2694 C CA . LEU B 1 35 ? -4.082 25.5 -8.461 1 92.31 35 LEU B CA 1
ATOM 2695 C C . LEU B 1 35 ? -5.234 26.125 -7.684 1 92.31 35 LEU B C 1
ATOM 2697 O O . LEU B 1 35 ? -6.137 25.422 -7.227 1 92.31 35 LEU B O 1
ATOM 2701 N N . GLY B 1 36 ? -5.199 27.406 -7.461 1 93.88 36 GLY B N 1
ATOM 2702 C CA . GLY B 1 36 ? -6.234 28.078 -6.688 1 93.88 36 GLY B CA 1
ATOM 2703 C C . GLY B 1 36 ? -6.027 27.969 -5.191 1 93.88 36 GLY B C 1
ATOM 2704 O O . GLY B 1 36 ? -6.973 28.125 -4.414 1 93.88 36 GLY B O 1
ATOM 2705 N N . ALA B 1 37 ? -4.809 27.641 -4.824 1 95.19 37 ALA B N 1
ATOM 2706 C CA . ALA B 1 37 ? -4.496 27.453 -3.41 1 95.19 37 ALA B CA 1
ATOM 2707 C C . ALA B 1 37 ? -3.477 28.484 -2.928 1 95.19 37 ALA B C 1
ATOM 2709 O O . ALA B 1 37 ? -2.646 28.188 -2.066 1 95.19 37 ALA B O 1
ATOM 2710 N N . GLY B 1 38 ? -3.555 29.672 -3.582 1 96.62 38 GLY B N 1
ATOM 2711 C CA . GLY B 1 38 ? -2.711 30.766 -3.141 1 96.62 38 GLY B CA 1
ATOM 2712 C C . GLY B 1 38 ? -3.385 31.672 -2.119 1 96.62 38 GLY B C 1
ATOM 2713 O O . GLY B 1 38 ? -4.457 31.328 -1.604 1 96.62 38 GLY B O 1
ATOM 2714 N N . ALA B 1 39 ? -2.689 32.812 -1.773 1 96.31 39 ALA B N 1
ATOM 2715 C CA . ALA B 1 39 ? -3.166 33.719 -0.74 1 96.31 39 ALA B CA 1
ATOM 2716 C C . ALA B 1 39 ? -3.814 34.969 -1.357 1 96.31 39 ALA B C 1
ATOM 2718 O O . ALA B 1 39 ? -4.172 35.906 -0.647 1 96.31 39 ALA B O 1
ATOM 2719 N N . THR B 1 40 ? -4 34.938 -2.662 1 96.38 40 THR B N 1
ATOM 2720 C CA . THR B 1 40 ? -4.668 36.062 -3.297 1 96.38 40 THR B CA 1
ATOM 2721 C C . THR B 1 40 ? -6.145 36.094 -2.914 1 96.38 40 THR B C 1
ATOM 2723 O O . THR B 1 40 ? -6.719 35.094 -2.521 1 96.38 40 THR B O 1
ATOM 2726 N N . ARG B 1 41 ? -6.746 37.25 -3.094 1 96.62 41 ARG B N 1
ATOM 2727 C CA . ARG B 1 41 ? -8.156 37.406 -2.76 1 96.62 41 ARG B CA 1
ATOM 2728 C C . ARG B 1 41 ? -9.023 36.469 -3.598 1 96.62 41 ARG B C 1
ATOM 2730 O O . ARG B 1 41 ? -9.977 35.875 -3.086 1 96.62 41 ARG B O 1
ATOM 2737 N N . ASP B 1 42 ? -8.688 36.375 -4.805 1 96.88 42 ASP B N 1
ATOM 2738 C CA . ASP B 1 42 ? -9.453 35.5 -5.691 1 96.88 42 ASP B CA 1
ATOM 2739 C C . ASP B 1 42 ? -9.359 34.031 -5.25 1 96.88 42 ASP B C 1
ATOM 2741 O O . ASP B 1 42 ? -10.367 33.312 -5.211 1 96.88 42 ASP B O 1
ATOM 2745 N N . ASP B 1 43 ? -8.172 33.625 -4.988 1 97.38 43 ASP B N 1
ATOM 2746 C CA . ASP B 1 43 ? -7.98 32.25 -4.527 1 97.38 43 ASP B CA 1
ATOM 2747 C C . ASP B 1 43 ? -8.727 32 -3.219 1 97.38 43 ASP B C 1
ATOM 2749 O O . ASP B 1 43 ? -9.367 30.953 -3.055 1 97.38 43 ASP B O 1
ATOM 2753 N N . LEU B 1 44 ? -8.664 32.906 -2.33 1 98.19 44 LEU B N 1
ATOM 2754 C CA . LEU B 1 44 ? -9.289 32.781 -1.023 1 98.19 44 LEU B CA 1
ATOM 2755 C C . LEU B 1 44 ? -10.812 32.781 -1.149 1 98.19 44 LEU B C 1
ATOM 2757 O O . LEU B 1 44 ? -11.492 31.984 -0.493 1 98.19 44 LEU B O 1
ATOM 2761 N N . ASP B 1 45 ? -11.328 33.656 -1.983 1 97.75 45 ASP B N 1
ATOM 2762 C CA . ASP B 1 45 ? -12.773 33.688 -2.191 1 97.75 45 ASP B CA 1
ATOM 2763 C C . ASP B 1 45 ? -13.297 32.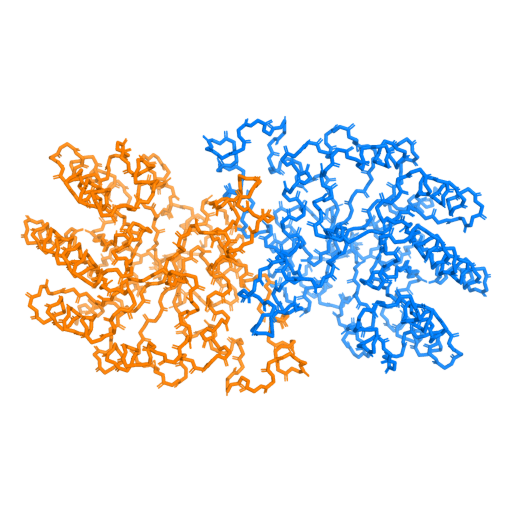375 -2.73 1 97.75 45 ASP B C 1
ATOM 2765 O O . ASP B 1 45 ? -14.312 31.844 -2.254 1 97.75 45 ASP B O 1
ATOM 2769 N N . GLY B 1 46 ? -12.609 31.875 -3.742 1 97.69 46 GLY B N 1
ATOM 2770 C CA . GLY B 1 46 ? -12.992 30.562 -4.27 1 97.69 46 GLY B CA 1
ATOM 2771 C C . GLY B 1 46 ? -12.922 29.469 -3.23 1 97.69 46 GLY B C 1
ATOM 2772 O O . GLY B 1 46 ? -13.812 28.609 -3.158 1 97.69 46 GLY B O 1
ATOM 2773 N N . ARG B 1 47 ? -11.898 29.484 -2.484 1 97.94 47 ARG B N 1
ATOM 2774 C CA . ARG B 1 47 ? -11.703 28.516 -1.414 1 97.94 47 ARG B CA 1
ATOM 2775 C C . ARG B 1 47 ? -12.828 28.594 -0.393 1 97.94 47 ARG B C 1
ATOM 2777 O O . ARG B 1 47 ? -13.375 27.562 0.013 1 97.94 47 ARG B O 1
ATOM 2784 N N . PHE B 1 48 ? -13.211 29.766 0.047 1 98.25 48 PHE B N 1
ATOM 2785 C CA . PHE B 1 48 ? -14.258 29.953 1.041 1 98.25 48 PHE B CA 1
ATOM 2786 C C . PHE B 1 48 ? -15.609 29.5 0.5 1 98.25 48 PHE B C 1
ATOM 2788 O O . PHE B 1 48 ? -16.422 28.953 1.238 1 98.25 48 PHE B O 1
ATOM 2795 N N . GLU B 1 49 ? -15.797 29.734 -0.792 1 98.31 49 GLU B N 1
ATOM 2796 C CA . GLU B 1 49 ? -17.031 29.25 -1.405 1 98.31 49 GLU B CA 1
ATOM 2797 C C . GLU B 1 49 ? -17.125 27.734 -1.324 1 98.31 49 GLU B C 1
ATOM 2799 O O . GLU B 1 49 ? -18.188 27.188 -1.025 1 98.31 49 GLU B O 1
ATOM 2804 N N . LEU B 1 50 ? -16.047 27.062 -1.595 1 98.25 50 LEU B N 1
ATOM 2805 C CA . LEU B 1 50 ? -16 25.609 -1.524 1 98.25 50 LEU B CA 1
ATOM 2806 C C . LEU B 1 50 ? -16.203 25.125 -0.093 1 98.25 50 LEU B C 1
ATOM 2808 O O . LEU B 1 50 ? -16.938 24.172 0.141 1 98.25 50 LEU B O 1
ATOM 2812 N N . MET B 1 51 ? -15.523 25.781 0.868 1 98.44 51 MET B N 1
ATOM 2813 C CA . MET B 1 51 ? -15.695 25.438 2.279 1 98.44 51 MET B CA 1
ATOM 2814 C C . MET B 1 51 ? -17.156 25.562 2.693 1 98.44 51 MET B C 1
ATOM 2816 O O . MET B 1 51 ? -17.703 24.641 3.307 1 98.44 51 MET B O 1
ATOM 2820 N N . ASP B 1 52 ? -17.781 26.656 2.301 1 98.12 52 ASP B N 1
ATOM 2821 C CA . ASP B 1 52 ? -19.172 26.891 2.645 1 98.12 52 ASP B CA 1
ATOM 2822 C C . ASP B 1 52 ? -20.078 25.812 2.027 1 98.12 52 ASP B C 1
ATOM 2824 O O . ASP B 1 52 ? -20.984 25.312 2.684 1 98.12 52 ASP B O 1
ATOM 2828 N N . GLU B 1 53 ? -19.781 25.516 0.811 1 98.19 53 GLU B N 1
ATOM 2829 C CA . GLU B 1 53 ? -20.594 24.516 0.12 1 98.19 53 GLU B CA 1
ATOM 2830 C C . GLU B 1 53 ? -20.453 23.141 0.777 1 98.19 53 GLU B C 1
ATOM 2832 O O . GLU B 1 53 ? -21.422 22.391 0.858 1 98.19 53 GLU B O 1
ATOM 2837 N N . ALA B 1 54 ? -19.312 22.797 1.269 1 97.75 54 ALA B N 1
ATOM 2838 C CA . ALA B 1 54 ? -19.047 21.5 1.888 1 97.75 54 ALA B CA 1
ATOM 2839 C C . ALA B 1 54 ? -19.406 21.516 3.371 1 97.75 54 ALA B C 1
ATOM 2841 O O . ALA B 1 54 ? -19.344 20.484 4.043 1 97.75 54 ALA B O 1
ATOM 2842 N N . GLY B 1 55 ? -19.672 22.672 3.928 1 97.38 55 GLY B N 1
ATOM 2843 C CA . GLY B 1 55 ? -20 22.812 5.34 1 97.38 55 GLY B CA 1
ATOM 2844 C C . GLY B 1 55 ? -18.781 22.828 6.238 1 97.38 55 GLY B C 1
ATOM 2845 O O . GLY B 1 55 ? -18.875 22.5 7.422 1 97.38 55 GLY B O 1
ATOM 2846 N N . VAL B 1 56 ? -17.641 23.188 5.66 1 98.12 56 VAL B N 1
ATOM 2847 C CA . VAL B 1 56 ? -16.391 23.188 6.41 1 98.12 56 VAL B CA 1
ATOM 2848 C C . VAL B 1 56 ? -16.188 24.562 7.062 1 98.12 56 VAL B C 1
ATOM 2850 O O . VAL B 1 56 ? -16.234 25.594 6.387 1 98.12 56 VAL B O 1
ATOM 2853 N N . ASP B 1 57 ? -15.961 24.578 8.328 1 97.62 57 ASP B N 1
ATOM 2854 C CA . ASP B 1 57 ? -15.781 25.812 9.086 1 97.62 57 ASP B CA 1
ATOM 2855 C C . ASP B 1 57 ? -14.305 26.219 9.117 1 97.62 57 ASP B C 1
ATOM 2857 O O . ASP B 1 57 ? -13.977 27.391 8.93 1 97.62 57 ASP B O 1
ATOM 2861 N N . LEU B 1 58 ? -13.484 25.25 9.359 1 98 58 LEU B N 1
ATOM 2862 C CA . LEU B 1 58 ? -12.07 25.484 9.641 1 98 58 LEU B CA 1
ATOM 2863 C C . LEU B 1 58 ? -11.188 24.594 8.781 1 98 58 LEU B C 1
ATOM 2865 O O . LEU B 1 58 ? -11.398 23.375 8.727 1 98 58 LEU B O 1
ATOM 2869 N N . GLN B 1 59 ? -10.25 25.156 8.078 1 98.5 59 GLN B N 1
ATOM 2870 C CA . GLN B 1 59 ? -9.211 24.422 7.371 1 98.5 59 GLN B CA 1
ATOM 2871 C C . GLN B 1 59 ? -7.863 24.547 8.078 1 98.5 59 GLN B C 1
ATOM 2873 O O . GLN B 1 59 ? -7.473 25.656 8.484 1 98.5 59 GLN B O 1
ATOM 2878 N N . ILE B 1 60 ? -7.242 23.469 8.297 1 98.75 60 ILE B N 1
ATOM 2879 C CA . ILE B 1 60 ? -5.895 23.484 8.859 1 98.75 60 ILE B CA 1
ATOM 2880 C C . ILE B 1 60 ? -4.867 23.484 7.727 1 98.75 60 ILE B C 1
ATOM 2882 O O . ILE B 1 60 ? -4.789 22.531 6.945 1 98.75 60 ILE B O 1
ATOM 2886 N N . LEU B 1 61 ? -4.066 24.531 7.633 1 98.75 61 LEU B N 1
ATOM 2887 C CA . LEU B 1 61 ? -3.131 24.734 6.535 1 98.75 61 LEU B CA 1
ATOM 2888 C C . LEU B 1 61 ? -1.802 24.047 6.812 1 98.75 61 LEU B C 1
ATOM 2890 O O . LEU B 1 61 ? -1.298 24.094 7.938 1 98.75 61 LEU B O 1
ATOM 2894 N N . THR B 1 62 ? -1.303 23.359 5.824 1 98.5 62 THR B N 1
ATOM 2895 C CA . THR B 1 62 ? 0.034 22.766 5.844 1 98.5 62 THR B CA 1
ATOM 2896 C C . THR B 1 62 ? 0.788 23.109 4.559 1 98.5 62 THR B C 1
ATOM 2898 O O . THR B 1 62 ? 0.176 23.312 3.508 1 98.5 62 THR B O 1
ATOM 2901 N N . ALA B 1 63 ? 2.123 23.094 4.617 1 98.12 63 ALA B N 1
ATOM 2902 C CA . ALA B 1 63 ? 2.957 23.422 3.467 1 98.12 63 ALA B CA 1
ATOM 2903 C C . ALA B 1 63 ? 3.445 22.172 2.762 1 98.12 63 ALA B C 1
ATOM 2905 O O . ALA B 1 63 ? 4.051 22.234 1.69 1 98.12 63 ALA B O 1
ATOM 2906 N N . THR B 1 64 ? 3.168 21.016 3.395 1 97.19 64 THR B N 1
ATOM 2907 C CA . THR B 1 64 ? 3.545 19.766 2.764 1 97.19 64 THR B CA 1
ATOM 2908 C C . THR B 1 64 ? 2.775 19.562 1.462 1 97.19 64 THR B C 1
ATOM 2910 O O . THR B 1 64 ? 1.632 20 1.334 1 97.19 64 THR B O 1
ATOM 2913 N N . PRO B 1 65 ? 3.387 18.984 0.506 1 96.06 65 PRO B N 1
ATOM 2914 C CA . PRO B 1 65 ? 4.727 18.391 0.498 1 96.06 65 PRO B CA 1
ATOM 2915 C C . PRO B 1 65 ? 5.816 19.391 0.156 1 96.06 65 PRO B C 1
ATOM 2917 O O . PRO B 1 65 ? 6.996 19.031 0.087 1 96.06 65 PRO B O 1
ATOM 2920 N N . ALA B 1 66 ? 5.5 20.688 -0.119 1 96.81 66 ALA B N 1
ATOM 2921 C CA . ALA B 1 66 ? 6.504 21.719 -0.355 1 96.81 66 ALA B CA 1
ATOM 2922 C C . ALA B 1 66 ? 7.148 22.172 0.954 1 96.81 66 ALA B C 1
ATOM 2924 O O . ALA B 1 66 ? 7.113 23.344 1.294 1 96.81 66 ALA B O 1
ATOM 2925 N N . SER B 1 67 ? 7.738 21.234 1.613 1 97.06 67 SER B N 1
ATOM 2926 C CA . SER B 1 67 ? 8.266 21.453 2.957 1 97.06 67 SER B CA 1
ATOM 2927 C C . SER B 1 67 ? 9.633 22.125 2.912 1 97.06 67 SER B C 1
ATOM 2929 O O . SER B 1 67 ? 10.398 21.938 1.966 1 97.06 67 SER B O 1
ATOM 2931 N N . PRO B 1 68 ? 9.953 22.922 3.896 1 97.94 68 PRO B N 1
ATOM 2932 C CA . PRO B 1 68 ? 11.25 23.594 3.973 1 97.94 68 PRO B CA 1
ATOM 2933 C C . PRO B 1 68 ? 12.359 22.672 4.504 1 97.94 68 PRO B C 1
ATOM 2935 O O . PRO B 1 68 ? 13.102 23.062 5.402 1 97.94 68 PRO B O 1
ATOM 2938 N N . HIS B 1 69 ? 12.516 21.5 3.975 1 98 69 HIS B N 1
ATOM 2939 C CA . HIS B 1 69 ? 13.594 20.578 4.297 1 98 69 HIS B CA 1
ATOM 2940 C C . HIS B 1 69 ? 14.789 20.766 3.367 1 98 69 HIS B C 1
ATOM 2942 O O . HIS B 1 69 ? 14.703 20.484 2.172 1 98 69 HIS B O 1
ATOM 2948 N N . PHE B 1 70 ? 15.883 21.359 3.938 1 98.19 70 PHE B N 1
ATOM 2949 C CA . PHE B 1 70 ? 17.109 21.609 3.189 1 98.19 70 PHE B CA 1
ATOM 2950 C C . PHE B 1 70 ? 18.328 21.172 3.984 1 98.19 70 PHE B C 1
ATOM 2952 O O . PHE B 1 70 ? 18.328 21.234 5.215 1 98.19 70 PHE B O 1
ATOM 2959 N N . GLU B 1 71 ? 19.297 20.75 3.242 1 97.88 71 GLU B N 1
ATOM 2960 C CA . GLU B 1 71 ? 20.594 20.531 3.896 1 97.88 71 GLU B CA 1
ATOM 2961 C C . GLU B 1 71 ? 21.141 21.844 4.461 1 97.88 71 GLU B C 1
ATOM 2963 O O . GLU B 1 71 ? 21.781 21.844 5.512 1 97.88 71 GLU B O 1
ATOM 2968 N N . ASP B 1 72 ? 20.938 22.891 3.742 1 98.38 72 ASP B N 1
ATOM 2969 C CA . ASP B 1 72 ? 21.344 24.219 4.203 1 98.38 72 ASP B CA 1
ATOM 2970 C C . ASP B 1 72 ? 20.422 24.734 5.301 1 98.38 72 ASP B C 1
ATOM 2972 O O . ASP B 1 72 ? 19.25 25.031 5.043 1 98.38 72 ASP B O 1
ATOM 2976 N N . GLN B 1 73 ? 20.938 24.875 6.477 1 98.62 73 GLN B N 1
ATOM 2977 C CA . GLN B 1 73 ? 20.109 25.234 7.633 1 98.62 73 GLN B CA 1
ATOM 2978 C C . GLN B 1 73 ? 19.484 26.609 7.453 1 98.62 73 GLN B C 1
ATOM 2980 O O . GLN B 1 73 ? 18.328 26.828 7.828 1 98.62 73 GLN B O 1
ATOM 2985 N N . ALA B 1 74 ? 20.219 27.547 6.945 1 98.69 74 ALA B N 1
ATOM 2986 C CA . ALA B 1 74 ? 19.703 28.891 6.777 1 98.69 74 ALA B CA 1
ATOM 2987 C C . ALA B 1 74 ? 18.516 28.922 5.836 1 98.69 74 ALA B C 1
ATOM 2989 O O . ALA B 1 74 ? 17.516 29.609 6.098 1 98.69 74 ALA B O 1
ATOM 2990 N N . ALA B 1 75 ? 18.625 28.141 4.75 1 98.75 75 ALA B N 1
ATOM 2991 C CA . ALA B 1 75 ? 17.516 28.031 3.799 1 98.75 75 ALA B CA 1
ATOM 2992 C C . ALA B 1 75 ? 16.297 27.406 4.453 1 98.75 75 ALA B C 1
ATOM 2994 O O . ALA B 1 75 ? 15.172 27.875 4.266 1 98.75 75 ALA B O 1
ATOM 2995 N N . ALA B 1 76 ? 16.531 26.359 5.223 1 98.88 76 ALA B N 1
ATOM 2996 C CA . ALA B 1 76 ? 15.438 25.672 5.902 1 98.88 76 ALA B CA 1
ATOM 2997 C C . ALA B 1 76 ? 14.734 26.594 6.895 1 98.88 76 ALA B C 1
ATOM 2999 O O . ALA B 1 76 ? 13.508 26.656 6.914 1 98.88 76 ALA B O 1
ATOM 3000 N N . VAL B 1 77 ? 15.508 27.312 7.645 1 98.88 77 VAL B N 1
ATOM 3001 C CA . VAL B 1 77 ? 14.969 28.188 8.68 1 98.88 77 VAL B CA 1
ATOM 3002 C C . VAL B 1 77 ? 14.195 29.344 8.031 1 98.88 77 VAL B C 1
ATOM 3004 O O . VAL B 1 77 ? 13.07 29.641 8.422 1 98.88 77 VAL B O 1
ATOM 3007 N N . ALA B 1 78 ? 14.758 29.953 7.008 1 98.81 78 ALA B N 1
ATOM 3008 C CA . ALA B 1 78 ? 14.117 31.078 6.336 1 98.81 78 ALA B CA 1
ATOM 3009 C C . ALA B 1 78 ? 12.781 30.672 5.727 1 98.81 78 ALA B C 1
ATOM 3011 O O . ALA B 1 78 ? 11.789 31.391 5.828 1 98.81 78 ALA B O 1
ATOM 3012 N N . SER B 1 79 ? 12.773 29.562 5.113 1 98.88 79 SER B N 1
ATOM 3013 C CA . SER B 1 79 ? 11.57 29.078 4.445 1 98.88 79 SER B CA 1
ATOM 3014 C C . SER B 1 79 ? 10.492 28.703 5.453 1 98.88 79 SER B C 1
ATOM 3016 O O . SER B 1 79 ? 9.32 29.016 5.258 1 98.88 79 SER B O 1
ATOM 3018 N N . ALA B 1 80 ? 10.891 28 6.516 1 98.94 80 ALA B N 1
ATOM 3019 C CA . ALA B 1 80 ? 9.938 27.609 7.555 1 98.94 80 ALA B CA 1
ATOM 3020 C C . ALA B 1 80 ? 9.305 28.844 8.203 1 98.94 80 ALA B C 1
ATOM 3022 O O . ALA B 1 80 ? 8.078 28.906 8.352 1 98.94 80 ALA B O 1
ATOM 3023 N N . ARG B 1 81 ? 10.141 29.812 8.547 1 98.88 81 ARG B N 1
ATOM 3024 C CA . ARG B 1 81 ? 9.641 31.031 9.18 1 98.88 81 ARG B CA 1
ATOM 3025 C C . ARG B 1 81 ? 8.703 31.781 8.242 1 98.88 81 ARG B C 1
ATOM 3027 O O . ARG B 1 81 ? 7.66 32.281 8.672 1 98.88 81 ARG B O 1
ATOM 3034 N N . PHE B 1 82 ? 9.055 31.828 6.977 1 98.81 82 PHE B N 1
ATOM 3035 C CA . PHE B 1 82 ? 8.258 32.531 5.984 1 98.81 82 PHE B CA 1
ATOM 3036 C C . PHE B 1 82 ? 6.836 31.984 5.934 1 98.81 82 PHE B C 1
ATOM 3038 O O . PHE B 1 82 ? 5.867 32.719 6.074 1 98.81 82 PHE B O 1
ATOM 3045 N N . ILE B 1 83 ? 6.691 30.75 5.777 1 98.88 83 ILE B N 1
ATOM 3046 C CA . ILE B 1 83 ? 5.379 30.156 5.543 1 98.88 83 ILE B CA 1
ATOM 3047 C C . ILE B 1 83 ? 4.574 30.156 6.844 1 98.88 83 ILE B C 1
ATOM 3049 O O . ILE B 1 83 ? 3.355 30.328 6.828 1 98.88 83 ILE B O 1
ATOM 3053 N N . ASN B 1 84 ? 5.27 29.891 7.977 1 98.94 84 ASN B N 1
ATOM 3054 C CA . ASN B 1 84 ? 4.57 29.969 9.258 1 98.94 84 ASN B CA 1
ATOM 3055 C C . ASN B 1 84 ? 4.008 31.359 9.516 1 98.94 84 ASN B C 1
ATOM 3057 O O . ASN B 1 84 ? 2.887 31.5 10.008 1 98.94 84 ASN B O 1
ATOM 3061 N N . ASP B 1 85 ? 4.785 32.375 9.156 1 98.88 85 ASP B N 1
ATOM 3062 C CA . ASP B 1 85 ? 4.309 33.75 9.305 1 98.88 85 ASP B CA 1
ATOM 3063 C C . ASP B 1 85 ? 3.117 34.031 8.391 1 98.88 85 ASP B C 1
ATOM 3065 O O . ASP B 1 85 ? 2.172 34.719 8.781 1 98.88 85 ASP B O 1
ATOM 3069 N N . GLU B 1 86 ? 3.193 33.5 7.215 1 98.75 86 GLU B N 1
ATOM 3070 C CA . GLU B 1 86 ? 2.086 33.656 6.277 1 98.75 86 GLU B CA 1
ATOM 3071 C C . GLU B 1 86 ? 0.815 33 6.801 1 98.75 86 GLU B C 1
ATOM 3073 O O . GLU B 1 86 ? -0.272 33.594 6.711 1 98.75 86 GLU B O 1
ATOM 3078 N N . TYR B 1 87 ? 0.921 31.859 7.344 1 98.81 87 TYR B N 1
ATOM 3079 C CA . TYR B 1 87 ? -0.24 31.141 7.867 1 98.81 87 TYR B CA 1
ATOM 3080 C C . TYR B 1 87 ? -0.804 31.859 9.094 1 98.81 87 TYR B C 1
ATOM 3082 O O . TYR B 1 87 ? -2.021 31.953 9.258 1 98.81 87 TYR B O 1
ATOM 3090 N N . ALA B 1 88 ? 0.102 32.312 9.93 1 98.69 88 ALA B N 1
ATOM 3091 C CA . ALA B 1 88 ? -0.348 33.094 11.094 1 98.69 88 ALA B CA 1
ATOM 3092 C C . ALA B 1 88 ? -1.115 34.344 10.672 1 98.69 88 ALA B C 1
ATOM 3094 O O . ALA B 1 88 ? -2.135 34.688 11.281 1 98.69 88 ALA B O 1
ATOM 3095 N N . LYS B 1 89 ? -0.615 35 9.68 1 98.38 89 LYS B N 1
ATOM 3096 C CA . LYS B 1 89 ? -1.288 36.188 9.148 1 98.38 89 LYS B CA 1
ATOM 3097 C C . LYS B 1 89 ? -2.678 35.844 8.625 1 98.38 89 LYS B C 1
ATOM 3099 O O . LYS B 1 89 ? -3.654 36.531 8.938 1 98.38 89 LYS B O 1
ATOM 3104 N N . LEU B 1 90 ? -2.807 34.812 7.859 1 98.38 90 LEU B N 1
ATOM 3105 C CA . LEU B 1 90 ? -4.082 34.375 7.293 1 98.38 90 LEU B CA 1
ATOM 3106 C C . LEU B 1 90 ? -5.062 34 8.398 1 98.38 90 LEU B C 1
ATOM 3108 O O . LEU B 1 90 ? -6.246 34.344 8.336 1 98.38 90 LEU B O 1
ATOM 3112 N N . SER B 1 91 ? -4.559 33.281 9.398 1 97.81 91 SER B N 1
ATOM 3113 C CA . SER B 1 91 ? -5.398 32.906 10.516 1 97.81 91 SER B CA 1
ATOM 3114 C C . SER B 1 91 ? -5.934 34.094 11.273 1 97.81 91 SER B C 1
ATOM 3116 O O . SER B 1 91 ? -7.062 34.094 11.766 1 97.81 91 SER B O 1
ATOM 3118 N N . SER B 1 92 ? -5.117 35.094 11.375 1 97.5 92 SER B N 1
ATOM 3119 C CA . SER B 1 92 ? -5.516 36.312 12.055 1 97.5 92 SER B CA 1
ATOM 3120 C C . SER B 1 92 ? -6.512 37.094 11.219 1 97.5 92 SER B C 1
ATOM 3122 O O . SER B 1 92 ? -7.457 37.688 11.758 1 97.5 92 SER B O 1
ATOM 3124 N N . GLU B 1 93 ? -6.32 37.125 9.953 1 97.56 93 GLU B N 1
ATOM 3125 C CA . GLU B 1 93 ? -7.152 37.906 9.039 1 97.56 93 GLU B CA 1
ATOM 3126 C C . GLU B 1 93 ? -8.516 37.25 8.844 1 97.56 93 GLU B C 1
ATOM 3128 O O . GLU B 1 93 ? -9.516 37.938 8.602 1 97.56 93 GLU B O 1
ATOM 3133 N N . TYR B 1 94 ? -8.562 35.969 8.953 1 97.25 94 TYR B N 1
ATOM 3134 C CA . TYR B 1 94 ? -9.797 35.219 8.742 1 97.25 94 TYR B CA 1
ATOM 3135 C C . TYR B 1 94 ? -10.094 34.281 9.914 1 97.25 94 TYR B C 1
ATOM 3137 O O . TYR B 1 94 ? -10.125 33.062 9.758 1 97.25 94 TYR B O 1
ATOM 3145 N N . PRO B 1 95 ? -10.422 34.938 11.039 1 94.06 95 PRO B N 1
ATOM 3146 C CA . PRO B 1 95 ? -10.648 34.156 12.242 1 94.06 95 PRO B CA 1
ATOM 3147 C C . PRO B 1 95 ? -11.758 33.125 12.062 1 94.06 95 PRO B C 1
ATOM 3149 O O . PRO B 1 95 ? -12.82 33.438 11.523 1 94.06 95 PRO B O 1
ATOM 3152 N N . GLY B 1 96 ? -11.43 31.906 12.406 1 94.38 96 GLY B N 1
ATOM 3153 C CA . GLY B 1 96 ? -12.406 30.828 12.344 1 94.38 96 GLY B CA 1
ATOM 3154 C C . GLY B 1 96 ? -12.375 30.078 11.031 1 94.38 96 GLY B C 1
ATOM 3155 O O . GLY B 1 96 ? -13.023 29.031 10.898 1 94.38 96 GLY B O 1
ATOM 3156 N N . ARG B 1 97 ? -11.578 30.531 10.109 1 97.62 97 ARG B N 1
ATOM 3157 C CA . ARG B 1 97 ? -11.555 29.875 8.805 1 97.62 97 ARG B CA 1
ATOM 3158 C C . ARG B 1 97 ? -10.266 29.078 8.617 1 97.62 97 ARG B C 1
ATOM 3160 O O . ARG B 1 97 ? -10.242 28.094 7.891 1 97.62 97 ARG B O 1
ATOM 3167 N N . PHE B 1 98 ? -9.234 29.594 9.312 1 98.31 98 PHE B N 1
ATOM 3168 C CA . PHE B 1 98 ? -7.945 28.938 9.117 1 98.31 98 PHE B CA 1
ATOM 3169 C C . PHE B 1 98 ? -7.277 28.656 10.453 1 98.31 98 PHE B C 1
ATOM 3171 O O . PHE B 1 98 ? -7.344 29.469 11.375 1 98.31 98 PHE B O 1
ATOM 3178 N N . GLY B 1 99 ? -6.727 27.547 10.641 1 98.12 99 GLY B N 1
ATOM 3179 C CA . GLY B 1 99 ? -5.613 27.188 11.508 1 98.12 99 GLY B CA 1
ATOM 3180 C C . GLY B 1 99 ? -4.422 26.641 10.75 1 98.12 99 GLY B C 1
ATOM 3181 O O . GLY B 1 99 ? -4.441 26.578 9.516 1 98.12 99 GLY B O 1
ATOM 3182 N N . ALA B 1 100 ? -3.381 26.25 11.492 1 98.81 100 ALA B N 1
ATOM 3183 C CA . ALA B 1 100 ? -2.211 25.781 10.758 1 98.81 100 ALA B CA 1
ATOM 3184 C C . ALA B 1 100 ? -1.383 24.812 11.602 1 98.81 100 ALA B C 1
ATOM 3186 O O . ALA B 1 100 ? -1.547 24.75 12.82 1 98.81 100 ALA B O 1
ATOM 3187 N N . LEU B 1 101 ? -0.634 24.016 10.914 1 98.88 101 LEU B N 1
ATOM 3188 C CA . LEU B 1 101 ? 0.473 23.234 11.461 1 98.88 101 LEU B CA 1
ATOM 3189 C C . LEU B 1 101 ? 1.812 23.797 10.984 1 98.88 101 LEU B C 1
ATOM 3191 O O . LEU B 1 101 ? 1.96 24.172 9.82 1 98.88 101 LEU B O 1
ATOM 3195 N N . ALA B 1 102 ? 2.699 23.812 11.859 1 98.88 102 ALA B N 1
ATOM 3196 C CA . ALA B 1 102 ? 3.977 24.484 11.609 1 98.88 102 ALA B CA 1
ATOM 3197 C C . ALA B 1 102 ? 4.812 23.688 10.609 1 98.88 102 ALA B C 1
ATOM 3199 O O . ALA B 1 102 ? 4.844 22.453 10.656 1 98.88 102 ALA B O 1
ATOM 3200 N N . SER B 1 103 ? 5.441 24.422 9.734 1 98.81 103 SER B N 1
ATOM 3201 C CA . SER B 1 103 ? 6.57 23.891 8.977 1 98.81 103 SER B CA 1
ATOM 3202 C C . SER B 1 103 ? 7.863 23.984 9.781 1 98.81 103 SER B C 1
ATOM 3204 O O . SER B 1 103 ? 8.094 24.984 10.477 1 98.81 103 SER B O 1
ATOM 3206 N N . LEU B 1 104 ? 8.672 22.969 9.68 1 98.94 104 LEU B N 1
ATOM 3207 C CA . LEU B 1 104 ? 9.891 22.938 10.484 1 98.94 104 LEU B CA 1
ATOM 3208 C C . LEU B 1 104 ? 11.125 22.844 9.594 1 98.94 104 LEU B C 1
ATOM 3210 O O . LEU B 1 104 ? 11.102 22.172 8.562 1 98.94 104 LEU B O 1
ATOM 3214 N N . PRO B 1 105 ? 12.219 23.5 9.984 1 98.88 105 PRO B N 1
ATOM 3215 C CA . PRO B 1 105 ? 13.461 23.469 9.203 1 98.88 105 PRO B CA 1
ATOM 3216 C C . PRO B 1 105 ? 14.242 22.172 9.383 1 98.88 105 PRO B C 1
ATOM 3218 O O . PRO B 1 105 ? 15.383 22.203 9.852 1 98.88 105 PRO B O 1
ATOM 3221 N N . LEU B 1 106 ? 13.688 21.141 8.875 1 98.75 106 LEU B N 1
ATOM 3222 C CA . LEU B 1 106 ? 14.328 19.828 9.016 1 98.75 106 LEU B CA 1
ATOM 3223 C C . LEU B 1 106 ? 15.359 19.609 7.914 1 98.75 106 LEU B C 1
ATOM 3225 O O . LEU B 1 106 ? 15.258 20.203 6.836 1 98.75 106 LEU B O 1
ATOM 3229 N N . PRO B 1 107 ? 16.422 18.875 8.297 1 98.5 107 PRO B N 1
ATOM 3230 C CA . PRO B 1 107 ? 16.594 17.969 9.43 1 98.5 107 PRO B CA 1
ATOM 3231 C C . PRO B 1 107 ? 17.297 18.625 10.609 1 98.5 107 PRO B C 1
ATOM 3233 O O . PRO B 1 107 ? 17.875 17.922 11.453 1 98.5 107 PRO B O 1
ATOM 3236 N N . HIS B 1 108 ? 17.328 19.891 10.727 1 98.81 108 HIS B N 1
ATOM 3237 C CA . HIS B 1 108 ? 18.047 20.625 11.766 1 98.81 108 HIS B CA 1
ATOM 3238 C C . HIS B 1 108 ? 17.219 20.719 13.039 1 98.81 108 HIS B C 1
ATOM 3240 O O . HIS B 1 108 ? 16.578 21.734 13.297 1 98.81 108 HIS B O 1
ATOM 3246 N N . VAL B 1 109 ? 17.406 19.766 13.961 1 98.81 109 VAL B N 1
ATOM 3247 C CA . VAL B 1 109 ? 16.484 19.5 15.062 1 98.81 109 VAL B CA 1
ATOM 3248 C C . VAL B 1 109 ? 16.5 20.672 16.047 1 98.81 109 VAL B C 1
ATOM 3250 O O . VAL B 1 109 ? 15.445 21.172 16.453 1 98.81 109 VAL B O 1
ATOM 3253 N N . PRO B 1 110 ? 17.625 21.219 16.422 1 98.81 110 PRO B N 1
ATOM 3254 C CA . PRO B 1 110 ? 17.594 22.359 17.328 1 98.81 110 PRO B CA 1
ATOM 3255 C C . PRO B 1 110 ? 16.828 23.547 16.766 1 98.81 110 PRO B C 1
ATOM 3257 O O . PRO B 1 110 ? 16.016 24.156 17.469 1 98.81 110 PRO B O 1
ATOM 3260 N N . ALA B 1 111 ? 17.062 23.844 15.492 1 98.88 111 ALA B N 1
ATOM 3261 C CA . ALA B 1 111 ? 16.328 24.938 14.836 1 98.88 111 ALA B CA 1
ATOM 3262 C C . ALA B 1 111 ? 14.852 24.609 14.727 1 98.88 111 ALA B C 1
ATOM 3264 O O . ALA B 1 111 ? 14 25.5 14.836 1 98.88 111 ALA B O 1
ATOM 3265 N N . ALA B 1 112 ? 14.562 23.391 14.492 1 98.94 112 ALA B N 1
ATOM 3266 C CA . ALA B 1 112 ? 13.172 22.938 14.398 1 98.94 112 ALA B CA 1
ATOM 3267 C C . ALA B 1 112 ? 12.445 23.125 15.727 1 98.94 112 ALA B C 1
ATOM 3269 O O . ALA B 1 112 ? 11.289 23.547 15.758 1 98.94 112 ALA B O 1
ATOM 3270 N N . LEU B 1 113 ? 13.148 22.797 16.812 1 98.94 113 LEU B N 1
ATOM 3271 C CA . LEU B 1 113 ? 12.562 22.953 18.141 1 98.94 113 LEU B CA 1
ATOM 3272 C C . LEU B 1 113 ? 12.281 24.406 18.438 1 98.94 113 LEU B C 1
ATOM 3274 O O . LEU B 1 113 ? 11.25 24.75 19.016 1 98.94 113 LEU B O 1
ATOM 3278 N N . GLU B 1 114 ? 13.18 25.266 18.031 1 98.88 114 GLU B N 1
ATOM 3279 C CA . GLU B 1 114 ? 12.984 26.703 18.219 1 98.88 114 GLU B CA 1
ATOM 3280 C C . GLU B 1 114 ? 11.766 27.188 17.422 1 98.88 114 GLU B C 1
ATOM 3282 O O . GLU B 1 114 ? 10.938 27.938 17.953 1 98.88 114 GLU B O 1
ATOM 3287 N N . GLU B 1 115 ? 11.68 26.797 16.219 1 98.94 115 GLU B N 1
ATOM 3288 C CA . GLU B 1 115 ? 10.57 27.234 15.383 1 98.94 115 GLU B CA 1
ATOM 3289 C C . GLU B 1 115 ? 9.25 26.641 15.859 1 98.94 115 GLU B C 1
ATOM 3291 O O . GLU B 1 115 ? 8.211 27.297 15.797 1 98.94 115 GLU B O 1
ATOM 3296 N N . LEU B 1 116 ? 9.312 25.406 16.328 1 98.94 116 LEU B N 1
ATOM 3297 C CA . LEU B 1 116 ? 8.109 24.781 16.875 1 98.94 116 LEU B CA 1
ATOM 3298 C C . LEU B 1 116 ? 7.578 25.578 18.062 1 98.94 116 LEU B C 1
ATOM 3300 O O . LEU B 1 116 ? 6.375 25.844 18.156 1 98.94 116 LEU B O 1
ATOM 3304 N N . ALA B 1 117 ? 8.453 25.906 18.938 1 98.88 117 ALA B N 1
ATOM 3305 C CA . ALA B 1 117 ? 8.07 26.688 20.109 1 98.88 117 ALA B CA 1
ATOM 3306 C C . ALA B 1 117 ? 7.449 28.016 19.688 1 98.88 117 ALA B C 1
ATOM 3308 O O . ALA B 1 117 ? 6.406 28.422 20.219 1 98.88 117 ALA B O 1
ATOM 3309 N N . ARG B 1 118 ? 8.078 28.688 18.75 1 98.88 118 ARG B N 1
ATOM 3310 C CA . ARG B 1 118 ? 7.547 29.953 18.25 1 98.88 118 ARG B CA 1
ATOM 3311 C C . ARG B 1 118 ? 6.172 29.766 17.625 1 98.88 118 ARG B C 1
ATOM 3313 O O . ARG B 1 118 ? 5.238 30.5 17.906 1 98.88 118 ARG B O 1
ATOM 3320 N N . ALA B 1 119 ? 6.035 28.75 16.797 1 98.88 119 ALA B N 1
ATOM 3321 C CA . ALA B 1 119 ? 4.816 28.484 16.047 1 98.88 119 ALA B CA 1
ATOM 3322 C C . ALA B 1 119 ? 3.637 28.219 16.969 1 98.88 119 ALA B C 1
ATOM 3324 O O . ALA B 1 119 ? 2.523 28.688 16.719 1 98.88 119 ALA B O 1
ATOM 3325 N N . ILE B 1 120 ? 3.906 27.469 18.031 1 98.75 120 ILE B N 1
ATOM 3326 C CA . ILE B 1 120 ? 2.816 27.094 18.938 1 98.75 120 ILE B CA 1
ATOM 3327 C C . ILE B 1 120 ? 2.564 28.219 19.938 1 98.75 120 ILE B C 1
ATOM 3329 O O . ILE B 1 120 ? 1.431 28.672 20.094 1 98.75 120 ILE B O 1
ATOM 3333 N N . ASP B 1 121 ? 3.584 28.797 20.531 1 98.69 121 ASP B N 1
ATOM 3334 C CA . ASP B 1 121 ? 3.445 29.734 21.656 1 98.69 121 ASP B CA 1
ATOM 3335 C C . ASP B 1 121 ? 3.09 31.125 21.172 1 98.69 121 ASP B C 1
ATOM 3337 O O . ASP B 1 121 ? 2.387 31.875 21.859 1 98.69 121 ASP B O 1
ATOM 3341 N N . GLU B 1 122 ? 3.58 31.5 19.984 1 98.62 122 GLU B N 1
ATOM 3342 C CA . GLU B 1 122 ? 3.42 32.875 19.547 1 98.62 122 GLU B CA 1
ATOM 3343 C C . GLU B 1 122 ? 2.428 32.969 18.375 1 98.62 122 GLU B C 1
ATOM 3345 O O . GLU B 1 122 ? 1.7 33.969 18.266 1 98.62 122 GLU B O 1
ATOM 3350 N N . LEU B 1 123 ? 2.393 31.953 17.578 1 98.62 123 LEU B N 1
ATOM 3351 C CA . LEU B 1 123 ? 1.606 32.062 16.359 1 98.62 123 LEU B CA 1
ATOM 3352 C C . LEU B 1 123 ? 0.311 31.266 16.469 1 98.62 123 LEU B C 1
ATOM 3354 O O . LEU B 1 123 ? -0.557 31.359 15.602 1 98.62 123 LEU B O 1
ATOM 3358 N N . GLY B 1 124 ? 0.17 30.438 17.5 1 97.81 124 GLY B N 1
ATOM 3359 C CA . GLY B 1 124 ? -1.087 29.766 17.797 1 97.81 124 GLY B CA 1
ATOM 3360 C C . GLY B 1 124 ? -1.318 28.531 16.953 1 97.81 124 GLY B C 1
ATOM 3361 O O . GLY B 1 124 ? -2.463 28.141 16.703 1 97.81 124 GLY B O 1
ATOM 3362 N N . MET B 1 125 ? -0.296 27.875 16.5 1 98.62 125 MET B N 1
ATOM 3363 C CA . MET B 1 125 ? -0.442 26.703 15.648 1 98.62 125 MET B CA 1
ATOM 3364 C C . MET B 1 125 ? -0.64 25.438 16.5 1 98.62 125 MET B C 1
ATOM 3366 O O . MET B 1 125 ? -0.297 25.422 17.672 1 98.62 125 MET B O 1
ATOM 3370 N N . TYR B 1 126 ? -1.217 24.406 15.906 1 98.62 126 TYR B N 1
ATOM 3371 C CA . TYR B 1 126 ? -1.708 23.266 16.656 1 98.62 126 TYR B CA 1
ATOM 3372 C C . TYR B 1 126 ? -0.633 22.188 16.781 1 98.62 126 TYR B C 1
ATOM 3374 O O . TYR B 1 126 ? -0.817 21.188 17.469 1 98.62 126 TYR B O 1
ATOM 3382 N N . GLY B 1 127 ? 0.462 22.297 16.156 1 98.81 127 GLY B N 1
ATOM 3383 C CA . GLY B 1 127 ? 1.55 21.344 16.047 1 98.81 127 GLY B CA 1
ATOM 3384 C C . GLY B 1 127 ? 2.404 21.531 14.812 1 98.81 127 GLY B C 1
ATOM 3385 O O . GLY B 1 127 ? 2.691 22.672 14.43 1 98.81 127 GLY B O 1
ATOM 3386 N N . ALA B 1 128 ? 2.855 20.422 14.242 1 98.88 128 ALA B N 1
ATOM 3387 C CA . ALA B 1 128 ? 3.756 20.5 13.094 1 98.88 128 ALA B CA 1
ATOM 3388 C C . ALA B 1 128 ? 3.365 19.484 12.016 1 98.88 128 ALA B C 1
ATOM 3390 O O . ALA B 1 128 ? 2.721 18.484 12.312 1 98.88 128 ALA B O 1
ATOM 3391 N N . SER B 1 129 ? 3.68 19.828 10.82 1 98.81 129 SER B N 1
ATOM 3392 C CA . SER B 1 129 ? 3.553 18.922 9.688 1 98.81 129 SER B CA 1
ATOM 3393 C C . SER B 1 129 ? 4.914 18.594 9.086 1 98.81 129 SER B C 1
ATOM 3395 O O . SER B 1 129 ? 5.715 19.5 8.828 1 98.81 129 SER B O 1
ATOM 3397 N N . ILE B 1 130 ? 5.199 17.328 8.93 1 98.75 130 ILE B N 1
ATOM 3398 C CA . ILE B 1 130 ? 6.441 16.891 8.297 1 98.75 130 ILE B CA 1
ATOM 3399 C C . ILE B 1 130 ? 6.125 15.891 7.184 1 98.75 130 ILE B C 1
ATOM 3401 O O . ILE B 1 130 ? 4.973 15.484 7.016 1 98.75 130 ILE B O 1
ATOM 3405 N N . THR B 1 131 ? 7.152 15.578 6.41 1 98.69 131 THR B N 1
ATOM 3406 C CA . THR B 1 131 ? 6.957 14.586 5.359 1 98.69 131 THR B CA 1
ATOM 3407 C C . THR B 1 131 ? 7.32 13.188 5.863 1 98.69 131 THR B C 1
ATOM 3409 O O . THR B 1 131 ? 7.949 13.047 6.914 1 98.69 131 THR B O 1
ATOM 3412 N N . THR B 1 132 ? 6.926 12.172 5.133 1 98.81 132 THR B N 1
ATOM 3413 C CA . THR B 1 132 ? 7.098 10.766 5.48 1 98.81 132 THR B CA 1
ATOM 3414 C C . THR B 1 132 ? 8.578 10.406 5.547 1 98.81 132 THR B C 1
ATOM 3416 O O . THR B 1 132 ? 8.945 9.375 6.105 1 98.81 132 THR B O 1
ATOM 3419 N N . SER B 1 133 ? 9.406 11.164 4.957 1 98.38 133 SER B N 1
ATOM 3420 C CA . SER B 1 133 ? 10.859 11.141 5.047 1 98.38 133 SER B CA 1
ATOM 3421 C C . SER B 1 133 ? 11.445 12.547 4.945 1 98.38 133 SER B C 1
ATOM 3423 O O . SER B 1 133 ? 10.797 13.453 4.418 1 98.38 133 SER B O 1
ATOM 3425 N N . VAL B 1 134 ? 12.531 12.727 5.555 1 98.25 134 VAL B N 1
ATOM 3426 C CA . VAL B 1 134 ? 13.227 14.008 5.5 1 98.25 134 VAL B CA 1
ATOM 3427 C C . VAL B 1 134 ? 14.555 13.844 4.766 1 98.25 134 VAL B C 1
ATOM 3429 O O . VAL B 1 134 ? 15.523 13.32 5.324 1 98.25 134 VAL B O 1
ATOM 3432 N N . LEU B 1 135 ? 14.609 14.297 3.537 1 96.38 135 LEU B N 1
ATOM 3433 C CA . LEU B 1 135 ? 15.789 14.164 2.688 1 96.38 135 LEU B CA 1
ATOM 3434 C C . LEU B 1 135 ? 16.266 12.719 2.637 1 96.38 135 LEU B C 1
ATOM 3436 O O . LEU B 1 135 ? 17.453 12.445 2.83 1 96.38 135 LEU B O 1
ATOM 3440 N N . GLY B 1 136 ? 15.289 11.805 2.549 1 94.88 136 GLY B N 1
ATOM 3441 C CA . GLY B 1 136 ? 15.578 10.391 2.379 1 94.88 136 GLY B CA 1
ATOM 3442 C C . GLY B 1 136 ? 15.703 9.648 3.693 1 94.88 136 GLY B C 1
ATOM 3443 O O . GLY B 1 136 ? 15.758 8.414 3.713 1 94.88 136 GLY B O 1
ATOM 3444 N N . ARG B 1 137 ? 15.664 10.344 4.766 1 97 137 ARG B N 1
ATOM 3445 C CA . ARG B 1 137 ? 15.828 9.75 6.086 1 97 137 ARG B CA 1
ATOM 3446 C C . ARG B 1 137 ? 14.477 9.383 6.695 1 97 137 ARG B C 1
ATOM 3448 O O . ARG B 1 137 ? 13.523 10.156 6.605 1 97 137 ARG B O 1
ATOM 3455 N N . SER B 1 138 ? 14.453 8.219 7.332 1 98.56 138 SER B N 1
ATOM 3456 C CA . SER B 1 138 ? 13.242 7.805 8.039 1 98.56 138 SER B CA 1
ATOM 3457 C C . SER B 1 138 ? 12.891 8.781 9.156 1 98.56 138 SER B C 1
ATOM 3459 O O . SER B 1 138 ? 13.773 9.266 9.867 1 98.56 138 SER B O 1
ATOM 3461 N N . ILE B 1 139 ? 11.602 9.008 9.359 1 98.56 139 ILE B N 1
ATOM 3462 C CA . ILE B 1 139 ? 11.18 9.914 10.414 1 98.56 139 ILE B CA 1
ATOM 3463 C C . ILE B 1 139 ? 11.18 9.18 11.758 1 98.56 139 ILE B C 1
ATOM 3465 O O . ILE B 1 139 ? 10.922 9.773 12.797 1 98.56 139 ILE B O 1
ATOM 3469 N N . ALA B 1 140 ? 11.516 7.91 11.719 1 98.25 140 ALA B N 1
ATOM 3470 C CA . ALA B 1 140 ? 11.688 7.168 12.969 1 98.25 140 ALA B CA 1
ATOM 3471 C C . ALA B 1 140 ? 13.133 7.234 13.453 1 98.25 140 ALA B C 1
ATOM 3473 O O . ALA B 1 140 ? 13.469 6.676 14.5 1 98.25 140 ALA B O 1
ATOM 3474 N N . ASP B 1 141 ? 13.992 7.844 12.664 1 98.25 141 ASP B N 1
ATOM 3475 C CA . ASP B 1 141 ? 15.375 8.023 13.086 1 98.25 141 ASP B CA 1
ATOM 3476 C C . ASP B 1 141 ? 15.445 8.703 14.453 1 98.25 141 ASP B C 1
ATOM 3478 O O . ASP B 1 141 ? 14.75 9.695 14.695 1 98.25 141 ASP B O 1
ATOM 3482 N N . PRO B 1 142 ? 16.297 8.258 15.305 1 98 142 PRO B N 1
ATOM 3483 C CA . PRO B 1 142 ? 16.391 8.797 16.672 1 98 142 PRO B CA 1
ATOM 3484 C C . PRO B 1 142 ? 16.766 10.273 16.688 1 98 142 PRO B C 1
ATOM 3486 O O . PRO B 1 142 ? 16.547 10.961 17.703 1 98 142 PRO B O 1
ATOM 3489 N N . ILE B 1 143 ? 17.281 10.789 15.648 1 98.31 143 ILE B N 1
ATOM 3490 C CA . ILE B 1 143 ? 17.641 12.203 15.602 1 98.31 143 ILE B CA 1
ATOM 3491 C C . ILE B 1 143 ? 16.391 13.062 15.812 1 98.31 143 ILE B C 1
ATOM 3493 O O . ILE B 1 143 ? 16.484 14.211 16.25 1 98.31 143 ILE B O 1
ATOM 3497 N N . PHE B 1 144 ? 15.234 12.5 15.586 1 98.75 144 PHE B N 1
ATOM 3498 C CA . PHE B 1 144 ? 14.008 13.273 15.656 1 98.75 144 PHE B CA 1
ATOM 3499 C C . PHE B 1 144 ? 13.344 13.109 17.016 1 98.75 144 PHE B C 1
ATOM 3501 O O . PHE B 1 144 ? 12.328 13.742 17.297 1 98.75 144 PHE B O 1
ATOM 3508 N N . ASP B 1 145 ? 13.898 12.289 17.922 1 98.75 145 ASP B N 1
ATOM 3509 C CA . ASP B 1 145 ? 13.305 11.992 19.219 1 98.75 145 ASP B CA 1
ATOM 3510 C C . ASP B 1 145 ? 13.055 13.266 20.016 1 98.75 145 ASP B C 1
ATOM 3512 O O . ASP B 1 145 ? 12 13.422 20.641 1 98.75 145 ASP B O 1
ATOM 3516 N N . PRO B 1 146 ? 13.992 14.234 19.984 1 98.94 146 PRO B N 1
ATOM 3517 C CA . PRO B 1 146 ? 13.719 15.461 20.734 1 98.94 146 PRO B CA 1
ATOM 3518 C C . PRO B 1 146 ? 12.484 16.203 20.219 1 98.94 146 PRO B C 1
ATOM 3520 O O . PRO B 1 146 ? 11.758 16.812 21.016 1 98.94 146 PRO B O 1
ATOM 3523 N N . LEU B 1 147 ? 12.32 16.188 18.953 1 98.88 147 LEU B N 1
ATOM 3524 C CA . LEU B 1 147 ? 11.125 16.797 18.375 1 98.88 147 LEU B CA 1
ATOM 3525 C C . LEU B 1 147 ? 9.859 16.109 18.859 1 98.88 147 LEU B C 1
ATOM 3527 O O . LEU B 1 147 ? 8.898 16.766 19.25 1 98.88 147 LEU B O 1
ATOM 3531 N N . TYR B 1 148 ? 9.844 14.789 18.906 1 98.94 148 TYR B N 1
ATOM 3532 C CA . TYR B 1 148 ? 8.688 14.016 19.344 1 98.94 148 TYR B CA 1
ATOM 3533 C C . TYR B 1 148 ? 8.438 14.203 20.844 1 98.94 148 TYR B C 1
ATOM 3535 O O . TYR B 1 148 ? 7.289 14.289 21.281 1 98.94 148 TYR B O 1
ATOM 3543 N N . ALA B 1 149 ? 9.508 14.273 21.547 1 98.88 149 ALA B N 1
ATOM 3544 C CA . ALA B 1 149 ? 9.383 14.547 22.984 1 98.88 149 ALA B CA 1
ATOM 3545 C C . ALA B 1 149 ? 8.703 15.891 23.219 1 98.88 149 ALA B C 1
ATOM 3547 O O . ALA B 1 149 ? 7.852 16.016 24.094 1 98.88 149 ALA B O 1
ATOM 3548 N N . GLU B 1 150 ? 9.102 16.891 22.469 1 98.94 150 GLU B N 1
ATOM 3549 C CA . GLU B 1 150 ? 8.516 18.219 22.609 1 98.94 150 GLU B CA 1
ATOM 3550 C C . GLU B 1 150 ? 7.051 18.234 22.203 1 98.94 150 GLU B C 1
ATOM 3552 O O . GLU B 1 150 ? 6.211 18.828 22.875 1 98.94 150 GLU B O 1
ATOM 3557 N N . LEU B 1 151 ? 6.719 17.609 21.094 1 98.94 151 LEU B N 1
ATOM 3558 C CA . LEU B 1 151 ? 5.332 17.516 20.656 1 98.94 151 LEU B CA 1
ATOM 3559 C C . LEU B 1 151 ? 4.488 16.781 21.703 1 98.94 151 LEU B C 1
ATOM 3561 O O . LEU B 1 151 ? 3.34 17.156 21.953 1 98.94 151 LEU B O 1
ATOM 3565 N N . ASN B 1 152 ? 5.09 15.75 22.234 1 98.88 152 ASN B N 1
ATOM 3566 C CA . ASN B 1 152 ? 4.41 14.984 23.281 1 98.88 152 ASN B CA 1
ATOM 3567 C C . ASN B 1 152 ? 4.16 15.836 24.516 1 98.88 152 ASN B C 1
ATOM 3569 O O . ASN B 1 152 ? 3.057 15.836 25.062 1 98.88 152 ASN B O 1
ATOM 3573 N N . ARG B 1 153 ? 5.203 16.531 24.938 1 98.81 153 ARG B N 1
ATOM 3574 C CA . ARG B 1 153 ? 5.082 17.406 26.109 1 98.81 153 ARG B CA 1
ATOM 3575 C C . ARG B 1 153 ? 3.953 18.406 25.922 1 98.81 153 ARG B C 1
ATOM 3577 O O . ARG B 1 153 ? 3.219 18.703 26.859 1 98.81 153 ARG B O 1
ATOM 3584 N N . ARG B 1 154 ? 3.723 18.859 24.75 1 98.56 154 ARG B N 1
ATOM 3585 C CA . ARG B 1 154 ? 2.746 19.906 24.438 1 98.56 154 ARG B CA 1
ATOM 3586 C C . ARG B 1 154 ? 1.397 19.297 24.078 1 98.56 154 ARG B C 1
ATOM 3588 O O . ARG B 1 154 ? 0.426 20.016 23.828 1 98.56 154 ARG B O 1
ATOM 3595 N N . ARG B 1 155 ? 1.336 18 24.016 1 98.5 155 ARG B N 1
ATOM 3596 C CA . ARG B 1 155 ? 0.148 17.281 23.547 1 98.5 155 ARG B CA 1
ATOM 3597 C C . ARG B 1 155 ? -0.305 17.797 22.188 1 98.5 155 ARG B C 1
ATOM 3599 O O . ARG B 1 155 ? -1.494 18.047 21.969 1 98.5 155 ARG B O 1
ATOM 3606 N N . ALA B 1 156 ? 0.693 18 21.328 1 98.75 156 ALA B N 1
ATOM 3607 C CA . ALA B 1 156 ? 0.473 18.656 20.031 1 98.75 156 ALA B CA 1
ATOM 3608 C C . ALA B 1 156 ? 0.365 17.641 18.906 1 98.75 156 ALA B C 1
ATOM 3610 O O . ALA B 1 156 ? 0.594 16.453 19.109 1 98.75 156 ALA B O 1
ATOM 3611 N N . VAL B 1 157 ? -0.006 18.156 17.75 1 98.88 157 VAL B N 1
ATOM 3612 C CA . VAL B 1 157 ? -0.241 17.312 16.578 1 98.88 157 VAL B CA 1
ATOM 3613 C C . VAL B 1 157 ? 1.059 17.141 15.797 1 98.88 157 VAL B C 1
ATOM 3615 O O . VAL B 1 157 ? 1.811 18.109 15.617 1 98.88 157 VAL B O 1
ATOM 3618 N N . LEU B 1 158 ? 1.348 15.984 15.383 1 98.94 158 LEU B N 1
ATOM 3619 C CA . LEU B 1 158 ? 2.277 15.688 14.297 1 98.94 158 LEU B CA 1
ATOM 3620 C C . LEU B 1 158 ? 1.536 15.164 13.078 1 98.94 158 LEU B C 1
ATOM 3622 O O . LEU B 1 158 ? 1.032 14.039 13.086 1 98.94 158 LEU B O 1
ATOM 3626 N N . PHE B 1 159 ? 1.439 15.977 12.047 1 98.88 159 PHE B N 1
ATOM 3627 C CA . PHE B 1 159 ? 0.822 15.594 10.789 1 98.88 159 PHE B CA 1
ATOM 3628 C C . PHE B 1 159 ? 1.874 15.109 9.789 1 98.88 159 PHE B C 1
ATOM 3630 O O . PHE B 1 159 ? 2.814 15.844 9.477 1 98.88 159 PHE B O 1
ATOM 3637 N N . VAL B 1 160 ? 1.735 13.883 9.312 1 98.88 160 VAL B N 1
ATOM 3638 C CA . VAL B 1 160 ? 2.723 13.281 8.422 1 98.88 160 VAL B CA 1
ATOM 3639 C C . VAL B 1 160 ? 2.143 13.164 7.012 1 98.88 160 VAL B C 1
ATOM 3641 O O . VAL B 1 160 ? 1.165 12.445 6.797 1 98.88 160 VAL B O 1
ATOM 3644 N N . HIS B 1 161 ? 2.744 13.852 6.094 1 98.81 161 HIS B N 1
ATOM 3645 C CA . HIS B 1 161 ? 2.32 13.883 4.699 1 98.81 161 HIS B CA 1
ATOM 3646 C C . HIS B 1 161 ? 3.385 13.281 3.787 1 98.81 161 HIS B C 1
ATOM 3648 O O . HIS B 1 161 ? 4.582 13.453 4.023 1 98.81 161 HIS B O 1
ATOM 3654 N N . PRO B 1 162 ? 3.018 12.617 2.729 1 98.38 162 PRO B N 1
ATOM 3655 C CA . PRO B 1 162 ? 4.023 12.078 1.806 1 98.38 162 PRO B CA 1
ATOM 3656 C C . PRO B 1 162 ? 4.984 13.148 1.295 1 98.38 162 PRO B C 1
ATOM 3658 O O . PRO B 1 162 ? 4.574 14.289 1.05 1 98.38 162 PRO B O 1
ATOM 3661 N N . ALA B 1 163 ? 6.195 12.766 1.107 1 97.19 163 ALA B N 1
ATOM 3662 C CA . ALA B 1 163 ? 7.227 13.656 0.583 1 97.19 163 ALA B CA 1
ATOM 3663 C C . ALA B 1 163 ? 7.129 13.773 -0.936 1 97.19 163 ALA B C 1
ATOM 3665 O O . ALA B 1 163 ? 7.602 14.758 -1.52 1 97.19 163 ALA B O 1
ATOM 3666 N N . GLY B 1 164 ? 6.555 12.742 -1.588 1 95.88 164 GLY B N 1
ATOM 3667 C CA . GLY B 1 164 ? 6.48 12.711 -3.039 1 95.88 164 GLY B CA 1
ATOM 3668 C C . GLY B 1 164 ? 7.727 12.133 -3.688 1 95.88 164 GLY B C 1
ATOM 3669 O O . GLY B 1 164 ? 8.086 12.516 -4.805 1 95.88 164 GLY B O 1
ATOM 3670 N N . CYS B 1 165 ? 8.391 11.25 -2.982 1 96.06 165 CYS B N 1
ATOM 3671 C CA . CYS B 1 165 ? 9.633 10.688 -3.496 1 96.06 165 CYS B CA 1
ATOM 3672 C C . CYS B 1 165 ? 9.453 9.219 -3.861 1 96.06 165 CYS B C 1
ATOM 3674 O O . CYS B 1 165 ? 10.43 8.508 -4.105 1 96.06 165 CYS B O 1
ATOM 3676 N N . GLY B 1 166 ? 8.242 8.711 -3.795 1 97.12 166 GLY B N 1
ATOM 3677 C CA . GLY B 1 166 ? 7.949 7.332 -4.164 1 97.12 166 GLY B CA 1
ATOM 3678 C C . GLY B 1 166 ? 8.633 6.316 -3.268 1 97.12 166 GLY B C 1
ATOM 3679 O O . GLY B 1 166 ? 9.172 5.32 -3.75 1 97.12 166 GLY B O 1
ATOM 3680 N N . ALA B 1 167 ? 8.688 6.664 -1.968 1 97.62 167 ALA B N 1
ATOM 3681 C CA . ALA B 1 167 ? 9.367 5.82 -0.989 1 97.62 167 ALA B CA 1
ATOM 3682 C C . ALA B 1 167 ? 10.797 5.516 -1.431 1 97.62 167 ALA B C 1
ATOM 3684 O O . ALA B 1 167 ? 11.328 4.438 -1.146 1 97.62 167 ALA B O 1
ATOM 3685 N N . GLU B 1 168 ? 11.375 6.344 -2.215 1 97.12 168 GLU B N 1
ATOM 3686 C CA . GLU B 1 168 ? 12.742 6.227 -2.709 1 97.12 168 GLU B CA 1
ATOM 3687 C C . GLU B 1 168 ? 12.906 4.988 -3.582 1 97.12 168 GLU B C 1
ATOM 3689 O O . GLU B 1 168 ? 13.969 4.352 -3.572 1 97.12 168 GLU B O 1
ATOM 3694 N N . SER B 1 169 ? 11.898 4.523 -4.234 1 98.06 169 SER B N 1
ATOM 3695 C CA . SER B 1 169 ? 11.945 3.4 -5.16 1 98.06 169 SER B CA 1
ATOM 3696 C C . SER B 1 169 ? 11.898 3.875 -6.609 1 98.06 169 SER B C 1
ATOM 3698 O O . SER B 1 169 ? 10.938 4.527 -7.02 1 98.06 169 SER B O 1
ATOM 3700 N N . SER B 1 170 ? 12.867 3.479 -7.391 1 97.56 170 SER B N 1
ATOM 3701 C CA . SER B 1 170 ? 12.852 3.814 -8.812 1 97.56 170 SER B CA 1
ATOM 3702 C C . SER B 1 170 ? 11.711 3.104 -9.531 1 97.56 170 SER B C 1
ATOM 3704 O O . SER B 1 170 ? 11.273 3.545 -10.602 1 97.56 170 SER B O 1
ATOM 3706 N N . LEU B 1 171 ? 11.203 2.002 -8.992 1 98.31 171 LEU B N 1
ATOM 3707 C CA . LEU B 1 171 ? 10.07 1.295 -9.586 1 98.31 171 LEU B CA 1
ATOM 3708 C C . LEU B 1 171 ? 8.797 2.119 -9.461 1 98.31 171 LEU B C 1
ATOM 3710 O O . LEU B 1 171 ? 7.805 1.839 -10.141 1 98.31 171 LEU B O 1
ATOM 3714 N N . ILE B 1 172 ? 8.836 3.117 -8.625 1 98.19 172 ILE B N 1
ATOM 3715 C CA . ILE B 1 172 ? 7.684 4.008 -8.5 1 98.19 172 ILE B CA 1
ATOM 3716 C C . ILE B 1 172 ? 7.949 5.305 -9.258 1 98.19 172 ILE B C 1
ATOM 3718 O O . ILE B 1 172 ? 7.188 5.676 -10.156 1 98.19 172 ILE B O 1
ATOM 3722 N N . THR B 1 173 ? 9.117 5.949 -9 1 96.25 173 THR B N 1
ATOM 3723 C CA . THR B 1 173 ? 9.398 7.297 -9.484 1 96.25 173 THR B CA 1
ATOM 3724 C C . THR B 1 173 ? 9.641 7.289 -10.992 1 96.25 173 THR B C 1
ATOM 3726 O O . THR B 1 173 ? 9.312 8.25 -11.688 1 96.25 173 THR B O 1
ATOM 3729 N N . ASP B 1 174 ? 10.195 6.172 -11.539 1 95.94 174 ASP B N 1
ATOM 3730 C CA . ASP B 1 174 ? 10.547 6.152 -12.953 1 95.94 174 ASP B CA 1
ATOM 3731 C C . ASP B 1 174 ? 9.367 5.691 -13.805 1 95.94 174 ASP B C 1
ATOM 3733 O O . ASP B 1 174 ? 9.477 5.617 -15.031 1 95.94 174 ASP B O 1
ATOM 3737 N N . HIS B 1 175 ? 8.234 5.461 -13.195 1 95.19 175 HIS B N 1
ATOM 3738 C CA . HIS B 1 175 ? 7.105 4.91 -13.93 1 95.19 175 HIS B CA 1
ATOM 3739 C C . HIS B 1 175 ? 5.871 5.793 -13.781 1 95.19 175 HIS B C 1
ATOM 3741 O O . HIS B 1 175 ? 4.742 5.328 -13.969 1 95.19 175 HIS B O 1
ATOM 3747 N N . SER B 1 176 ? 6.055 7.047 -13.383 1 94.31 176 SER B N 1
ATOM 3748 C CA . SER B 1 176 ? 4.988 8.039 -13.266 1 94.31 176 SER B CA 1
ATOM 3749 C C . SER B 1 176 ? 3.891 7.566 -12.32 1 94.31 176 SER B C 1
ATOM 3751 O O . SER B 1 176 ? 2.705 7.637 -12.656 1 94.31 176 SER B O 1
ATOM 3753 N N . LEU B 1 177 ? 4.332 7.039 -11.148 1 97.25 177 LEU B N 1
ATOM 3754 C CA . LEU B 1 177 ? 3.385 6.492 -10.18 1 97.25 177 LEU B CA 1
ATOM 3755 C C . LEU B 1 177 ? 3.576 7.141 -8.812 1 97.25 177 LEU B C 1
ATOM 3757 O O . LEU B 1 177 ? 3.104 6.613 -7.805 1 97.25 177 LEU B O 1
ATOM 3761 N N . THR B 1 178 ? 4.207 8.258 -8.758 1 96.44 178 THR B N 1
ATOM 3762 C CA . THR B 1 178 ? 4.652 8.891 -7.516 1 96.44 178 THR B CA 1
ATOM 3763 C C . THR B 1 178 ? 3.455 9.281 -6.652 1 96.44 178 THR B C 1
ATOM 3765 O O . THR B 1 178 ? 3.445 9.016 -5.445 1 96.44 178 THR B O 1
ATOM 3768 N N . TRP B 1 179 ? 2.441 9.828 -7.266 1 95.69 179 TRP B N 1
ATOM 3769 C CA . TRP B 1 179 ? 1.345 10.359 -6.465 1 95.69 179 TRP B CA 1
ATOM 3770 C C . TRP B 1 179 ? 0.15 9.414 -6.477 1 95.69 179 TRP B C 1
ATOM 3772 O O . TRP B 1 179 ? -0.618 9.359 -5.516 1 95.69 179 TRP B O 1
ATOM 3782 N N . SER B 1 180 ? 0.011 8.609 -7.551 1 96.88 180 SER B N 1
ATOM 3783 C CA . SER B 1 180 ? -1.119 7.691 -7.684 1 96.88 180 SER B CA 1
ATOM 3784 C C . SER B 1 180 ? -1.041 6.562 -6.664 1 96.88 180 SER B C 1
ATOM 3786 O O . SER B 1 180 ? -2.006 6.305 -5.941 1 96.88 180 SER B O 1
ATOM 3788 N N . ILE B 1 181 ? 0.112 5.969 -6.535 1 98.31 181 ILE B N 1
ATOM 3789 C CA . ILE B 1 181 ? 0.247 4.898 -5.551 1 98.31 181 ILE B CA 1
ATOM 3790 C C . ILE B 1 181 ? 1.435 5.188 -4.637 1 98.31 181 ILE B C 1
ATOM 3792 O O . ILE B 1 181 ? 1.468 4.73 -3.49 1 98.31 181 ILE B O 1
ATOM 3796 N N . GLY B 1 182 ? 2.398 5.984 -5.117 1 98.44 182 GLY B N 1
ATOM 3797 C CA . GLY B 1 182 ? 3.576 6.273 -4.312 1 98.44 182 GLY B CA 1
ATOM 3798 C C . GLY B 1 182 ? 3.25 6.973 -3.008 1 98.44 182 GLY B C 1
ATOM 3799 O O . GLY B 1 182 ? 3.822 6.645 -1.965 1 98.44 182 GLY B O 1
ATOM 3800 N N . ALA B 1 183 ? 2.371 7.902 -3.01 1 98.38 183 ALA B N 1
ATOM 3801 C CA . ALA B 1 183 ? 2.016 8.656 -1.809 1 98.38 183 ALA B CA 1
ATOM 3802 C C . ALA B 1 183 ? 1.428 7.734 -0.742 1 98.38 183 ALA B C 1
ATOM 3804 O O . ALA B 1 183 ? 1.934 7.672 0.381 1 98.38 183 ALA B O 1
ATOM 3805 N N . PRO B 1 184 ? 0.387 6.957 -1.073 1 98.75 184 PRO B N 1
ATOM 3806 C CA . PRO B 1 184 ? -0.119 6.035 -0.052 1 98.75 184 PRO B CA 1
ATOM 3807 C C . PRO B 1 184 ? 0.925 5.012 0.388 1 98.75 184 PRO B C 1
ATOM 3809 O O . PRO B 1 184 ? 0.916 4.57 1.541 1 98.75 184 PRO B O 1
ATOM 3812 N N . ILE B 1 185 ? 1.812 4.594 -0.48 1 98.88 185 ILE B N 1
ATOM 3813 C CA . ILE B 1 185 ? 2.891 3.684 -0.109 1 98.88 185 ILE B CA 1
ATOM 3814 C C . ILE B 1 185 ? 3.824 4.367 0.887 1 98.88 185 ILE B C 1
ATOM 3816 O O . ILE B 1 185 ? 4.223 3.768 1.889 1 98.88 185 ILE B O 1
ATOM 3820 N N . GLU B 1 186 ? 4.156 5.648 0.646 1 98.88 186 GLU B N 1
ATOM 3821 C CA . GLU B 1 186 ? 4.957 6.41 1.603 1 98.88 186 GLU B CA 1
ATOM 3822 C C . GLU B 1 186 ? 4.27 6.48 2.963 1 98.88 186 GLU B C 1
ATOM 3824 O O . GLU B 1 186 ? 4.914 6.32 4 1 98.88 186 GLU B O 1
ATOM 3829 N N . ASP B 1 187 ? 2.941 6.754 2.941 1 98.88 187 ASP B N 1
ATOM 3830 C CA . ASP B 1 187 ? 2.191 6.742 4.195 1 98.88 187 ASP B CA 1
ATOM 3831 C C . ASP B 1 187 ? 2.408 5.434 4.953 1 98.88 187 ASP B C 1
ATOM 3833 O O . ASP B 1 187 ? 2.752 5.449 6.137 1 98.88 187 ASP B O 1
ATOM 3837 N N . THR B 1 188 ? 2.229 4.348 4.277 1 98.88 188 THR B N 1
ATOM 3838 C CA . THR B 1 188 ? 2.301 3.014 4.859 1 98.88 188 THR B CA 1
ATOM 3839 C C . THR B 1 188 ? 3.674 2.764 5.473 1 98.88 188 THR B C 1
ATOM 3841 O O . THR B 1 188 ? 3.777 2.312 6.617 1 98.88 188 THR B O 1
ATOM 3844 N N . VAL B 1 189 ? 4.684 3.09 4.73 1 98.81 189 VAL B N 1
ATOM 3845 C CA . VAL B 1 189 ? 6.059 2.85 5.156 1 98.81 189 VAL B CA 1
ATOM 3846 C C . VAL B 1 189 ? 6.371 3.693 6.391 1 98.81 189 VAL B C 1
ATOM 3848 O O . VAL B 1 189 ? 6.895 3.182 7.383 1 98.81 189 VAL B O 1
ATOM 3851 N N . ALA B 1 190 ? 6.012 4.941 6.363 1 98.81 190 ALA B N 1
ATOM 3852 C CA . ALA B 1 190 ? 6.32 5.852 7.465 1 98.81 190 ALA B CA 1
ATOM 3853 C C . ALA B 1 190 ? 5.586 5.438 8.734 1 98.81 190 ALA B C 1
ATOM 3855 O O . ALA B 1 190 ? 6.16 5.461 9.828 1 98.81 190 ALA B O 1
ATOM 3856 N N . ILE B 1 191 ? 4.312 5.082 8.617 1 98.56 191 ILE B N 1
ATOM 3857 C CA . ILE B 1 191 ? 3.539 4.613 9.766 1 98.56 191 ILE B CA 1
ATOM 3858 C C . ILE B 1 191 ? 4.223 3.402 10.391 1 98.56 191 ILE B C 1
ATOM 3860 O O . ILE B 1 191 ? 4.418 3.352 11.609 1 98.56 191 ILE B O 1
ATOM 3864 N N . MET B 1 192 ? 4.621 2.488 9.578 1 98.5 192 MET B N 1
ATOM 3865 C CA . MET B 1 192 ? 5.23 1.263 10.094 1 98.5 192 MET B CA 1
ATOM 3866 C C . MET B 1 192 ? 6.586 1.552 10.727 1 98.5 192 MET B C 1
ATOM 3868 O O . MET B 1 192 ? 6.969 0.91 11.703 1 98.5 192 MET B O 1
ATOM 3872 N N . HIS B 1 193 ? 7.359 2.527 10.109 1 98.38 193 HIS B N 1
ATOM 3873 C CA . HIS B 1 193 ? 8.602 2.939 10.75 1 98.38 193 HIS B CA 1
ATOM 3874 C C . HIS B 1 193 ? 8.352 3.406 12.18 1 98.38 193 HIS B C 1
ATOM 3876 O O . HIS B 1 193 ? 9.047 2.984 13.109 1 98.38 193 HIS B O 1
ATOM 3882 N N . LEU B 1 194 ? 7.391 4.254 12.344 1 98.44 194 LEU B N 1
ATOM 3883 C CA . LEU B 1 194 ? 7.074 4.801 13.656 1 98.44 194 LEU B CA 1
ATOM 3884 C C . LEU B 1 194 ? 6.629 3.701 14.617 1 98.44 194 LEU B C 1
ATOM 3886 O O . LEU B 1 194 ? 7.055 3.668 15.773 1 98.44 194 LEU B O 1
ATOM 3890 N N . ILE B 1 195 ? 5.785 2.799 14.148 1 97.94 195 ILE B N 1
ATOM 3891 C CA . ILE B 1 195 ? 5.25 1.725 14.977 1 97.94 195 ILE B CA 1
ATOM 3892 C C . ILE B 1 195 ? 6.379 0.796 15.414 1 97.94 195 ILE B C 1
ATOM 3894 O O . ILE B 1 195 ? 6.516 0.492 16.609 1 97.94 195 ILE B O 1
ATOM 3898 N N . VAL B 1 196 ? 7.215 0.368 14.484 1 97.06 196 VAL B N 1
ATOM 3899 C CA . VAL B 1 196 ? 8.281 -0.583 14.781 1 97.06 196 VAL B CA 1
ATOM 3900 C C . VAL B 1 196 ? 9.297 0.055 15.719 1 97.06 196 VAL B C 1
ATOM 3902 O O . VAL B 1 196 ? 9.859 -0.618 16.594 1 97.06 196 VAL B O 1
ATOM 3905 N N . ALA B 1 197 ? 9.469 1.367 15.586 1 96.56 197 ALA B N 1
ATOM 3906 C CA . ALA B 1 197 ? 10.414 2.084 16.438 1 96.56 197 ALA B CA 1
ATOM 3907 C C . ALA B 1 197 ? 9.805 2.4 17.797 1 96.56 197 ALA B C 1
ATOM 3909 O O . ALA B 1 197 ? 10.484 2.912 18.688 1 96.56 197 ALA B O 1
ATOM 3910 N N . GLY B 1 198 ? 8.492 2.182 17.938 1 96.62 198 GLY B N 1
ATOM 3911 C CA . GLY B 1 198 ? 7.816 2.391 19.219 1 96.62 198 GLY B CA 1
ATOM 3912 C C . GLY B 1 198 ? 7.52 3.85 19.5 1 96.62 198 GLY B C 1
ATOM 3913 O O . GLY B 1 198 ? 7.281 4.227 20.641 1 96.62 198 GLY B O 1
ATOM 3914 N N . VAL B 1 199 ? 7.465 4.668 18.5 1 97.62 199 VAL B N 1
ATOM 3915 C CA . VAL B 1 199 ? 7.289 6.105 18.672 1 97.62 199 VAL B CA 1
ATOM 3916 C C . VAL B 1 199 ? 5.918 6.387 19.281 1 97.62 199 VAL B C 1
ATOM 3918 O O . VAL B 1 199 ? 5.809 7.152 20.25 1 97.62 199 VAL B O 1
ATOM 3921 N N . PRO B 1 200 ? 4.859 5.738 18.828 1 97.25 200 PRO B N 1
ATOM 3922 C CA . PRO B 1 200 ? 3.555 6.02 19.438 1 97.25 200 PRO B CA 1
ATOM 3923 C C . PRO B 1 200 ? 3.5 5.656 20.922 1 97.25 200 PRO B C 1
ATOM 3925 O O . PRO B 1 200 ? 2.826 6.332 21.703 1 97.25 200 PRO B O 1
ATOM 3928 N N . SER B 1 201 ? 4.223 4.625 21.328 1 95.81 201 SER B N 1
ATOM 3929 C CA . SER B 1 201 ? 4.219 4.172 22.719 1 95.81 201 SER B CA 1
ATOM 3930 C C . SER B 1 201 ? 5.082 5.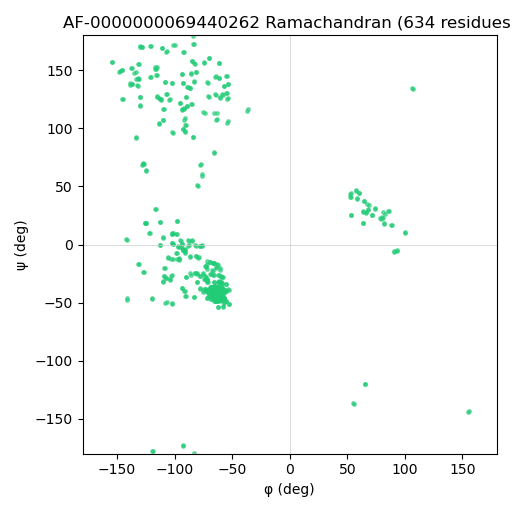07 23.594 1 95.81 201 SER B C 1
ATOM 3932 O O . SER B 1 201 ? 4.746 5.324 24.75 1 95.81 201 SER B O 1
ATOM 3934 N N . ARG B 1 202 ? 6.148 5.488 23.047 1 97.12 202 ARG B N 1
ATOM 3935 C CA . ARG B 1 202 ? 7.094 6.309 23.797 1 97.12 202 ARG B CA 1
ATOM 3936 C C . ARG B 1 202 ? 6.551 7.719 24 1 97.12 202 ARG B C 1
ATOM 3938 O O . ARG B 1 202 ? 6.879 8.383 24.984 1 97.12 202 ARG B O 1
ATOM 3945 N N . TYR B 1 203 ? 5.742 8.18 23.062 1 98.19 203 TYR B N 1
ATOM 3946 C CA . TYR B 1 203 ? 5.188 9.531 23.125 1 98.19 203 TYR B CA 1
ATOM 3947 C C . TYR B 1 203 ? 3.67 9.5 22.984 1 98.19 203 TYR B C 1
ATOM 3949 O O . TYR B 1 203 ? 3.113 10.023 22.016 1 98.19 203 TYR B O 1
ATOM 3957 N N . PRO B 1 204 ? 2.945 9.016 23.969 1 97.31 204 PRO B N 1
ATOM 3958 C CA . PRO B 1 204 ? 1.516 8.719 23.875 1 97.31 204 PRO B CA 1
ATOM 3959 C C . PRO B 1 204 ? 0.653 9.977 23.812 1 97.31 204 PRO B C 1
ATOM 3961 O O . PRO B 1 204 ? -0.522 9.906 23.453 1 97.31 204 PRO B O 1
ATOM 3964 N N . ASP B 1 205 ? 1.249 11.125 24.188 1 98.25 205 ASP B N 1
ATOM 3965 C CA . ASP B 1 205 ? 0.442 12.344 24.203 1 98.25 205 ASP B CA 1
ATOM 3966 C C . ASP B 1 205 ? 0.623 13.141 22.922 1 98.25 205 ASP B C 1
ATOM 3968 O O . ASP B 1 205 ? -0.09 14.125 22.688 1 98.25 205 ASP B O 1
ATOM 3972 N N . MET B 1 206 ? 1.646 12.789 22.078 1 98.69 206 MET B N 1
ATOM 3973 C CA . MET B 1 206 ? 1.749 13.328 20.719 1 98.69 206 MET B CA 1
ATOM 3974 C C . MET B 1 206 ? 0.657 12.766 19.828 1 98.69 206 MET B C 1
ATOM 3976 O O . MET B 1 206 ? 0.46 11.547 19.766 1 98.69 206 MET B O 1
ATOM 3980 N N . LYS B 1 207 ? -0.092 13.602 19.172 1 98.69 207 LYS B N 1
ATOM 3981 C CA . LYS B 1 207 ? -1.17 13.156 18.281 1 98.69 207 LYS B CA 1
ATOM 3982 C C . LYS B 1 207 ? -0.681 13.008 16.844 1 98.69 207 LYS B C 1
ATOM 3984 O O . LYS B 1 207 ? -0.646 13.984 16.094 1 98.69 207 LYS B O 1
ATOM 3989 N N . ILE B 1 208 ? -0.395 11.844 16.453 1 98.88 208 ILE B N 1
ATOM 3990 C CA . ILE B 1 208 ? 0.151 11.578 15.117 1 98.88 208 ILE B CA 1
ATOM 3991 C C . ILE B 1 208 ? -0.989 11.352 14.133 1 98.88 208 ILE B C 1
ATOM 3993 O O . ILE B 1 208 ? -1.807 10.445 14.305 1 98.88 208 ILE B O 1
ATOM 3997 N N . VAL B 1 209 ? -1.081 12.188 13.117 1 98.88 209 VAL B N 1
ATOM 3998 C CA . VAL B 1 209 ? -2.086 12.086 12.062 1 98.88 209 VAL B CA 1
ATOM 3999 C C . VAL B 1 209 ? -1.42 11.703 10.742 1 98.88 209 VAL B C 1
ATOM 4001 O O . VAL B 1 209 ? -0.453 12.344 10.32 1 98.88 209 VAL B O 1
ATOM 4004 N N . THR B 1 210 ? -1.849 10.672 10.156 1 98.31 210 THR B N 1
ATOM 4005 C CA . THR B 1 210 ? -1.354 10.242 8.852 1 98.31 210 THR B CA 1
ATOM 4006 C C . THR B 1 210 ? -2.426 10.422 7.781 1 98.31 210 THR B C 1
ATOM 4008 O O . THR B 1 210 ? -3.588 10.68 8.094 1 98.31 210 THR B O 1
ATOM 4011 N N . CYS B 1 211 ? -2.012 10.273 6.504 1 98.06 211 CYS B N 1
ATOM 4012 C CA . CYS B 1 211 ? -2.869 10.695 5.402 1 98.06 211 CYS B CA 1
ATOM 4013 C C . CYS B 1 211 ? -3.461 9.492 4.68 1 98.06 211 CYS B C 1
ATOM 4015 O O . CYS B 1 211 ? -3.041 8.359 4.91 1 98.06 211 CYS B O 1
ATOM 4017 N N . HIS B 1 212 ? -4.453 9.766 3.865 1 98.62 212 HIS B N 1
ATOM 4018 C CA . HIS B 1 212 ? -4.992 8.891 2.828 1 98.62 212 HIS B CA 1
ATOM 4019 C C . HIS B 1 212 ? -5.512 7.586 3.424 1 98.62 212 HIS B C 1
ATOM 4021 O O . HIS B 1 212 ? -5.172 6.5 2.945 1 98.62 212 HIS B O 1
ATOM 4027 N N . LEU B 1 213 ? -6.23 7.711 4.531 1 98.81 213 LEU B N 1
ATOM 4028 C CA . LEU B 1 213 ? -6.852 6.574 5.199 1 98.81 213 LEU B CA 1
ATOM 4029 C C . LEU B 1 213 ? -5.793 5.602 5.711 1 98.81 213 LEU B C 1
ATOM 4031 O O . LEU B 1 213 ? -6.062 4.406 5.867 1 98.81 213 LEU B O 1
ATOM 4035 N N . GLY B 1 214 ? -4.512 6.066 5.852 1 98.62 214 GLY B N 1
ATOM 4036 C CA . GLY B 1 214 ? -3.447 5.207 6.344 1 98.62 214 GLY B CA 1
ATOM 4037 C C . GLY B 1 214 ? -2.758 4.422 5.246 1 98.62 214 GLY B C 1
ATOM 4038 O O . GLY B 1 214 ? -2.055 3.447 5.52 1 98.62 214 GLY B O 1
ATOM 4039 N N . GLY B 1 215 ? -2.939 4.852 3.975 1 98.56 215 GLY B N 1
ATOM 4040 C CA . GLY B 1 215 ? -2.303 4.156 2.867 1 98.56 215 GLY B CA 1
ATOM 4041 C C . GLY B 1 215 ? -2.82 2.744 2.674 1 98.56 215 GLY B C 1
ATOM 4042 O O . GLY B 1 215 ? -4.023 2.533 2.521 1 98.56 215 GLY B O 1
ATOM 4043 N N . ALA B 1 216 ? -1.954 1.78 2.768 1 98.62 216 ALA B N 1
ATOM 4044 C CA . ALA B 1 216 ? -2.311 0.377 2.58 1 98.62 216 ALA B CA 1
ATOM 4045 C C . ALA B 1 216 ? -2.664 -0.281 3.912 1 98.62 216 ALA B C 1
ATOM 4047 O O . ALA B 1 216 ? -3.094 -1.437 3.947 1 98.62 216 ALA B O 1
ATOM 4048 N N . LEU B 1 217 ? -2.516 0.396 4.949 1 98.69 217 LEU B N 1
ATOM 4049 C CA . LEU B 1 217 ? -2.566 -0.196 6.281 1 98.69 217 LEU B CA 1
ATOM 4050 C C . LEU B 1 217 ? -3.877 -0.947 6.492 1 98.69 217 LEU B C 1
ATOM 4052 O O . LEU B 1 217 ? -3.879 -2.068 7.008 1 98.69 217 LEU B O 1
ATOM 4056 N N . PRO B 1 218 ? -5.043 -0.412 6.016 1 98.69 218 PRO B N 1
ATOM 4057 C CA . PRO B 1 218 ? -6.293 -1.139 6.242 1 98.69 218 PRO B CA 1
ATOM 4058 C C . PRO B 1 218 ? -6.348 -2.471 5.5 1 98.69 218 PRO B C 1
ATOM 4060 O O . PRO B 1 218 ? -7.191 -3.316 5.797 1 98.69 218 PRO B O 1
ATOM 4063 N N . MET B 1 219 ? -5.477 -2.68 4.527 1 98.69 219 MET B N 1
ATOM 4064 C CA . MET B 1 219 ? -5.426 -3.953 3.814 1 98.69 219 MET B CA 1
ATOM 4065 C C . MET B 1 219 ? -4.457 -4.918 4.492 1 98.69 219 MET B C 1
ATOM 4067 O O . MET B 1 219 ? -4.641 -6.133 4.43 1 98.69 219 MET B O 1
ATOM 4071 N N . VAL B 1 220 ? -3.414 -4.328 5.188 1 98.25 220 VAL B N 1
ATOM 4072 C CA . VAL B 1 220 ? -2.283 -5.191 5.504 1 98.25 220 VAL B CA 1
ATOM 4073 C C . VAL B 1 220 ? -2.066 -5.227 7.016 1 98.25 220 VAL B C 1
ATOM 4075 O O . VAL B 1 220 ? -1.086 -5.801 7.496 1 98.25 220 VAL B O 1
ATOM 4078 N N . LEU B 1 221 ? -2.953 -4.695 7.816 1 98.25 221 LEU B N 1
ATOM 4079 C CA . LEU B 1 221 ? -2.732 -4.504 9.242 1 98.25 221 LEU B CA 1
ATOM 4080 C C . LEU B 1 221 ? -2.51 -5.84 9.945 1 98.25 221 LEU B C 1
ATOM 4082 O O . LEU B 1 221 ? -1.576 -5.98 10.742 1 98.25 221 LEU B O 1
ATOM 4086 N N . GLU B 1 222 ? -3.32 -6.832 9.68 1 97.56 222 GLU B N 1
ATOM 4087 C CA . GLU B 1 222 ? -3.17 -8.133 10.328 1 97.56 222 GLU B CA 1
ATOM 4088 C C . GLU B 1 222 ? -1.893 -8.828 9.875 1 97.56 222 GLU B C 1
ATOM 4090 O O . GLU B 1 222 ? -1.203 -9.461 10.68 1 97.56 222 GLU B O 1
ATOM 4095 N N . ARG B 1 223 ? -1.623 -8.734 8.594 1 97.31 223 ARG B N 1
ATOM 4096 C CA . ARG B 1 223 ? -0.354 -9.25 8.094 1 97.31 223 ARG B CA 1
ATOM 4097 C C . ARG B 1 223 ? 0.825 -8.594 8.797 1 97.31 223 ARG B C 1
ATOM 4099 O O . ARG B 1 223 ? 1.736 -9.281 9.266 1 97.31 223 ARG B O 1
ATOM 4106 N N . ALA B 1 224 ? 0.786 -7.25 8.852 1 97.25 224 ALA B N 1
ATOM 4107 C CA . ALA B 1 224 ? 1.856 -6.512 9.516 1 97.25 224 ALA B CA 1
ATOM 4108 C C . ALA B 1 224 ? 1.986 -6.934 10.977 1 97.25 224 ALA B C 1
ATOM 4110 O O . ALA B 1 224 ? 3.094 -7.16 11.469 1 97.25 224 ALA B O 1
ATOM 4111 N N . HIS B 1 225 ? 0.849 -7.066 11.656 1 96.94 225 HIS B N 1
ATOM 4112 C CA . HIS B 1 225 ? 0.846 -7.48 13.055 1 96.94 225 HIS B CA 1
ATOM 4113 C C . HIS B 1 225 ? 1.495 -8.852 13.227 1 96.94 225 HIS B C 1
ATOM 4115 O O . HIS B 1 225 ? 2.402 -9.016 14.039 1 96.94 225 HIS B O 1
ATOM 4121 N N . ARG B 1 226 ? 1.155 -9.812 12.414 1 94.5 226 ARG B N 1
ATOM 4122 C CA . ARG B 1 226 ? 1.648 -11.18 12.531 1 94.5 226 ARG B CA 1
ATOM 4123 C C . ARG B 1 226 ? 3.119 -11.273 12.133 1 94.5 226 ARG B C 1
ATOM 4125 O O . ARG B 1 226 ? 3.93 -11.844 12.867 1 94.5 226 ARG B O 1
ATOM 4132 N N . GLN B 1 227 ? 3.436 -10.672 11.055 1 93.56 227 GLN B N 1
ATOM 4133 C CA . GLN B 1 227 ? 4.793 -10.805 10.531 1 93.56 227 GLN B CA 1
ATOM 4134 C C . GLN B 1 227 ? 5.793 -10.039 11.398 1 93.56 227 GLN B C 1
ATOM 4136 O O . GLN B 1 227 ? 6.895 -10.523 11.656 1 93.56 227 GLN B O 1
ATOM 4141 N N . VAL B 1 228 ? 5.422 -8.875 11.852 1 92.12 228 VAL B N 1
ATOM 4142 C CA . VAL B 1 228 ? 6.312 -8.062 12.68 1 92.12 228 VAL B CA 1
ATOM 4143 C C . VAL B 1 228 ? 6.516 -8.734 14.031 1 92.12 228 VAL B C 1
ATOM 4145 O O . VAL B 1 228 ? 7.645 -8.844 14.516 1 92.12 228 VAL B O 1
ATOM 4148 N N . THR B 1 229 ? 5.504 -9.289 14.578 1 89.31 229 THR B N 1
ATOM 4149 C CA . THR B 1 229 ? 5.574 -9.859 15.914 1 89.31 229 THR B CA 1
ATOM 4150 C C . THR B 1 229 ? 6.258 -11.227 15.891 1 89.31 229 THR B C 1
ATOM 4152 O O . THR B 1 229 ? 7.004 -11.57 16.812 1 89.31 229 THR B O 1
ATOM 4155 N N . GLU B 1 230 ? 6.137 -11.883 14.727 1 87.75 230 GLU B N 1
ATOM 4156 C CA . GLU B 1 230 ? 6.562 -13.273 14.742 1 87.75 230 GLU B CA 1
ATOM 4157 C C . GLU B 1 230 ? 7.859 -13.469 13.961 1 87.75 230 GLU B C 1
ATOM 4159 O O . GLU B 1 230 ? 8.617 -14.406 14.227 1 87.75 230 GLU B O 1
ATOM 4164 N N . TRP B 1 231 ? 8.227 -12.516 13.039 1 85.12 231 TRP B N 1
ATOM 4165 C CA . TRP B 1 231 ? 9.266 -12.922 12.102 1 85.12 231 TRP B CA 1
ATOM 4166 C C . TRP B 1 231 ? 10.227 -11.773 11.828 1 85.12 231 TRP B C 1
ATOM 4168 O O . TRP B 1 231 ? 11.445 -11.961 11.805 1 85.12 231 TRP B O 1
ATOM 4178 N N . GLU B 1 232 ? 9.883 -10.594 11.547 1 83.81 232 GLU B N 1
ATOM 4179 C CA . GLU B 1 232 ? 10.727 -9.586 10.906 1 83.81 232 GLU B CA 1
ATOM 4180 C C . GLU B 1 232 ? 11.172 -8.523 11.898 1 83.81 232 GLU B C 1
ATOM 4182 O O . GLU B 1 232 ? 12.336 -8.117 11.906 1 83.81 232 GLU B O 1
ATOM 4187 N N . ALA B 1 233 ? 10.391 -7.922 12.664 1 83.19 233 ALA B N 1
ATOM 4188 C CA . ALA B 1 233 ? 10.664 -6.859 13.625 1 83.19 233 ALA B CA 1
ATOM 4189 C C . ALA B 1 233 ? 10.172 -7.242 15.023 1 83.19 233 ALA B C 1
ATOM 4191 O O . ALA B 1 233 ? 9.453 -6.477 15.664 1 83.19 233 ALA B O 1
ATOM 4192 N N . THR B 1 234 ? 10.805 -8.242 15.438 1 84.69 234 THR B N 1
ATOM 4193 C CA . THR B 1 234 ? 10.242 -8.875 16.625 1 84.69 234 THR B CA 1
ATOM 4194 C C . THR B 1 234 ? 10.562 -8.062 17.875 1 84.69 234 THR B C 1
ATOM 4196 O O . THR B 1 234 ? 9.992 -8.305 18.938 1 84.69 234 THR B O 1
ATOM 4199 N N . GLN B 1 235 ? 11.273 -6.98 17.672 1 85.81 235 GLN B N 1
ATOM 4200 C CA . GLN B 1 235 ? 11.594 -6.125 18.797 1 85.81 235 GLN B CA 1
ATOM 4201 C C . GLN B 1 235 ? 10.586 -4.98 18.922 1 85.81 235 GLN B C 1
ATOM 4203 O O . GLN B 1 235 ? 10.742 -4.102 19.781 1 85.81 235 GLN B O 1
ATOM 4208 N N . CYS B 1 236 ? 9.617 -4.988 18.109 1 88.44 236 CYS B N 1
ATOM 4209 C CA . CYS B 1 236 ? 8.555 -3.99 18.188 1 88.44 236 CYS B CA 1
ATOM 4210 C C . CYS B 1 236 ? 7.941 -3.957 19.578 1 88.44 236 CYS B C 1
ATOM 4212 O O . CYS B 1 236 ? 7.492 -4.984 20.094 1 88.44 236 CYS B O 1
ATOM 4214 N N . PRO B 1 237 ? 7.902 -2.826 20.219 1 90.5 237 PRO B N 1
ATOM 4215 C CA . PRO B 1 237 ? 7.516 -2.764 21.625 1 90.5 237 PRO B CA 1
ATOM 4216 C C . PRO B 1 237 ? 6.012 -2.941 21.828 1 90.5 237 PRO B C 1
ATOM 4218 O O . PRO B 1 237 ? 5.574 -3.277 22.938 1 90.5 237 PRO B O 1
ATOM 4221 N N . GLU B 1 238 ? 5.258 -2.629 20.875 1 91.94 238 GLU B N 1
ATOM 4222 C CA . GLU B 1 238 ? 3.801 -2.727 20.891 1 91.94 238 GLU B CA 1
ATOM 4223 C C . GLU B 1 238 ? 3.27 -3.424 19.656 1 91.94 238 GLU B C 1
ATOM 4225 O O . GLU B 1 238 ? 3.816 -3.256 18.562 1 91.94 238 GLU B O 1
ATOM 4230 N N . ALA B 1 239 ? 2.225 -4.219 19.859 1 94.12 239 ALA B N 1
ATOM 4231 C CA . ALA B 1 239 ? 1.62 -4.867 18.703 1 94.12 239 ALA B CA 1
ATOM 4232 C C . ALA B 1 239 ? 1.215 -3.836 17.656 1 94.12 239 ALA B C 1
ATOM 4234 O O . ALA B 1 239 ? 0.551 -2.846 17.969 1 94.12 239 ALA B O 1
ATOM 4235 N N . PRO B 1 240 ? 1.604 -4.066 16.438 1 96.5 240 PRO B N 1
ATOM 4236 C CA . PRO B 1 240 ? 1.314 -3.09 15.391 1 96.5 240 PRO B CA 1
ATOM 4237 C C . PRO B 1 240 ? -0.166 -2.725 15.312 1 96.5 240 PRO B C 1
ATOM 4239 O O . PRO B 1 240 ? -0.508 -1.553 15.133 1 96.5 240 PRO B O 1
ATOM 4242 N N . ARG B 1 241 ? -0.981 -3.719 15.508 1 96 241 ARG B N 1
ATOM 4243 C CA . ARG B 1 241 ? -2.418 -3.469 15.438 1 96 241 ARG B CA 1
ATOM 4244 C C . ARG B 1 241 ? -2.863 -2.496 16.516 1 96 241 ARG B C 1
ATOM 4246 O O . ARG B 1 241 ? -3.689 -1.617 16.281 1 96 241 ARG B O 1
ATOM 4253 N N . ASP B 1 242 ? -2.33 -2.637 17.719 1 96.38 242 ASP B N 1
ATOM 4254 C CA . ASP B 1 242 ? -2.68 -1.758 18.828 1 96.38 242 ASP B CA 1
ATOM 4255 C C . ASP B 1 242 ? -2.104 -0.359 18.625 1 96.38 242 ASP B C 1
ATOM 4257 O O . ASP B 1 242 ? -2.793 0.64 18.844 1 96.38 242 ASP B O 1
ATOM 4261 N N . ALA B 1 243 ? -0.872 -0.296 18.141 1 97.38 243 ALA B N 1
ATOM 4262 C CA . ALA B 1 243 ? -0.232 0.989 17.875 1 97.38 243 ALA B CA 1
ATOM 4263 C C . ALA B 1 243 ? -0.975 1.755 16.781 1 97.38 243 ALA B C 1
ATOM 4265 O O . ALA B 1 243 ? -1.178 2.967 16.891 1 97.38 243 ALA B O 1
ATOM 4266 N N . ALA B 1 244 ? -1.353 1.063 15.734 1 98 244 ALA B N 1
ATOM 4267 C CA . ALA B 1 244 ? -2.062 1.677 14.609 1 98 244 ALA B CA 1
ATOM 4268 C C . ALA B 1 244 ? -3.369 2.314 15.078 1 98 244 ALA B C 1
ATOM 4270 O O . ALA B 1 244 ? -3.76 3.375 14.578 1 98 244 ALA B O 1
ATOM 4271 N N . ARG B 1 245 ? -3.99 1.754 16.016 1 95.81 245 ARG B N 1
ATOM 4272 C CA . ARG B 1 245 ? -5.305 2.215 16.453 1 95.81 245 ARG B CA 1
ATOM 4273 C C . ARG B 1 245 ? -5.176 3.354 17.453 1 95.81 245 ARG B C 1
ATOM 4275 O O . ARG B 1 245 ? -6.18 3.859 17.969 1 95.81 245 ARG B O 1
ATOM 4282 N N . ARG B 1 246 ? -3.951 3.764 17.703 1 94.94 246 ARG B N 1
ATOM 4283 C CA . ARG B 1 246 ? -3.717 4.938 18.531 1 94.94 246 ARG B CA 1
ATOM 4284 C C . ARG B 1 246 ? -3.381 6.156 17.688 1 94.94 246 ARG B C 1
ATOM 4286 O O . ARG B 1 246 ? -3.365 7.285 18.188 1 94.94 246 ARG B O 1
ATOM 4293 N N . LEU B 1 247 ? -3.123 5.91 16.469 1 98.44 247 LEU B N 1
ATOM 4294 C CA . LEU B 1 247 ? -2.855 7.012 15.555 1 98.44 247 LEU B CA 1
ATOM 4295 C C . LEU B 1 247 ? -4.156 7.605 15.023 1 98.44 247 LEU B C 1
ATOM 4297 O O . LEU B 1 247 ? -5.242 7.109 15.328 1 98.44 247 LEU B O 1
ATOM 4301 N N . TRP B 1 248 ? -4.035 8.695 14.305 1 98.81 248 TRP B N 1
ATOM 4302 C CA . TRP B 1 248 ? -5.148 9.352 13.633 1 98.81 248 TRP B CA 1
ATOM 4303 C C . TRP B 1 248 ? -4.949 9.336 12.117 1 98.81 248 TRP B C 1
ATOM 4305 O O . TRP B 1 248 ? -3.816 9.312 11.633 1 98.81 248 TRP B O 1
ATOM 4315 N N . TYR B 1 249 ? -6.09 9.336 11.414 1 98.88 249 TYR B N 1
ATOM 4316 C CA . TYR B 1 249 ? -6.043 9.219 9.961 1 98.88 249 TYR B CA 1
ATOM 4317 C C . TYR B 1 249 ? -7.023 10.188 9.312 1 98.88 249 TYR B C 1
ATOM 4319 O O . TYR B 1 249 ? -8.148 10.367 9.789 1 98.88 249 TYR B O 1
ATOM 4327 N N . ASP B 1 250 ? -6.559 10.82 8.219 1 98.81 250 ASP B N 1
ATOM 4328 C CA . ASP B 1 250 ? -7.539 11.617 7.488 1 98.81 250 ASP B CA 1
ATOM 4329 C C . 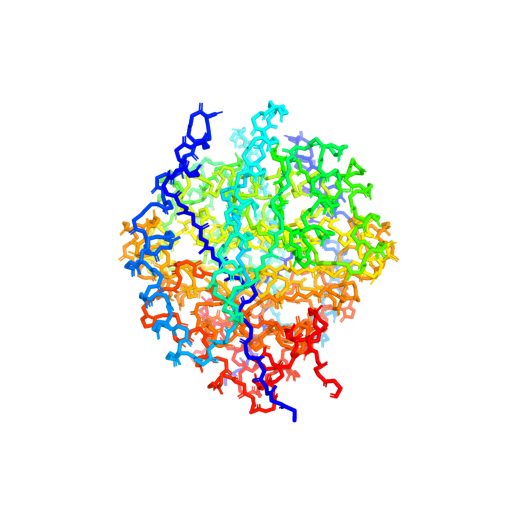ASP B 1 250 ? -8.352 10.758 6.531 1 98.81 250 ASP B C 1
ATOM 4331 O O . ASP B 1 250 ? -8.148 9.539 6.453 1 98.81 250 ASP B O 1
ATOM 4335 N N . THR B 1 251 ? -9.273 11.359 5.801 1 98.75 251 THR B N 1
ATOM 4336 C CA . THR B 1 251 ? -10.227 10.586 5.016 1 98.75 251 THR B CA 1
ATOM 4337 C C . THR B 1 251 ? -9.992 10.789 3.523 1 98.75 251 THR B C 1
ATOM 4339 O O . THR B 1 251 ? -10.906 10.617 2.715 1 98.75 251 THR B O 1
ATOM 4342 N N . VAL B 1 252 ? -8.797 11.25 3.172 1 98.44 252 VAL B N 1
ATOM 4343 C CA . VAL B 1 252 ? -8.508 11.391 1.748 1 98.44 252 VAL B CA 1
ATOM 4344 C C . VAL B 1 252 ? -8.539 10.016 1.079 1 98.44 252 VAL B C 1
ATOM 4346 O O . VAL B 1 252 ? -7.641 9.195 1.293 1 98.44 252 VAL B O 1
ATOM 4349 N N . GLY B 1 253 ? -9.547 9.727 0.295 1 96.56 253 GLY B N 1
ATOM 4350 C CA . GLY B 1 253 ? -9.719 8.422 -0.327 1 96.56 253 GLY B CA 1
ATOM 4351 C C . GLY B 1 253 ? -10.25 8.5 -1.745 1 96.56 253 GLY B C 1
ATOM 4352 O O . GLY B 1 253 ? -10.57 7.477 -2.354 1 96.56 253 GLY B O 1
ATOM 4353 N N . HIS B 1 254 ? -10.414 9.766 -2.275 1 97.19 254 HIS B N 1
ATOM 4354 C CA . HIS B 1 254 ? -10.906 10.008 -3.627 1 97.19 254 HIS B CA 1
ATOM 4355 C C . HIS B 1 254 ? -12.289 9.398 -3.828 1 97.19 254 HIS B C 1
ATOM 4357 O O . HIS B 1 254 ? -12.547 8.758 -4.848 1 97.19 254 HIS B O 1
ATOM 4363 N N . ASP B 1 255 ? -13.086 9.5 -2.889 1 97.25 255 ASP B N 1
ATOM 4364 C CA . ASP B 1 255 ? -14.492 9.117 -2.906 1 97.25 255 ASP B CA 1
ATOM 4365 C C . ASP B 1 255 ? -14.648 7.609 -3.059 1 97.25 255 ASP B C 1
ATOM 4367 O O . ASP B 1 255 ? -15.633 7.137 -3.633 1 97.25 255 ASP B O 1
ATOM 4371 N N . HIS B 1 256 ? -13.688 6.879 -2.613 1 98.38 256 HIS B N 1
ATOM 4372 C CA . HIS B 1 256 ? -13.711 5.426 -2.707 1 98.38 256 HIS B CA 1
ATOM 4373 C C . HIS B 1 256 ? -14.336 4.805 -1.464 1 98.38 256 HIS B C 1
ATOM 4375 O O . HIS B 1 256 ? -13.633 4.445 -0.518 1 98.38 256 HIS B O 1
ATOM 4381 N N . THR B 1 257 ? -15.586 4.484 -1.535 1 98.62 257 THR B N 1
ATOM 4382 C CA . THR B 1 257 ? -16.375 4.07 -0.376 1 98.62 257 THR B CA 1
ATOM 4383 C C . THR B 1 257 ? -15.828 2.77 0.207 1 98.62 257 THR B C 1
ATOM 4385 O O . THR B 1 257 ? -15.688 2.641 1.425 1 98.62 257 THR B O 1
ATOM 4388 N N . PRO B 1 258 ? -15.453 1.757 -0.609 1 98.62 258 PRO B N 1
ATOM 4389 C CA . PRO B 1 258 ? -14.898 0.531 -0.029 1 98.62 258 PRO B CA 1
ATOM 4390 C C . PRO B 1 258 ? -13.656 0.787 0.815 1 98.62 258 PRO B C 1
ATOM 4392 O O . PRO B 1 258 ? -13.484 0.175 1.873 1 98.62 258 PRO B O 1
ATOM 4395 N N . ALA B 1 259 ? -12.82 1.675 0.41 1 98.81 259 ALA B N 1
ATOM 4396 C CA . ALA B 1 259 ? -11.625 2.018 1.17 1 98.81 259 ALA B CA 1
ATOM 4397 C C . ALA B 1 259 ? -11.984 2.676 2.498 1 98.81 259 ALA B C 1
ATOM 4399 O O . ALA B 1 259 ? -11.391 2.365 3.535 1 98.81 259 ALA B O 1
ATOM 4400 N N . LEU B 1 260 ? -12.969 3.588 2.443 1 98.88 260 LEU B N 1
ATOM 4401 C CA . LEU B 1 260 ? -13.43 4.254 3.654 1 98.88 260 LEU B CA 1
ATOM 4402 C C . LEU B 1 260 ? -13.938 3.238 4.672 1 98.88 260 LEU B C 1
ATOM 4404 O O . LEU B 1 260 ? -13.578 3.299 5.848 1 98.88 260 LEU B O 1
ATOM 4408 N N . ARG B 1 261 ? -14.688 2.283 4.223 1 98.88 261 ARG B N 1
ATOM 4409 C CA . ARG B 1 261 ? -15.266 1.274 5.105 1 98.88 261 ARG B CA 1
ATOM 4410 C C . ARG B 1 261 ? -14.188 0.353 5.664 1 98.88 261 ARG B C 1
ATOM 4412 O O . ARG B 1 261 ? -14.258 -0.057 6.824 1 98.88 261 ARG B O 1
ATOM 4419 N N . ALA B 1 262 ? -13.234 0.052 4.863 1 98.88 262 ALA B N 1
ATOM 4420 C CA . ALA B 1 262 ? -12.125 -0.76 5.348 1 98.88 262 ALA B CA 1
ATOM 4421 C C . ALA B 1 262 ? -11.352 -0.031 6.441 1 98.88 262 ALA B C 1
ATOM 4423 O O . ALA B 1 262 ? -10.945 -0.638 7.438 1 98.88 262 ALA B O 1
ATOM 4424 N N . ALA B 1 263 ? -11.125 1.261 6.262 1 98.88 263 ALA B N 1
ATOM 4425 C CA . ALA B 1 263 ? -10.414 2.057 7.258 1 98.88 263 ALA B CA 1
ATOM 4426 C C . ALA B 1 263 ? -11.188 2.119 8.57 1 98.88 263 ALA B C 1
ATOM 4428 O O . ALA B 1 263 ? -10.617 1.915 9.648 1 98.88 263 ALA B O 1
ATOM 4429 N N . VAL B 1 264 ? -12.484 2.336 8.469 1 98.81 264 VAL B N 1
ATOM 4430 C CA . VAL B 1 264 ? -13.328 2.404 9.656 1 98.81 264 VAL B CA 1
ATOM 4431 C C . VAL B 1 264 ? -13.273 1.075 10.406 1 98.81 264 VAL B C 1
ATOM 4433 O O . VAL B 1 264 ? -13.086 1.05 11.625 1 98.81 264 VAL B O 1
ATOM 4436 N N . ALA B 1 265 ? -13.352 0.023 9.656 1 98.69 265 ALA B N 1
ATOM 4437 C CA . ALA B 1 265 ? -13.414 -1.304 10.266 1 98.69 265 ALA B CA 1
ATOM 4438 C C . ALA B 1 265 ? -12.07 -1.696 10.875 1 98.69 265 ALA B C 1
ATOM 4440 O O . ALA B 1 265 ? -12.023 -2.398 11.883 1 98.69 265 ALA B O 1
ATOM 4441 N N . SER B 1 266 ? -10.984 -1.242 10.344 1 98.62 266 SER B N 1
ATOM 4442 C CA . SER B 1 266 ? -9.656 -1.683 10.75 1 98.62 266 SER B CA 1
ATOM 4443 C C . SER B 1 266 ? -9.07 -0.759 11.812 1 98.62 266 SER B C 1
ATOM 4445 O O . SER B 1 266 ? -8.336 -1.207 12.695 1 98.62 266 SER B O 1
ATOM 4447 N N . LEU B 1 267 ? -9.344 0.564 11.672 1 98.56 267 LEU B N 1
ATOM 4448 C CA . LEU B 1 267 ? -8.625 1.554 12.461 1 98.56 267 LEU B CA 1
ATOM 4449 C C . LEU B 1 267 ? -9.539 2.176 13.516 1 98.56 267 LEU B C 1
ATOM 4451 O O . LEU B 1 267 ? -9.062 2.684 14.531 1 98.56 267 LEU B O 1
ATOM 4455 N N . GLY B 1 268 ? -10.836 2.201 13.25 1 98.5 268 GLY B N 1
ATOM 4456 C CA . GLY B 1 268 ? -11.805 2.773 14.172 1 98.5 268 GLY B CA 1
ATOM 4457 C C . GLY B 1 268 ? -12.352 4.109 13.711 1 98.5 268 GLY B C 1
ATOM 4458 O O . GLY B 1 268 ? -11.594 4.98 13.273 1 98.5 268 GLY B O 1
ATOM 4459 N N . VAL B 1 269 ? -13.648 4.258 13.812 1 98.62 269 VAL B N 1
ATOM 4460 C CA . VAL B 1 269 ? -14.344 5.477 13.406 1 98.62 269 VAL B CA 1
ATOM 4461 C C . VAL B 1 269 ? -13.82 6.664 14.211 1 98.62 269 VAL B C 1
ATOM 4463 O O . VAL B 1 269 ? -13.711 7.777 13.688 1 98.62 269 VAL B O 1
ATOM 4466 N N . ASP B 1 270 ? -13.438 6.418 15.43 1 98.31 270 ASP B N 1
ATOM 4467 C CA . ASP B 1 270 ? -13.031 7.469 16.359 1 98.31 270 ASP B CA 1
ATOM 4468 C C . ASP B 1 270 ? -11.609 7.938 16.062 1 98.31 270 ASP B C 1
ATOM 4470 O O . ASP B 1 270 ? -11.133 8.898 16.672 1 98.31 270 ASP B O 1
ATOM 4474 N N . ARG B 1 271 ? -11.008 7.293 15.047 1 98.5 271 ARG B N 1
ATOM 4475 C CA . ARG B 1 271 ? -9.625 7.641 14.719 1 98.5 271 ARG B CA 1
ATOM 4476 C C . ARG B 1 271 ? -9.539 8.32 13.359 1 98.5 271 ARG B C 1
ATOM 4478 O O . ARG B 1 271 ? -8.453 8.711 12.914 1 98.5 271 ARG B O 1
ATOM 4485 N N . LEU B 1 272 ? -10.648 8.477 12.719 1 98.88 272 LEU B N 1
ATOM 4486 C CA . LEU B 1 272 ? -10.672 9.125 11.414 1 98.88 272 LEU B CA 1
ATOM 4487 C C . LEU B 1 272 ? -11.164 10.562 11.531 1 98.88 272 LEU B C 1
ATOM 4489 O O . LEU B 1 272 ? -12.109 10.844 12.266 1 98.88 272 LEU B O 1
ATOM 4493 N N . ILE B 1 273 ? -10.484 11.461 10.758 1 98.69 273 ILE B N 1
ATOM 4494 C CA . ILE B 1 273 ? -10.836 12.883 10.727 1 98.69 273 ILE B CA 1
ATOM 4495 C C . ILE B 1 273 ? -10.93 13.352 9.273 1 98.69 273 ILE B C 1
ATOM 4497 O O . ILE B 1 273 ? -10.141 12.938 8.43 1 98.69 273 ILE B O 1
ATOM 4501 N N . PHE B 1 274 ? -11.906 14.25 9.023 1 98.81 274 PHE B N 1
ATOM 4502 C CA . PHE B 1 274 ? -12.086 14.75 7.668 1 98.81 274 PHE B CA 1
ATOM 4503 C C . PHE B 1 274 ? -10.828 15.469 7.188 1 98.81 274 PHE B C 1
ATOM 4505 O O . PHE B 1 274 ? -10.281 16.312 7.898 1 98.81 274 PHE B O 1
ATOM 4512 N N . GLY B 1 275 ? -10.328 15.062 6.051 1 98.81 275 GLY B N 1
ATOM 4513 C CA . GLY B 1 275 ? -9.281 15.734 5.297 1 98.81 275 GLY B CA 1
ATOM 4514 C C . GLY B 1 275 ? -9.531 15.742 3.799 1 98.81 275 GLY B C 1
ATOM 4515 O O . GLY B 1 275 ? -9.945 14.727 3.23 1 98.81 275 GLY B O 1
ATOM 4516 N N . SER B 1 276 ? -9.281 16.875 3.121 1 98.31 276 SER B N 1
ATOM 4517 C CA . SER B 1 276 ? -9.664 16.984 1.716 1 98.31 276 SER B CA 1
ATOM 4518 C C . SER B 1 276 ? -8.453 16.844 0.803 1 98.31 276 SER B C 1
ATOM 4520 O O . SER B 1 276 ? -8.578 16.438 -0.349 1 98.31 276 SER B O 1
ATOM 4522 N N . ASP B 1 277 ? -7.309 17.234 1.266 1 98 277 ASP B N 1
ATOM 4523 C CA . ASP B 1 277 ? -6.117 17.328 0.431 1 98 277 ASP B CA 1
ATOM 4524 C C . ASP B 1 277 ? -6.254 18.438 -0.601 1 98 277 ASP B C 1
ATOM 4526 O O . ASP B 1 277 ? -5.656 18.375 -1.677 1 98 277 ASP B O 1
ATOM 4530 N N . PHE B 1 278 ? -7.004 19.516 -0.287 1 98.06 278 PHE B N 1
ATOM 4531 C CA . PHE B 1 278 ? -7.078 20.703 -1.139 1 98.06 278 PHE B CA 1
ATOM 4532 C C . PHE B 1 278 ? -5.691 21.281 -1.375 1 98.06 278 PHE B C 1
ATOM 4534 O O . PHE B 1 278 ? -4.898 21.422 -0.44 1 98.06 278 PHE B O 1
ATOM 4541 N N . PRO B 1 279 ? -5.438 21.641 -2.619 1 96.88 279 PRO B N 1
ATOM 4542 C CA . PRO B 1 279 ? -6.309 21.859 -3.773 1 96.88 279 PRO B CA 1
ATOM 4543 C C . PRO B 1 279 ? -6.367 20.656 -4.715 1 96.88 279 PRO B C 1
ATOM 4545 O O . PRO B 1 279 ? -6.945 20.75 -5.801 1 96.88 279 PRO B O 1
ATOM 4548 N N . TYR B 1 280 ? -5.844 19.594 -4.352 1 93.19 280 TYR B N 1
ATOM 4549 C CA . TYR B 1 280 ? -5.82 18.469 -5.27 1 93.19 280 TYR B CA 1
ATOM 4550 C C . TYR B 1 280 ? -7.211 17.844 -5.406 1 93.19 280 TYR B C 1
ATOM 4552 O O . TYR B 1 280 ? -7.508 17.188 -6.406 1 93.19 280 TYR B O 1
ATOM 4560 N N . GLN B 1 281 ? -7.996 17.969 -4.426 1 94.12 281 GLN B N 1
ATOM 4561 C CA . GLN B 1 281 ? -9.445 17.859 -4.531 1 94.12 281 GLN B CA 1
ATOM 4562 C C . GLN B 1 281 ? -10.102 19.234 -4.523 1 94.12 281 GLN B C 1
ATOM 4564 O O . GLN B 1 281 ? -10.391 19.797 -3.459 1 94.12 281 GLN B O 1
ATOM 4569 N N . ALA B 1 282 ? -10.406 19.766 -5.703 1 93.38 282 ALA B N 1
ATOM 4570 C CA . ALA B 1 282 ? -10.969 21.109 -5.852 1 93.38 282 ALA B CA 1
ATOM 4571 C C . ALA B 1 282 ? -12.32 21.062 -6.555 1 93.38 282 ALA B C 1
ATOM 4573 O O . ALA B 1 282 ? -12.766 20 -6.988 1 93.38 282 ALA B O 1
ATOM 4574 N N . GLY B 1 283 ? -12.953 22.188 -6.551 1 95.56 283 GLY B N 1
ATOM 4575 C CA . GLY B 1 283 ? -14.266 22.234 -7.188 1 95.56 283 GLY B CA 1
ATOM 4576 C C . GLY B 1 283 ? -15.227 21.203 -6.645 1 95.56 283 GLY B C 1
ATOM 4577 O O . GLY B 1 283 ? -15.352 21.031 -5.426 1 95.56 283 GLY B O 1
ATOM 4578 N N . PRO B 1 284 ? -15.93 20.562 -7.555 1 96.75 284 PRO B N 1
ATOM 4579 C CA . PRO B 1 284 ? -16.906 19.562 -7.109 1 96.75 284 PRO B CA 1
ATOM 4580 C C . PRO B 1 284 ? -16.266 18.438 -6.301 1 96.75 284 PRO B C 1
ATOM 4582 O O . PRO B 1 284 ? -16.906 17.859 -5.43 1 96.75 284 PRO B O 1
ATOM 4585 N N . ARG B 1 285 ? -15.039 18.172 -6.547 1 96.62 285 ARG B N 1
ATOM 4586 C CA . ARG B 1 285 ? -14.352 17.094 -5.848 1 96.62 285 ARG B CA 1
ATOM 4587 C C . ARG B 1 285 ? -14.086 17.469 -4.391 1 96.62 285 ARG B C 1
ATOM 4589 O O . ARG B 1 285 ? -14.023 16.594 -3.521 1 96.62 285 ARG B O 1
ATOM 4596 N N . TYR B 1 286 ? -13.859 18.781 -4.113 1 98.06 286 TYR B N 1
ATOM 4597 C CA . TYR B 1 286 ? -13.75 19.203 -2.719 1 98.06 286 TYR B CA 1
ATOM 4598 C C . TYR B 1 286 ? -15.031 18.875 -1.951 1 98.06 286 TYR B C 1
ATOM 4600 O O . TYR B 1 286 ? -14.977 18.312 -0.852 1 98.06 286 TYR B O 1
ATOM 4608 N N . VAL B 1 287 ? -16.125 19.141 -2.564 1 98.31 287 VAL B N 1
ATOM 4609 C CA . VAL B 1 287 ? -17.422 18.938 -1.931 1 98.31 287 VAL B CA 1
ATOM 4610 C C . VAL B 1 287 ? -17.688 17.438 -1.776 1 98.31 287 VAL B C 1
ATOM 4612 O O . VAL B 1 287 ? -18.141 16.984 -0.721 1 98.31 287 VAL B O 1
ATOM 4615 N N . SER B 1 288 ? -17.312 16.688 -2.744 1 97.94 288 SER B N 1
ATOM 4616 C CA . SER B 1 288 ? -17.578 15.258 -2.697 1 97.94 288 SER B CA 1
ATOM 4617 C C . SER B 1 288 ? -16.688 14.562 -1.67 1 97.94 288 SER B C 1
ATOM 4619 O O . SER B 1 288 ? -17.016 13.477 -1.191 1 97.94 288 SER B O 1
ATOM 4621 N N . SER B 1 289 ? -15.586 15.195 -1.313 1 97.88 289 SER B N 1
ATOM 4622 C CA . SER B 1 289 ? -14.727 14.625 -0.28 1 97.88 289 SER B CA 1
ATOM 4623 C C . SER B 1 289 ? -15.461 14.508 1.049 1 97.88 289 SER B C 1
ATOM 4625 O O . SER B 1 289 ? -15.141 13.648 1.869 1 97.88 289 SER B O 1
ATOM 4627 N N . ALA B 1 290 ? -16.484 15.367 1.276 1 98.06 290 ALA B N 1
ATOM 4628 C CA . ALA B 1 290 ? -17.328 15.297 2.475 1 98.06 290 ALA B CA 1
ATOM 4629 C C . ALA B 1 290 ? -18.547 14.422 2.236 1 98.06 290 ALA B C 1
ATOM 4631 O O . ALA B 1 290 ? -18.891 13.586 3.076 1 98.06 290 ALA B O 1
ATOM 4632 N N . THR B 1 291 ? -19.156 14.508 1.076 1 98 291 THR B N 1
ATOM 4633 C CA . THR B 1 291 ? -20.438 13.852 0.84 1 98 291 THR B CA 1
ATOM 4634 C C . THR B 1 291 ? -20.266 12.336 0.722 1 98 291 THR B C 1
ATOM 4636 O O . THR B 1 291 ? -21.141 11.57 1.095 1 98 291 THR B O 1
ATOM 4639 N N . TYR B 1 292 ? -19.078 11.875 0.236 1 97.94 292 TYR B N 1
ATOM 4640 C CA . TYR B 1 292 ? -18.906 10.43 0.091 1 97.94 292 TYR B CA 1
ATOM 4641 C C . TYR B 1 292 ? -18.844 9.75 1.452 1 97.94 292 TYR B C 1
ATOM 4643 O O . TYR B 1 292 ? -19.172 8.57 1.575 1 97.94 292 TYR B O 1
ATOM 4651 N N . ILE B 1 293 ? -18.406 10.539 2.5 1 98.75 293 ILE B N 1
ATOM 4652 C CA . ILE B 1 293 ? -18.391 10.023 3.863 1 98.75 293 ILE B CA 1
ATOM 4653 C C . ILE B 1 293 ? -19.828 9.867 4.363 1 98.75 293 ILE B C 1
ATOM 4655 O O . ILE B 1 293 ? -20.172 8.828 4.938 1 98.75 293 ILE B O 1
ATOM 4659 N N . GLU B 1 294 ? -20.641 10.867 4.113 1 98.44 294 GLU B N 1
ATOM 4660 C CA . GLU B 1 294 ? -22.047 10.852 4.508 1 98.44 294 GLU B CA 1
ATOM 4661 C C . GLU B 1 294 ? -22.797 9.719 3.818 1 98.44 294 GLU B C 1
ATOM 4663 O O . GLU B 1 294 ? -23.656 9.07 4.426 1 98.44 294 GLU B O 1
ATOM 4668 N N . GLU B 1 295 ? -22.484 9.492 2.594 1 98.31 295 GLU B N 1
ATOM 4669 C CA . GLU B 1 295 ? -23.188 8.492 1.791 1 98.31 295 GLU B CA 1
ATOM 4670 C C . GLU B 1 295 ? -22.641 7.086 2.066 1 98.31 295 GLU B C 1
ATOM 4672 O O . GLU B 1 295 ? -23.375 6.102 1.921 1 98.31 295 GLU B O 1
ATOM 4677 N N . GLY B 1 296 ? -21.422 7.059 2.51 1 98.56 296 GLY B N 1
ATOM 4678 C CA . GLY B 1 296 ? -20.766 5.766 2.58 1 98.56 296 GLY B CA 1
ATOM 4679 C C . GLY B 1 296 ? -20.844 5.129 3.955 1 98.56 296 GLY B C 1
ATOM 4680 O O . GLY B 1 296 ? -20.547 3.939 4.109 1 98.56 296 GLY B O 1
ATOM 4681 N N . LEU B 1 297 ? -21.234 5.863 4.953 1 98.75 297 LEU B N 1
ATOM 4682 C CA . LEU B 1 297 ? -21.266 5.375 6.328 1 98.75 297 LEU B CA 1
ATOM 4683 C C . LEU B 1 297 ? -22.609 5.668 6.977 1 98.75 297 LEU B C 1
ATOM 4685 O O . LEU B 1 297 ? -23.453 6.344 6.387 1 98.75 297 LEU B O 1
ATOM 4689 N N . SER B 1 298 ? -22.828 5.066 8.219 1 98.69 298 SER B N 1
ATOM 4690 C CA . SER B 1 298 ? -24 5.453 9.008 1 98.69 298 SER B CA 1
ATOM 4691 C C . SER B 1 298 ? -23.953 6.93 9.375 1 98.69 298 SER B C 1
ATOM 4693 O O . SER B 1 298 ? -22.875 7.527 9.43 1 98.69 298 SER B O 1
ATOM 4695 N N . ALA B 1 299 ? -25.047 7.551 9.648 1 98.31 299 ALA B N 1
ATOM 4696 C CA . ALA B 1 299 ? -25.125 8.961 10.031 1 98.31 299 ALA B CA 1
ATOM 4697 C C . ALA B 1 299 ? -24.266 9.234 11.266 1 98.31 299 ALA B C 1
ATOM 4699 O O . ALA B 1 299 ? -23.609 10.266 11.352 1 98.31 299 ALA B O 1
ATOM 4700 N N . GLU B 1 300 ? -24.312 8.32 12.133 1 98.31 300 GLU B N 1
ATOM 4701 C CA . GLU B 1 300 ? -23.531 8.461 13.367 1 98.31 300 GLU B CA 1
ATOM 4702 C C . GLU B 1 300 ? -22.031 8.469 13.086 1 98.31 300 GLU B C 1
ATOM 4704 O O . GLU B 1 300 ? -21.312 9.336 13.578 1 98.31 300 GLU B O 1
ATOM 4709 N N . ASP B 1 301 ? -21.578 7.512 12.281 1 98.75 301 ASP B N 1
ATOM 4710 C CA . ASP B 1 301 ? -20.156 7.422 11.938 1 98.75 301 ASP B CA 1
ATOM 4711 C C . ASP B 1 301 ? -19.703 8.633 11.125 1 98.75 301 ASP B C 1
ATOM 4713 O O . ASP B 1 301 ? -18.625 9.18 11.359 1 98.75 301 ASP B O 1
ATOM 4717 N N . ALA B 1 302 ? -20.547 9.031 10.219 1 98.56 302 ALA B N 1
ATOM 4718 C CA . ALA B 1 302 ? -20.219 10.203 9.398 1 98.56 302 ALA B CA 1
ATOM 4719 C C . ALA B 1 302 ? -20.109 11.453 10.258 1 98.56 302 ALA B C 1
ATOM 4721 O O . ALA B 1 302 ? -19.172 12.242 10.086 1 98.56 302 ALA B O 1
ATOM 4722 N N . SER B 1 303 ? -21.016 11.602 11.18 1 97.75 303 SER B N 1
ATOM 4723 C CA . SER B 1 303 ? -21 12.766 12.07 1 97.75 303 SER B CA 1
ATOM 4724 C C . SER B 1 303 ? -19.75 12.758 12.953 1 97.75 303 SER B C 1
ATOM 4726 O O . SER B 1 303 ? -19.156 13.805 13.203 1 97.75 303 SER B O 1
ATOM 4728 N N . ALA B 1 304 ? -19.359 11.609 13.414 1 98.12 304 ALA B N 1
ATOM 4729 C CA . ALA B 1 304 ? -18.141 11.508 14.219 1 98.12 304 ALA B CA 1
ATOM 4730 C C . ALA B 1 304 ? -16.922 12 13.43 1 98.12 304 ALA B C 1
ATOM 4732 O O . ALA B 1 304 ? -16.141 12.812 13.93 1 98.12 304 ALA B O 1
ATOM 4733 N N . ILE B 1 305 ? -16.812 11.578 12.195 1 98.69 305 ILE B N 1
ATOM 4734 C CA . ILE B 1 305 ? -15.648 11.859 11.367 1 98.69 305 ILE B CA 1
ATOM 4735 C C . ILE B 1 305 ? -15.672 13.312 10.914 1 98.69 305 ILE B C 1
ATOM 4737 O O . ILE B 1 305 ? -14.648 14 10.961 1 98.69 305 ILE B O 1
ATOM 4741 N N . LEU B 1 306 ? -16.875 13.812 10.562 1 98.25 306 LEU B N 1
ATOM 4742 C CA . LEU B 1 306 ? -16.984 15.117 9.93 1 98.25 306 LEU B CA 1
ATOM 4743 C C . LEU B 1 306 ? -17.047 16.234 10.969 1 98.25 306 LEU B C 1
ATOM 4745 O O . LEU B 1 306 ? -16.578 17.344 10.742 1 98.25 306 LEU B O 1
ATOM 4749 N N . ASP B 1 307 ? -17.562 15.875 12.234 1 96.38 307 ASP B N 1
ATOM 4750 C CA . ASP B 1 307 ? -18 16.984 13.07 1 96.38 307 ASP B CA 1
ATOM 4751 C C . ASP B 1 307 ? -17.422 16.891 14.477 1 96.38 307 ASP B C 1
ATOM 4753 O O . ASP B 1 307 ? -17.406 17.859 15.219 1 96.38 307 ASP B O 1
ATOM 4757 N N . HIS B 1 308 ? -16.938 15.742 14.836 1 96.81 308 HIS B N 1
ATOM 4758 C CA . HIS B 1 308 ? -16.594 15.586 16.25 1 96.81 308 HIS B CA 1
ATOM 4759 C C . HIS B 1 308 ? -15.109 15.273 16.438 1 96.81 308 HIS B C 1
ATOM 4761 O O . HIS B 1 308 ? -14.43 15.922 17.234 1 96.81 308 HIS B O 1
ATOM 4767 N N . ASN B 1 309 ? -14.57 14.344 15.68 1 97.88 309 ASN B N 1
ATOM 4768 C CA . ASN B 1 309 ? -13.219 13.836 15.914 1 97.88 309 ASN B CA 1
ATOM 4769 C C . ASN B 1 309 ? -12.172 14.93 15.758 1 97.88 309 ASN B C 1
ATOM 4771 O O . ASN B 1 309 ? -11.227 15.016 16.547 1 97.88 309 ASN B O 1
ATOM 4775 N N . GLY B 1 310 ? -12.32 15.742 14.719 1 97.75 310 GLY B N 1
ATOM 4776 C CA . GLY B 1 310 ? -11.375 16.828 14.492 1 97.75 310 GLY B CA 1
ATOM 4777 C C . GLY B 1 310 ? -11.32 17.828 15.633 1 97.75 310 GLY B C 1
ATOM 4778 O O . GLY B 1 310 ? -10.242 18.25 16.047 1 97.75 310 GLY B O 1
ATOM 4779 N N . ALA B 1 311 ? -12.492 18.188 16.125 1 96.25 311 ALA B N 1
ATOM 4780 C CA . ALA B 1 311 ? -12.578 19.109 17.25 1 96.25 311 ALA B CA 1
ATOM 4781 C C . ALA B 1 311 ? -11.93 18.531 18.5 1 96.25 311 ALA B C 1
ATOM 4783 O O . ALA B 1 311 ? -11.25 19.234 19.25 1 96.25 311 ALA B O 1
ATOM 4784 N N . GLU B 1 312 ? -12.164 17.266 18.688 1 94.69 312 GLU B N 1
ATOM 4785 C CA . GLU B 1 312 ? -11.531 16.578 19.812 1 94.69 312 GLU B CA 1
ATOM 4786 C C . GLU B 1 312 ? -10.016 16.594 19.672 1 94.69 312 GLU B C 1
ATOM 4788 O O . GLU B 1 312 ? -9.305 16.891 20.641 1 94.69 312 GLU B O 1
ATOM 4793 N N . LEU B 1 313 ? -9.508 16.266 18.516 1 96.88 313 LEU B N 1
ATOM 4794 C CA . LEU B 1 313 ? -8.07 16.188 18.266 1 96.88 313 LEU B CA 1
ATOM 4795 C C . LEU B 1 313 ? -7.406 17.531 18.547 1 96.88 313 LEU B C 1
ATOM 4797 O O . LEU B 1 313 ? -6.324 17.578 19.141 1 96.88 313 LEU B O 1
ATOM 4801 N N . LEU B 1 314 ? -8.102 18.656 18.172 1 96.75 314 LEU B N 1
ATOM 4802 C CA . LEU B 1 314 ? -7.488 19.984 18.25 1 96.75 314 LEU B CA 1
ATOM 4803 C C . LEU B 1 314 ? -7.844 20.672 19.562 1 96.75 314 LEU B C 1
ATOM 4805 O O . LEU B 1 314 ? -7.418 21.797 19.812 1 96.75 314 LEU B O 1
ATOM 4809 N N . GLY B 1 315 ? -8.672 20.016 20.391 1 93.38 315 GLY B N 1
ATOM 4810 C CA . GLY B 1 315 ? -9.078 20.578 21.672 1 93.38 315 GLY B CA 1
ATOM 4811 C C . GLY B 1 315 ? -10.086 21.703 21.531 1 93.38 315 GLY B C 1
ATOM 4812 O O . GLY B 1 315 ? -10.047 22.672 22.297 1 93.38 315 GLY B O 1
ATOM 4813 N N . LEU B 1 316 ? -10.914 21.672 20.531 1 88.81 316 LEU B N 1
ATOM 4814 C CA . LEU B 1 316 ? -11.906 22.703 20.281 1 88.81 316 LEU B CA 1
ATOM 4815 C C . LEU B 1 316 ? -13.289 22.266 20.75 1 88.81 316 LEU B C 1
ATOM 4817 O O . LEU B 1 316 ? -14.289 22.922 20.453 1 88.81 316 LEU B O 1
ATOM 4821 N N . THR B 1 317 ? -13.422 21.156 21.484 1 75.31 317 THR B N 1
ATOM 4822 C CA . THR B 1 317 ? -14.719 20.672 21.969 1 75.31 317 THR B CA 1
ATOM 4823 C C . THR B 1 317 ? -15.312 21.656 22.984 1 75.31 317 THR B C 1
ATOM 4825 O O . THR B 1 317 ? -14.594 22.156 23.844 1 75.31 317 THR B O 1
ATOM 4828 N N . GLY B 1 318 ? -15.93 22.781 22.625 1 56.5 318 GLY B N 1
ATOM 4829 C CA . GLY B 1 318 ? -16.578 23.688 23.562 1 56.5 318 GLY B CA 1
ATOM 4830 C C . GLY B 1 318 ? -17.281 22.984 24.703 1 56.5 318 GLY B C 1
ATOM 4831 O O . GLY B 1 318 ? -17.906 21.938 24.5 1 56.5 318 GLY B O 1
ATOM 4832 N N . VAL B 1 319 ? -16.781 23.188 25.969 1 41.72 319 VAL B N 1
ATOM 4833 C CA . VAL B 1 319 ? -17.562 22.938 27.172 1 41.72 319 VAL B CA 1
ATOM 4834 C C . VAL B 1 319 ? -18.875 23.703 27.109 1 41.72 319 VAL B C 1
ATOM 4836 O O . VAL B 1 319 ? -18.938 24.797 26.562 1 41.72 319 VAL B O 1
#

Sequence (638 aa):
MTSVRIDIHAHLWSDEYLSLLDGYGRPATDVHRGLGAGATRDDLDGRFELMDEAGVDLQILTATPASPHFEDQAAAVASARFINDEYAKLSSEYPGRFGALASLPLPHVPAALEELARAIDELGMYGASITTSVLGRSIADPIFDPLYAELNRRRAVLFVHPAGCGAESSLITDHSLTWSIGAPIEDTVAIMHLIVAGVPSRYPDMKIVTCHLGGALPMVLERAHRQVTEWEATQCPEAPRDAARRLWYDTVGHDHTPALRAAVASLGVDRLIFGSDFPYQAGPRYVSSATYIEEGLSAEDASAILDHNGAELLGLTGVMTSVRIDIHAHLWSDEYLSLLDGYGRPATDVHRGLGAGATRDDLDGRFELMDEAGVDLQILTATPASPHFEDQAAAVASARFINDEYAKLSSEYPGRFGALASLPLPHVPAALEELARAIDELGMYGASITTSVLGRSIADPIFDPLYAELNRRRAVLFVHPAGCGAESSLITDHSLTWSIGAPIEDTVAIMHLIVAGVPSRYPDMKIVTCHLGGALPMVLERAHRQVTEWEATQCPEAPRDAARRLWYDTVGHDHTPALRAAVASLGVDRLIFGSDFPYQAGPRYVSSATYIEEGLSAEDASAILDHNGAELLGLTGV

Organism: Mycobacteroides abscessus (strain ATCC 19977 / DSM 44196 / CCUG 20993 / CIP 104536 / JCM 13569 / NCTC 13031 / TMC 1543 / L948) (NCBI:txid561007)